Protein AF-0000000086685431 (afdb_homodimer)

InterPro domains:
  IPR006108 3-hydroxyacyl-CoA dehydrogenase, C-terminal [PF00725] (182-278)
  IPR006176 3-hydroxyacyl-CoA dehydrogenase, NAD binding [PF02737] (5-179)
  IPR008927 6-phosphogluconate dehydrogenase-like, C-terminal domain superfamily [SSF48179] (181-280)
  IPR013328 6-phosphogluconate dehydrogenase, domain 2 [G3DSA:1.10.1040.10] (182-283)
  IPR022694 3-hydroxyacyl-CoA dehydrogenase [PIRSF000105] (5-280)
  IPR036291 NAD(P)-binding domain superfamily [SSF51735] (5-181)

Foldseek 3Di:
DLAAEEEEDLDQASLLVLLLQQLLAHAYEYEDQDPVCQVVSVVSSVVVNCVLCVVVLGPVPDGGHHYHYYNDCLVCQRHQEYEYEHDQDLVVLLVNQLVSLVRYDLQRAYEYQHQFDWLQSSLVSHPRSLRYKYWHADPNNSRAQEIEIEQEPNHHPSNVVVVCVVSVSSNHDYDYFYTHTRTPCLLPLLLQLQVLQVCVVVVVDQNVVQFCCCCVVVNDPTGSPLVQLVVWLVVSQVSLVSCCVRVVDCSSHHDCLSVVQVVVVQTHVVQQGHSHGNPHPRD/DLAAEEEEDLDQASLLVLLLQQLLAHAYEYEAQDPVCQVVSVVSSVVVNCVLCVVVLGPVPGGGHHYHYYNDCLVCQRHQEYEYEHDQDLVVLLVNQLVSLVRYDLQRAYEYQHQFDWLQSSLVSHPNSLRYKYWHADPNNSRAQEIEIEQEPNHHPSNVVVVCVVSVSSNHDYDYFYTHTRTPCLVPLLLQLQVLQVCVVVVVDQNVVQFCCCCVVVNDPTGSPLVQLVVWLVVSQVSLVSCCVRVVDCSSNHDCLSVVQVVVVQTHVVQQGGSHGNPHPRD

Radius of gyration: 27.12 Å; Cα contacts (8 Å, |Δi|>4): 1251; chains: 2; bounding box: 59×80×61 Å

Nearest PDB structures (foldseek):
  4kug-assembly2_C  TM=9.255E-01  e=2.885E-29  Clostridium butyricum E4 str. BoNT E BL5262
  6acq-assembly1_F  TM=9.260E-01  e=1.125E-28  Clostridium acetobutylicum ATCC 824
  4pzc-assembly1_A  TM=8.907E-01  e=3.675E-28  Cupriavidus necator H16
  1m75-assembly1_B  TM=8.838E-01  e=5.900E-28  Homo sapiens
  1f17-assembly1_A  TM=9.325E-01  e=4.159E-27  Homo sapiens

Sequence (566 aa):
MNLGLAVLGGGTMGIGLAALATGSGLPVLLVETDDSRRDAAAAAVRAQVRTARMLGALPRDGTTGVLTVAADPAGVAAAAAVVESVTENPALKADLLATVSALVAPDTLITTNTSAIPVGELAAAVRQPAWLVGTHFMNPPYLIRGVEVVRGPDTGDAAMAAVVDLLAALGREPVVVGDGPGFVSNRILMRMINDAARLTEEGRATPEAVDAVFTGCLGHRMGPLATADLIGLDNVVDTLHVLLERTRDEAYRPCATLTGAVAAGRLGRKTGHGIHDYGGTTPMNLGLAVLGGGTMGIGLAALATGSGLPVLLVETDDSRRDAAAAAVRAQVRTARMLGALPRDGTTGVLTVAADPAGVAAAAAVVESVTENPALKADLLATVSALVAPDTLITTNTSAIPVGELAAAVRQPAWLVGTHFMNPPYLIRGVEVVRGPDTGDAAMAAVVDLLAALGREPVVVGDGPGFVSNRILMRMINDAARLTEEGRATPEAVDAVFTGCLGHRMGPLATADLIGLDNVVDTLHVLLERTRDEAYRPCATLTGAVAAGRLGRKTGHGIHDYGGTTP

Structure (mmCIF, N/CA/C/O backbone):
data_AF-0000000086685431-model_v1
#
loop_
_entity.id
_entity.type
_entity.pdbx_description
1 polymer '3-hydroxybutyryl-CoA dehydrogenase'
#
loop_
_atom_site.group_PDB
_atom_site.id
_atom_site.type_symbol
_atom_site.label_atom_id
_atom_site.label_alt_id
_atom_site.label_comp_id
_atom_site.label_asym_id
_atom_site.label_entity_id
_atom_site.label_seq_id
_atom_site.pdbx_PDB_ins_code
_atom_site.Cartn_x
_atom_site.Cartn_y
_atom_site.Cartn_z
_atom_site.occupancy
_atom_site.B_iso_or_equiv
_atom_site.auth_seq_id
_atom_site.auth_comp_id
_atom_site.auth_asym_id
_atom_site.auth_atom_id
_atom_site.pdbx_PDB_model_num
ATOM 1 N N . MET A 1 1 ? -12.094 39.5 3.795 1 34.56 1 MET A N 1
ATOM 2 C CA . MET A 1 1 ? -11.43 38.781 4.875 1 34.56 1 MET A CA 1
ATOM 3 C C . MET A 1 1 ? -9.914 38.875 4.758 1 34.56 1 MET A C 1
ATOM 5 O O . MET A 1 1 ? -9.328 38.375 3.793 1 34.56 1 MET A O 1
ATOM 9 N N . ASN A 1 2 ? -9.336 39.906 4.914 1 46.03 2 ASN A N 1
ATOM 10 C CA . ASN A 1 2 ? -7.973 40.406 4.777 1 46.03 2 ASN A CA 1
ATOM 11 C C . ASN A 1 2 ? -6.941 39.406 5.262 1 46.03 2 ASN A C 1
ATOM 13 O O . ASN A 1 2 ? -6.305 39.594 6.297 1 46.03 2 ASN A O 1
ATOM 17 N N . LEU A 1 3 ? -7.344 37.844 5.453 1 60.75 3 LEU A N 1
ATOM 18 C CA . LEU A 1 3 ? -7.102 36.656 6.266 1 60.75 3 LEU A CA 1
ATOM 19 C C . LEU A 1 3 ? -5.832 35.938 5.816 1 60.75 3 LEU A C 1
ATOM 21 O O . LEU A 1 3 ? -5.742 35.5 4.676 1 60.75 3 LEU A O 1
ATOM 25 N N . GLY A 1 4 ? -4.691 36.281 6.453 1 88.38 4 GLY A N 1
ATOM 26 C CA . GLY A 1 4 ? -3.373 35.719 6.168 1 88.38 4 GLY A CA 1
ATOM 27 C C . GLY A 1 4 ? -3.074 34.438 6.93 1 88.38 4 GLY A C 1
ATOM 28 O O . GLY A 1 4 ? -3.768 34.125 7.891 1 88.38 4 GLY A O 1
ATOM 29 N N . LEU A 1 5 ? -2.258 33.688 6.395 1 97.06 5 LEU A N 1
ATOM 30 C CA . LEU A 1 5 ? -1.784 32.438 7.008 1 97.06 5 LEU A CA 1
ATOM 31 C C . LEU A 1 5 ? -0.395 32.625 7.605 1 97.06 5 LEU A C 1
ATOM 33 O O . LEU A 1 5 ? 0.499 33.188 6.953 1 97.06 5 LEU A O 1
ATOM 37 N N . ALA A 1 6 ? -0.28 32.344 8.898 1 97.94 6 ALA A N 1
ATOM 38 C CA . ALA A 1 6 ? 1.05 32.281 9.5 1 97.94 6 ALA A CA 1
ATOM 39 C C . ALA A 1 6 ? 1.596 30.859 9.484 1 97.94 6 ALA A C 1
ATOM 41 O O . ALA A 1 6 ? 0.903 29.922 9.891 1 97.94 6 ALA A O 1
ATOM 42 N N . VAL A 1 7 ? 2.768 30.703 8.992 1 98.38 7 VAL A N 1
ATOM 43 C CA . VAL A 1 7 ? 3.467 29.422 8.992 1 98.38 7 VAL A CA 1
ATOM 44 C C . VAL A 1 7 ? 4.676 29.5 9.922 1 98.38 7 VAL A C 1
ATOM 46 O O . VAL A 1 7 ? 5.574 30.312 9.719 1 98.38 7 VAL A O 1
ATOM 49 N N . LEU A 1 8 ? 4.664 28.641 10.945 1 98 8 LEU A N 1
ATOM 50 C CA . LEU A 1 8 ? 5.762 28.625 11.906 1 98 8 LEU A CA 1
ATOM 51 C C . LEU A 1 8 ? 6.785 27.547 11.547 1 98 8 LEU A C 1
ATOM 53 O O . LEU A 1 8 ? 6.492 26.359 11.625 1 98 8 LEU A O 1
ATOM 57 N N . GLY A 1 9 ? 8.008 27.969 11.227 1 97 9 GLY A N 1
ATOM 58 C CA . GLY A 1 9 ? 9.062 27.062 10.789 1 97 9 GLY A CA 1
ATOM 59 C C . GLY A 1 9 ? 9.375 27.188 9.305 1 97 9 GLY A C 1
ATOM 60 O O . GLY A 1 9 ? 8.516 26.922 8.469 1 97 9 GLY A O 1
ATOM 61 N N . GLY A 1 10 ? 10.562 27.5 9.016 1 96.12 10 GLY A N 1
ATOM 62 C CA . GLY A 1 10 ? 10.984 27.672 7.637 1 96.12 10 GLY A CA 1
ATOM 63 C C . GLY A 1 10 ? 11.75 26.484 7.098 1 96.12 10 GLY A C 1
ATOM 64 O O . GLY A 1 10 ? 12.719 26.641 6.348 1 96.12 10 GLY A O 1
ATOM 65 N N . GLY A 1 11 ? 11.414 25.312 7.602 1 94.12 11 GLY A N 1
ATOM 66 C CA . GLY A 1 11 ? 11.977 24.094 7.047 1 94.12 11 GLY A CA 1
ATOM 67 C C . GLY A 1 11 ? 11.289 23.656 5.766 1 94.12 11 GLY A C 1
ATOM 68 O O . GLY A 1 11 ? 10.547 24.422 5.156 1 94.12 11 GLY A O 1
ATOM 69 N N . THR A 1 12 ? 11.531 22.422 5.352 1 93 12 THR A N 1
ATOM 70 C CA . THR A 1 12 ? 11.039 21.891 4.09 1 93 12 THR A CA 1
ATOM 71 C C . THR A 1 12 ? 9.516 22.016 4.004 1 93 12 THR A C 1
ATOM 73 O O . THR A 1 12 ? 8.992 22.562 3.035 1 93 12 THR A O 1
ATOM 76 N N . MET A 1 13 ? 8.773 21.578 4.992 1 96.19 13 MET A N 1
ATOM 77 C CA . MET A 1 13 ? 7.312 21.609 4.961 1 96.19 13 MET A CA 1
ATOM 78 C C . MET A 1 13 ? 6.812 23.047 5.078 1 96.19 13 MET A C 1
ATOM 80 O O . MET A 1 13 ? 5.863 23.438 4.395 1 96.19 13 MET A O 1
ATOM 84 N N . GLY A 1 14 ? 7.469 23.781 5.965 1 97.62 14 GLY A N 1
ATOM 85 C CA . GLY A 1 14 ? 7.07 25.172 6.113 1 97.62 14 GLY A CA 1
ATOM 86 C C . GLY A 1 14 ? 7.18 25.969 4.828 1 97.62 14 GLY A C 1
ATOM 87 O O . GLY A 1 14 ? 6.262 26.703 4.469 1 97.62 14 GLY A O 1
ATOM 88 N N . ILE A 1 15 ? 8.281 25.828 4.133 1 97.81 15 ILE A N 1
ATOM 89 C CA . ILE A 1 15 ? 8.508 26.5 2.857 1 97.81 15 ILE A CA 1
ATOM 90 C C . ILE A 1 15 ? 7.449 26.047 1.846 1 97.81 15 ILE A C 1
ATOM 92 O O . ILE A 1 15 ? 6.875 26.875 1.138 1 97.81 15 ILE A O 1
ATOM 96 N N . GLY A 1 16 ? 7.195 24.781 1.809 1 98 16 GLY A N 1
ATOM 97 C CA . GLY A 1 16 ? 6.18 24.25 0.905 1 98 16 GLY A CA 1
ATOM 98 C C . GLY A 1 16 ? 4.793 24.797 1.194 1 98 16 GLY A C 1
ATOM 99 O O . GLY A 1 16 ? 4.047 25.125 0.272 1 98 16 GLY A O 1
ATOM 100 N N . LEU A 1 17 ? 4.457 24.828 2.461 1 98.31 17 LEU A N 1
ATOM 101 C CA . LEU A 1 17 ? 3.152 25.328 2.877 1 98.31 17 LEU A CA 1
ATOM 102 C C . LEU A 1 17 ? 3.016 26.812 2.566 1 98.31 17 LEU A C 1
ATOM 104 O O . LEU A 1 17 ? 1.96 27.266 2.115 1 98.31 17 LEU A O 1
ATOM 108 N N . ALA A 1 18 ? 4.105 27.547 2.811 1 98.12 18 ALA A N 1
ATOM 109 C CA . ALA A 1 18 ? 4.117 28.969 2.469 1 98.12 18 ALA A CA 1
ATOM 110 C C . ALA A 1 18 ? 3.945 29.172 0.966 1 98.12 18 ALA A C 1
ATOM 112 O O . ALA A 1 18 ? 3.217 30.062 0.533 1 98.12 18 ALA A O 1
ATOM 113 N N . ALA A 1 19 ? 4.617 28.359 0.181 1 98.25 19 ALA A N 1
ATOM 114 C CA . ALA A 1 19 ? 4.5 28.438 -1.272 1 98.25 19 ALA A CA 1
ATOM 115 C C . ALA A 1 19 ? 3.072 28.156 -1.728 1 98.25 19 ALA A C 1
ATOM 117 O O . ALA A 1 19 ? 2.525 28.859 -2.568 1 98.25 19 ALA A O 1
ATOM 118 N N . LEU A 1 20 ? 2.484 27.125 -1.16 1 97.81 20 LEU A N 1
ATOM 119 C CA . LEU A 1 20 ? 1.105 26.766 -1.48 1 97.81 20 LEU A CA 1
ATOM 120 C C . LEU A 1 20 ? 0.165 27.938 -1.18 1 97.81 20 LEU A C 1
ATOM 122 O O . LEU A 1 20 ? -0.644 28.312 -2.027 1 97.81 20 LEU A O 1
ATOM 126 N N . ALA A 1 21 ? 0.308 28.531 -0.024 1 97.38 21 ALA A N 1
ATOM 127 C CA . ALA A 1 21 ? -0.599 29.594 0.419 1 97.38 21 ALA A CA 1
ATOM 128 C C . ALA A 1 21 ? -0.377 30.875 -0.375 1 97.38 21 ALA A C 1
ATOM 130 O O . ALA A 1 21 ? -1.331 31.484 -0.87 1 97.38 21 ALA A O 1
ATOM 131 N N . THR A 1 22 ? 0.907 31.266 -0.501 1 97.12 22 THR A N 1
ATOM 132 C CA . THR A 1 22 ? 1.214 32.469 -1.271 1 97.12 22 THR A CA 1
ATOM 133 C C . THR A 1 22 ? 0.761 32.312 -2.721 1 97.12 22 THR A C 1
ATOM 135 O O . THR A 1 22 ? 0.183 33.219 -3.299 1 97.12 22 THR A O 1
ATOM 138 N N . GLY A 1 23 ? 1.009 31.172 -3.242 1 96.69 23 GLY A N 1
ATOM 139 C CA . GLY A 1 23 ? 0.617 30.906 -4.617 1 96.69 23 GLY A CA 1
ATOM 140 C C . GLY A 1 23 ? -0.887 30.859 -4.812 1 96.69 23 GLY A C 1
ATOM 141 O O . GLY A 1 23 ? -1.374 30.969 -5.938 1 96.69 23 GLY A O 1
ATOM 142 N N . SER A 1 24 ? -1.577 30.656 -3.764 1 95.56 24 SER A N 1
ATOM 143 C CA . SER A 1 24 ? -3.035 30.641 -3.797 1 95.56 24 SER A CA 1
ATOM 144 C C . SER A 1 24 ? -3.605 32.031 -3.541 1 95.56 24 SER A C 1
ATOM 146 O O . SER A 1 24 ? -4.816 32.188 -3.365 1 95.56 24 SER A O 1
ATOM 148 N N . GLY A 1 25 ? -2.746 33 -3.377 1 95.12 25 GLY A N 1
ATOM 149 C CA . GLY A 1 25 ? -3.168 34.375 -3.285 1 95.12 25 GLY A CA 1
ATOM 150 C C . GLY A 1 25 ? -3.322 34.875 -1.856 1 95.12 25 GLY A C 1
ATOM 151 O O . GLY A 1 25 ? -3.762 36 -1.621 1 95.12 25 GLY A O 1
ATOM 152 N N . LEU A 1 26 ? -2.889 34.062 -0.913 1 95.19 26 LEU A N 1
ATOM 153 C CA . LEU A 1 26 ? -3.039 34.438 0.488 1 95.19 26 LEU A CA 1
ATOM 154 C C . LEU A 1 26 ? -1.798 35.156 0.989 1 95.19 26 LEU A C 1
ATOM 156 O O . LEU A 1 26 ? -0.673 34.812 0.646 1 95.19 26 LEU A O 1
ATOM 160 N N . PRO A 1 27 ? -1.974 36.25 1.796 1 96.19 27 PRO A N 1
ATOM 161 C CA . PRO A 1 27 ? -0.812 36.781 2.52 1 96.19 27 PRO A CA 1
ATOM 162 C C . PRO A 1 27 ? -0.254 35.781 3.535 1 96.19 27 PRO A C 1
ATOM 164 O O . PRO A 1 27 ? -1.02 35.062 4.207 1 96.19 27 PRO A O 1
ATOM 167 N N . VAL A 1 28 ? 1.067 35.688 3.586 1 97.62 28 VAL A N 1
ATOM 168 C CA . VAL A 1 28 ? 1.686 34.688 4.449 1 97.62 28 VAL A CA 1
ATOM 169 C C . VAL A 1 28 ? 2.76 35.344 5.312 1 97.62 28 VAL A C 1
ATOM 171 O O . VAL A 1 28 ? 3.568 36.125 4.82 1 97.62 28 VAL A O 1
ATOM 174 N N . LEU A 1 29 ? 2.67 35.094 6.574 1 97.19 29 LEU A N 1
ATOM 175 C CA . LEU A 1 29 ? 3.781 35.312 7.488 1 97.19 29 LEU A CA 1
ATOM 176 C C . LEU A 1 29 ? 4.551 34.031 7.762 1 97.19 29 LEU A C 1
ATOM 178 O O . LEU A 1 29 ? 4.016 33.094 8.367 1 97.19 29 LEU A O 1
ATOM 182 N N . LEU A 1 30 ? 5.777 33.938 7.273 1 97.88 30 LEU A N 1
ATOM 183 C CA . LEU A 1 30 ? 6.656 32.812 7.57 1 97.88 30 LEU A CA 1
ATOM 184 C C . LEU A 1 30 ? 7.625 33.156 8.695 1 97.88 30 LEU A C 1
ATOM 186 O O . LEU A 1 30 ? 8.383 34.125 8.586 1 97.88 30 LEU A O 1
ATOM 190 N N . VAL A 1 31 ? 7.578 32.375 9.758 1 97.19 31 VAL A N 1
ATOM 191 C CA . VAL A 1 31 ? 8.453 32.625 10.891 1 97.19 31 VAL A CA 1
ATOM 192 C C . VAL A 1 31 ? 9.648 31.688 10.852 1 97.19 31 VAL A C 1
ATOM 194 O O . VAL A 1 31 ? 9.484 30.469 10.906 1 97.19 31 VAL A O 1
ATOM 197 N N . GLU A 1 32 ? 10.805 32.188 10.719 1 96.56 32 GLU A N 1
ATOM 198 C CA . GLU A 1 32 ? 12.086 31.484 10.742 1 96.56 32 GLU A CA 1
ATOM 199 C C . GLU A 1 32 ? 13.078 32.156 11.672 1 96.56 32 GLU A C 1
ATOM 201 O O . GLU A 1 32 ? 13.547 33.281 11.383 1 96.56 32 GLU A O 1
ATOM 206 N N . THR A 1 33 ? 13.43 31.391 12.703 1 93.25 33 THR A N 1
ATOM 207 C CA . THR A 1 33 ? 14.18 32 13.789 1 93.25 33 THR A CA 1
ATOM 208 C C . THR A 1 33 ? 15.664 32.094 13.43 1 93.25 33 THR A C 1
ATOM 210 O O . THR A 1 33 ? 16.391 32.906 14.023 1 93.25 33 THR A O 1
ATOM 213 N N . ASP A 1 34 ? 16.094 31.266 12.516 1 94 34 ASP A N 1
ATOM 214 C CA . ASP A 1 34 ? 17.5 31.297 12.094 1 94 34 ASP A CA 1
ATOM 215 C C . ASP A 1 34 ? 17.734 32.406 11.07 1 94 34 ASP A C 1
ATOM 217 O O . ASP A 1 34 ? 17.312 32.281 9.922 1 94 34 ASP A O 1
ATOM 221 N N . ASP A 1 35 ? 18.484 33.312 11.453 1 91.44 35 ASP A N 1
ATOM 222 C CA . ASP A 1 35 ? 18.75 34.469 10.609 1 91.44 35 ASP A CA 1
ATOM 223 C C . ASP A 1 35 ? 19.438 34.031 9.305 1 91.44 35 ASP A C 1
ATOM 225 O O . ASP A 1 35 ? 19.141 34.594 8.242 1 91.44 35 ASP A O 1
ATOM 229 N N . SER A 1 36 ? 20.25 33.125 9.438 1 93 36 SER A N 1
ATOM 230 C CA . SER A 1 36 ? 21.031 32.688 8.289 1 93 36 SER A CA 1
ATOM 231 C C . SER A 1 36 ? 20.172 31.969 7.27 1 93 36 SER A C 1
ATOM 233 O O . SER A 1 36 ? 20.578 31.797 6.121 1 93 36 SER A O 1
ATOM 235 N N . ARG A 1 37 ? 18.906 31.656 7.625 1 93.88 37 ARG A N 1
ATOM 236 C CA . ARG A 1 37 ? 18.047 30.844 6.75 1 93.88 37 ARG A CA 1
ATOM 237 C C . ARG A 1 37 ? 16.891 31.656 6.211 1 93.88 37 ARG A C 1
ATOM 239 O O . ARG A 1 37 ? 16.203 31.234 5.281 1 93.88 37 ARG A O 1
ATOM 246 N N . ARG A 1 38 ? 16.641 32.812 6.754 1 94.25 38 ARG A N 1
ATOM 247 C CA . ARG A 1 38 ? 15.43 33.562 6.441 1 94.25 38 ARG A CA 1
ATOM 248 C C . ARG A 1 38 ? 15.406 34 4.973 1 94.25 38 ARG A C 1
ATOM 250 O O . ARG A 1 38 ? 14.398 33.812 4.289 1 94.25 38 ARG A O 1
ATOM 257 N N . ASP A 1 39 ? 16.562 34.531 4.516 1 94.38 39 ASP A N 1
ATOM 258 C CA . ASP A 1 39 ? 16.625 34.938 3.117 1 94.38 39 ASP A CA 1
ATOM 259 C C . ASP A 1 39 ? 16.469 33.75 2.186 1 94.38 39 ASP A C 1
ATOM 261 O O . ASP A 1 39 ? 15.766 33.812 1.178 1 94.38 39 ASP A O 1
ATOM 265 N N . ALA A 1 40 ? 17.109 32.75 2.596 1 96.19 40 ALA A N 1
ATOM 266 C CA . ALA A 1 40 ? 17.031 31.516 1.8 1 96.19 40 ALA A CA 1
ATOM 267 C C . ALA A 1 40 ? 15.625 30.953 1.795 1 96.19 40 ALA A C 1
ATOM 269 O O . ALA A 1 40 ? 15.164 30.422 0.783 1 96.19 40 ALA A O 1
ATOM 270 N N . ALA A 1 41 ? 14.961 31.078 2.895 1 97.12 41 ALA A N 1
ATOM 271 C CA . ALA A 1 41 ? 13.586 30.594 2.994 1 97.12 41 ALA A CA 1
ATOM 272 C C . ALA A 1 41 ? 12.656 31.359 2.066 1 97.12 41 ALA A C 1
ATOM 274 O O . ALA A 1 41 ? 11.844 30.781 1.355 1 97.12 41 ALA A O 1
ATOM 275 N N . ALA A 1 42 ? 12.828 32.656 2.027 1 97 42 ALA A N 1
ATOM 276 C CA . ALA A 1 42 ? 12.008 33.5 1.158 1 97 42 ALA A CA 1
ATOM 277 C C . ALA A 1 42 ? 12.227 33.156 -0.31 1 97 42 ALA A C 1
ATOM 279 O O . ALA A 1 42 ? 11.266 33.031 -1.071 1 97 42 ALA A O 1
ATOM 280 N N . ALA A 1 43 ? 13.461 32.969 -0.656 1 97.75 43 ALA A N 1
ATOM 281 C CA . ALA A 1 43 ? 13.805 32.625 -2.031 1 97.75 43 ALA A CA 1
ATOM 282 C C . ALA A 1 43 ? 13.25 31.25 -2.4 1 97.75 43 ALA A C 1
ATOM 284 O O . ALA A 1 43 ? 12.766 31.047 -3.518 1 97.75 43 ALA A O 1
ATOM 285 N N . ALA A 1 44 ? 13.344 30.391 -1.46 1 97.81 44 ALA A N 1
ATOM 286 C CA . ALA A 1 44 ? 12.859 29.031 -1.69 1 97.81 44 ALA A CA 1
ATOM 287 C C . ALA A 1 44 ? 11.344 29.016 -1.899 1 97.81 44 ALA A C 1
ATOM 289 O O . ALA A 1 44 ? 10.836 28.281 -2.748 1 97.81 44 ALA A O 1
ATOM 290 N N . VAL A 1 45 ? 10.633 29.844 -1.161 1 98.19 45 VAL A N 1
ATOM 291 C CA . VAL A 1 45 ? 9.188 29.938 -1.32 1 98.19 45 VAL A CA 1
ATOM 292 C C . VAL A 1 45 ? 8.852 30.438 -2.727 1 98.19 45 VAL A C 1
ATOM 294 O O . VAL A 1 45 ? 8.023 29.828 -3.42 1 98.19 45 VAL A O 1
ATOM 297 N N . ARG A 1 46 ? 9.562 31.438 -3.17 1 97.38 46 ARG A N 1
ATOM 298 C CA . ARG A 1 46 ? 9.312 32 -4.492 1 97.38 46 ARG A CA 1
ATOM 299 C C . ARG A 1 46 ? 9.617 30.984 -5.59 1 97.38 46 ARG A C 1
ATOM 301 O O . ARG A 1 46 ? 8.867 30.859 -6.559 1 97.38 46 ARG A O 1
ATOM 308 N N . ALA A 1 47 ? 10.672 30.312 -5.359 1 97.75 47 ALA A N 1
ATOM 309 C CA . ALA A 1 47 ? 11.062 29.297 -6.332 1 97.75 47 ALA A CA 1
ATOM 310 C C . ALA A 1 47 ? 10.016 28.188 -6.414 1 97.75 47 ALA A C 1
ATOM 312 O O . ALA A 1 47 ? 9.703 27.703 -7.504 1 97.75 47 ALA A O 1
ATOM 313 N N . GLN A 1 48 ? 9.469 27.812 -5.332 1 97.75 48 GLN A N 1
ATOM 314 C CA . GLN A 1 48 ? 8.477 26.734 -5.305 1 97.75 48 GLN A CA 1
ATOM 315 C C . GLN A 1 48 ? 7.156 27.203 -5.91 1 97.75 48 GLN A C 1
ATOM 317 O O . GLN A 1 48 ? 6.449 26.406 -6.543 1 97.75 48 GLN A O 1
ATOM 322 N N . VAL A 1 49 ? 6.82 28.453 -5.73 1 97.88 49 VAL A N 1
ATOM 323 C CA . VAL A 1 49 ? 5.629 29 -6.379 1 97.88 49 VAL A CA 1
ATOM 324 C C . VAL A 1 49 ? 5.773 28.891 -7.895 1 97.88 49 VAL A C 1
ATOM 326 O O . VAL A 1 49 ? 4.852 28.453 -8.586 1 97.88 49 VAL A O 1
ATOM 329 N N . ARG A 1 50 ? 6.957 29.25 -8.375 1 96.94 50 ARG A N 1
ATOM 330 C CA . ARG A 1 50 ? 7.223 29.188 -9.805 1 96.94 50 ARG A CA 1
ATOM 331 C C . ARG A 1 50 ? 7.129 27.75 -10.305 1 96.94 50 ARG A C 1
ATOM 333 O O . ARG A 1 50 ? 6.492 27.484 -11.328 1 96.94 50 ARG A O 1
ATOM 340 N N . THR A 1 51 ? 7.738 26.922 -9.578 1 96.81 51 THR A N 1
ATOM 341 C CA . THR A 1 51 ? 7.723 25.5 -9.938 1 96.81 51 THR A CA 1
ATOM 342 C C . THR A 1 51 ? 6.297 24.969 -9.953 1 96.81 51 THR A C 1
ATOM 344 O O . THR A 1 51 ? 5.902 24.266 -10.891 1 96.81 51 THR A O 1
ATOM 347 N N . ALA A 1 52 ? 5.539 25.281 -8.93 1 96.94 52 ALA A N 1
ATOM 348 C CA . ALA A 1 52 ? 4.156 24.844 -8.82 1 96.94 52 ALA A CA 1
ATOM 349 C C . ALA A 1 52 ? 3.328 25.312 -10.008 1 96.94 52 ALA A C 1
ATOM 351 O O . ALA A 1 52 ? 2.51 24.562 -10.539 1 96.94 52 ALA A O 1
ATOM 352 N N . ARG A 1 53 ? 3.545 26.484 -10.438 1 96.75 53 ARG A N 1
ATOM 353 C CA . ARG A 1 53 ? 2.82 27.031 -11.578 1 96.75 53 ARG A CA 1
ATOM 354 C C . ARG A 1 53 ? 3.242 26.344 -12.875 1 96.75 53 ARG A C 1
ATOM 356 O O . ARG A 1 53 ? 2.402 26.031 -13.719 1 96.75 53 ARG A O 1
ATOM 363 N N . MET A 1 54 ? 4.504 26.109 -13.031 1 95.81 54 MET A N 1
ATOM 364 C CA . MET A 1 54 ? 5.031 25.438 -14.211 1 95.81 54 MET A CA 1
ATOM 365 C C . MET A 1 54 ? 4.461 24.031 -14.344 1 95.81 54 MET A C 1
ATOM 367 O O . MET A 1 54 ? 4.188 23.562 -15.445 1 95.81 54 MET A O 1
ATOM 371 N N . LEU A 1 55 ? 4.211 23.438 -13.219 1 95.06 55 LEU A N 1
ATOM 372 C CA . LEU A 1 55 ? 3.727 22.062 -13.203 1 95.06 55 LEU A CA 1
ATOM 373 C C . LEU A 1 55 ? 2.205 22.016 -13.273 1 95.06 55 LEU A C 1
ATOM 375 O O . LEU A 1 55 ? 1.609 20.938 -13.312 1 95.06 55 LEU A O 1
ATOM 379 N N . GLY A 1 56 ? 1.556 23.156 -13.188 1 94.5 56 GLY A N 1
ATOM 380 C CA . GLY A 1 56 ? 0.105 23.234 -13.258 1 94.5 56 GLY A CA 1
ATOM 381 C C . GLY A 1 56 ? -0.572 22.938 -11.93 1 94.5 56 GLY A C 1
ATOM 382 O O . GLY A 1 56 ? -1.778 22.688 -11.891 1 94.5 56 GLY A O 1
ATOM 383 N N . ALA A 1 57 ? 0.235 22.938 -10.836 1 93.81 57 ALA A N 1
ATOM 384 C CA . ALA A 1 57 ? -0.298 22.703 -9.5 1 93.81 57 ALA A CA 1
ATOM 385 C C . ALA A 1 57 ? -0.978 23.953 -8.945 1 93.81 57 ALA A C 1
ATOM 387 O O . ALA A 1 57 ? -1.838 23.844 -8.062 1 93.81 57 ALA A O 1
ATOM 388 N N . LEU A 1 58 ? -0.531 25.125 -9.375 1 94.75 58 LEU A N 1
ATOM 389 C CA . LEU A 1 58 ? -1.137 26.422 -9.125 1 94.75 58 LEU A CA 1
ATOM 390 C C . LEU A 1 58 ? -1.438 27.141 -10.438 1 94.75 58 LEU A C 1
ATOM 392 O O . LEU A 1 58 ? -0.791 26.891 -11.453 1 94.75 58 LEU A O 1
ATOM 396 N N . PRO A 1 59 ? -2.391 27.953 -10.414 1 91.62 59 PRO A N 1
ATOM 397 C CA . PRO A 1 59 ? -2.695 28.672 -11.656 1 91.62 59 PRO A CA 1
ATOM 398 C C . PRO A 1 59 ? -1.529 29.531 -12.148 1 91.62 59 PRO A C 1
ATOM 400 O O . PRO A 1 59 ? -0.92 30.25 -11.359 1 91.62 59 PRO A O 1
ATOM 403 N N . ARG A 1 60 ? -1.162 29.422 -13.438 1 88.94 60 ARG A N 1
ATOM 404 C CA . ARG A 1 60 ? -0.031 30.109 -14.055 1 88.94 60 ARG A CA 1
ATOM 405 C C . ARG A 1 60 ? -0.141 31.625 -13.883 1 88.94 60 ARG A C 1
ATOM 407 O O . ARG A 1 60 ? 0.859 32.281 -13.633 1 88.94 60 ARG A O 1
ATOM 414 N N . ASP A 1 61 ? -1.394 32.125 -13.992 1 89.94 61 ASP A N 1
ATOM 415 C CA . ASP A 1 61 ? -1.614 33.562 -13.945 1 89.94 61 ASP A CA 1
ATOM 416 C C . ASP A 1 61 ? -2.326 33.969 -12.664 1 89.94 61 ASP A C 1
ATOM 418 O O . ASP A 1 61 ? -3.006 35 -12.617 1 89.94 61 ASP A O 1
ATOM 422 N N . GLY A 1 62 ? -2.166 33.156 -11.742 1 90.75 62 GLY A N 1
ATOM 423 C CA . GLY A 1 62 ? -2.838 33.469 -10.492 1 90.75 62 GLY A CA 1
ATOM 424 C C . GLY A 1 62 ? -2.156 34.562 -9.703 1 90.75 62 GLY A C 1
ATOM 425 O O . GLY A 1 62 ? -0.986 34.875 -9.938 1 90.75 62 GLY A O 1
ATOM 426 N N . THR A 1 63 ? -2.889 35.156 -8.789 1 92.38 63 THR A N 1
ATOM 427 C CA . THR A 1 63 ? -2.344 36.188 -7.898 1 92.38 63 THR A CA 1
ATOM 428 C C . THR A 1 63 ? -1.457 35.562 -6.828 1 92.38 63 THR A C 1
ATOM 430 O O . THR A 1 63 ? -1.76 34.469 -6.328 1 92.38 63 THR A O 1
ATOM 433 N N . THR A 1 64 ? -0.324 36.219 -6.586 1 95 64 THR A N 1
ATOM 434 C CA . THR A 1 64 ? 0.568 35.781 -5.516 1 95 64 THR A CA 1
ATOM 435 C C . THR A 1 64 ? 0.361 36.625 -4.262 1 95 64 THR A C 1
ATOM 437 O O . THR A 1 64 ? 0.39 37.875 -4.32 1 95 64 THR A O 1
ATOM 440 N N . GLY A 1 65 ? 0.099 35.969 -3.225 1 95.81 65 GLY A N 1
ATOM 441 C CA . GLY A 1 65 ? -0.007 36.656 -1.957 1 95.81 65 GLY A CA 1
ATOM 442 C C . GLY A 1 65 ? 1.312 37.25 -1.487 1 95.81 65 GLY A C 1
ATOM 443 O O . GLY A 1 65 ? 2.379 36.812 -1.916 1 95.81 65 GLY A O 1
ATOM 444 N N . VAL A 1 66 ? 1.248 38.188 -0.584 1 95.81 66 VAL A N 1
ATOM 445 C CA . VAL A 1 66 ? 2.443 38.844 -0.04 1 95.81 66 VAL A CA 1
ATOM 446 C C . VAL A 1 66 ? 3.104 37.906 0.978 1 95.81 66 VAL A C 1
ATOM 448 O O . VAL A 1 66 ? 2.441 37.406 1.888 1 95.81 66 VAL A O 1
ATOM 451 N N . LEU A 1 67 ? 4.395 37.688 0.764 1 97.06 67 LEU A N 1
ATOM 452 C CA . LEU A 1 67 ? 5.18 36.875 1.703 1 97.06 67 LEU A CA 1
ATOM 453 C C . LEU A 1 67 ? 6.004 37.781 2.619 1 97.06 67 LEU A C 1
ATOM 455 O O . LEU A 1 67 ? 6.785 38.594 2.145 1 97.06 67 LEU A O 1
ATOM 459 N N . THR A 1 68 ? 5.797 37.656 3.893 1 95.88 68 THR A N 1
ATOM 460 C CA . THR A 1 68 ? 6.629 38.312 4.91 1 95.88 68 THR A CA 1
ATOM 461 C C . THR A 1 68 ? 7.363 37.25 5.738 1 95.88 68 THR A C 1
ATOM 463 O O . THR A 1 68 ? 6.758 36.281 6.211 1 95.88 68 THR A O 1
ATOM 466 N N . VAL A 1 69 ? 8.664 37.375 5.844 1 96.75 69 VAL A N 1
ATOM 467 C CA . VAL A 1 69 ? 9.453 36.469 6.672 1 96.75 69 VAL A CA 1
ATOM 468 C C . VAL A 1 69 ? 9.914 37.188 7.934 1 96.75 69 VAL A C 1
ATOM 470 O O . VAL A 1 69 ? 10.445 38.312 7.863 1 96.75 69 VAL A O 1
ATOM 473 N N . ALA A 1 70 ? 9.641 36.594 9.07 1 95.75 70 ALA A N 1
ATOM 474 C CA . ALA A 1 70 ? 9.977 37.25 10.344 1 95.75 70 ALA A CA 1
ATOM 475 C C . ALA A 1 70 ? 10.812 36.312 11.219 1 95.75 70 ALA A C 1
ATOM 477 O O . ALA A 1 70 ? 10.836 35.094 11 1 95.75 70 ALA A O 1
ATOM 478 N N . ALA A 1 71 ? 11.469 36.844 12.258 1 95.06 71 ALA A N 1
ATOM 479 C CA . ALA A 1 71 ? 12.344 36.094 13.156 1 95.06 71 ALA A CA 1
ATOM 480 C C . ALA A 1 71 ? 11.57 35.562 14.367 1 95.06 71 ALA A C 1
ATOM 482 O O . ALA A 1 71 ? 12.039 34.656 15.062 1 95.06 71 ALA A O 1
ATOM 483 N N . ASP A 1 72 ? 10.484 36.188 14.609 1 92.81 72 ASP A N 1
ATOM 484 C CA . ASP A 1 72 ? 9.688 35.781 15.766 1 92.81 72 ASP A CA 1
ATOM 485 C C . ASP A 1 72 ? 8.203 35.812 15.438 1 92.81 72 ASP A C 1
ATOM 487 O O . ASP A 1 72 ? 7.793 36.312 14.398 1 92.81 72 ASP A O 1
ATOM 491 N N . PRO A 1 73 ? 7.34 35.188 16.297 1 93.25 73 PRO A N 1
ATOM 492 C CA . PRO A 1 73 ? 5.934 34.969 15.938 1 93.25 73 PRO A CA 1
ATOM 493 C C . PRO A 1 73 ? 5.035 36.125 16.359 1 93.25 73 PRO A C 1
ATOM 495 O O . PRO A 1 73 ? 3.811 36 16.375 1 93.25 73 PRO A O 1
ATOM 498 N N . ALA A 1 74 ? 5.492 37.281 16.609 1 90.81 74 ALA A N 1
ATOM 499 C CA . ALA A 1 74 ? 4.68 38.375 17.094 1 90.81 74 ALA A CA 1
ATOM 500 C C . ALA A 1 74 ? 3.604 38.75 16.078 1 90.81 74 ALA A C 1
ATOM 502 O O . ALA A 1 74 ? 2.477 39.094 16.453 1 90.81 74 ALA A O 1
ATOM 503 N N . GLY A 1 75 ? 3.93 38.656 14.836 1 90.75 75 GLY A N 1
ATOM 504 C CA . GLY A 1 75 ? 3.033 39.062 13.766 1 90.75 75 GLY A CA 1
ATOM 505 C C . GLY A 1 75 ? 1.874 38.094 13.562 1 90.75 75 GLY A C 1
ATOM 506 O O . GLY A 1 75 ? 0.953 38.375 12.797 1 90.75 75 GLY A O 1
ATOM 507 N N . VAL A 1 76 ? 1.825 36.969 14.344 1 94 76 VAL A N 1
ATOM 508 C CA . VAL A 1 76 ? 0.795 35.969 14.141 1 94 76 VAL A CA 1
ATOM 509 C C . VAL A 1 76 ? -0.555 36.5 14.617 1 94 76 VAL A C 1
ATOM 511 O O . VAL A 1 76 ? -1.603 35.938 14.266 1 94 76 VAL A O 1
ATOM 514 N N . ALA A 1 77 ? -0.585 37.5 15.391 1 91.69 77 ALA A N 1
ATOM 515 C CA . ALA A 1 77 ? -1.807 38.062 15.961 1 91.69 77 ALA A CA 1
ATOM 516 C C . ALA A 1 77 ? -2.754 38.531 14.867 1 91.69 77 ALA A C 1
ATOM 518 O O . ALA A 1 77 ? -3.971 38.562 15.062 1 91.69 77 ALA A O 1
ATOM 519 N N . ALA A 1 78 ? -2.238 38.812 13.719 1 88.62 78 ALA A N 1
ATOM 520 C CA . ALA A 1 78 ? -3.035 39.344 12.617 1 88.62 78 ALA A CA 1
ATOM 521 C C . ALA A 1 78 ? -3.496 38.219 11.68 1 88.62 78 ALA A C 1
ATOM 523 O O . ALA A 1 78 ? -4.297 38.469 10.773 1 88.62 78 ALA A O 1
ATOM 524 N N . ALA A 1 79 ? -3.039 37.031 11.891 1 92.12 79 ALA A N 1
ATOM 525 C CA . ALA A 1 79 ? -3.314 35.938 10.969 1 92.12 79 ALA A CA 1
ATOM 526 C C . ALA A 1 79 ? -4.699 35.344 11.219 1 92.12 79 ALA A C 1
ATOM 528 O O . ALA A 1 79 ? -5.168 35.312 12.359 1 92.12 79 ALA A O 1
ATOM 529 N N . ALA A 1 80 ? -5.285 34.906 10.156 1 92 80 ALA A N 1
ATOM 530 C CA . ALA A 1 80 ? -6.578 34.219 10.25 1 92 80 ALA A CA 1
ATOM 531 C C . ALA A 1 80 ? -6.406 32.781 10.695 1 92 80 ALA A C 1
ATOM 533 O O . ALA A 1 80 ? -7.316 32.188 11.289 1 92 80 ALA A O 1
ATOM 534 N N . ALA A 1 81 ? -5.316 32.25 10.414 1 97.25 81 ALA A N 1
ATOM 535 C CA . ALA A 1 81 ? -4.969 30.875 10.797 1 97.25 81 ALA A CA 1
ATOM 536 C C . ALA A 1 81 ? -3.459 30.719 10.953 1 97.25 81 ALA A C 1
ATOM 538 O O . ALA A 1 81 ? -2.688 31.5 10.391 1 97.25 81 ALA A O 1
ATOM 539 N N . VAL A 1 82 ? -3.104 29.719 11.758 1 98.06 82 VAL A N 1
ATOM 540 C CA . VAL A 1 82 ? -1.696 29.422 12.008 1 98.06 82 VAL A CA 1
ATOM 541 C C . VAL A 1 82 ? -1.42 27.953 11.719 1 98.06 82 VAL A C 1
ATOM 543 O O . VAL A 1 82 ? -2.209 27.078 12.086 1 98.06 82 VAL A O 1
ATOM 546 N N . VAL A 1 83 ? -0.301 27.703 11.008 1 98.44 83 VAL A N 1
ATOM 547 C CA . VAL A 1 83 ? 0.186 26.344 10.82 1 98.44 83 VAL A CA 1
ATOM 548 C C . VAL A 1 83 ? 1.557 26.188 11.477 1 98.44 83 VAL A C 1
ATOM 550 O O . VAL A 1 83 ? 2.518 26.844 11.086 1 98.44 83 VAL A O 1
ATOM 553 N N . GLU A 1 84 ? 1.615 25.406 12.492 1 98.62 84 GLU A N 1
ATOM 554 C CA . GLU A 1 84 ? 2.895 25.047 13.086 1 98.62 84 GLU A CA 1
ATOM 555 C C . GLU A 1 84 ? 3.562 23.922 12.305 1 98.62 84 GLU A C 1
ATOM 557 O O . GLU A 1 84 ? 2.955 22.859 12.078 1 98.62 84 GLU A O 1
ATOM 562 N N . SER A 1 85 ? 4.785 24.109 11.844 1 97.75 85 SER A N 1
ATOM 563 C CA . SER A 1 85 ? 5.48 23.141 11.008 1 97.75 85 SER A CA 1
ATOM 564 C C . SER A 1 85 ? 6.953 23.031 11.383 1 97.75 85 SER A C 1
ATOM 566 O O . SER A 1 85 ? 7.816 22.891 10.516 1 97.75 85 SER A O 1
ATOM 568 N N . VAL A 1 86 ? 7.297 23.172 12.688 1 96.06 86 VAL A N 1
ATOM 569 C CA . VAL A 1 86 ? 8.68 23 13.117 1 96.06 86 VAL A CA 1
ATOM 570 C C . VAL A 1 86 ? 9 21.5 13.227 1 96.06 86 VAL A C 1
ATOM 572 O O . VAL A 1 86 ? 8.172 20.656 12.898 1 96.06 86 VAL A O 1
ATOM 575 N N . THR A 1 87 ? 10.188 21.125 13.562 1 92.81 87 THR A N 1
ATOM 576 C CA . THR A 1 87 ? 10.664 19.75 13.625 1 92.81 87 THR A CA 1
ATOM 577 C C . THR A 1 87 ? 9.734 18.891 14.484 1 92.81 87 THR A C 1
ATOM 579 O O . THR A 1 87 ? 9.055 19.406 15.367 1 92.81 87 THR A O 1
ATOM 582 N N . GLU A 1 88 ? 9.727 17.594 14.219 1 94.12 88 GLU A N 1
ATOM 583 C CA . GLU A 1 88 ? 8.82 16.656 14.859 1 94.12 88 GLU A CA 1
ATOM 584 C C . GLU A 1 88 ? 9.289 16.312 16.281 1 94.12 88 GLU A C 1
ATOM 586 O O . GLU A 1 88 ? 9.617 15.164 16.562 1 94.12 88 GLU A O 1
ATOM 591 N N . ASN A 1 89 ? 9.367 17.266 17.078 1 94.06 89 ASN A N 1
ATOM 592 C CA . ASN A 1 89 ? 9.688 17.172 18.484 1 94.06 89 ASN A CA 1
ATOM 593 C C . ASN A 1 89 ? 8.539 17.688 19.359 1 94.06 89 ASN A C 1
ATOM 595 O O . ASN A 1 89 ? 8.211 18.875 19.328 1 94.06 89 ASN A O 1
ATOM 599 N N . PRO A 1 90 ? 7.977 16.797 20.172 1 95.5 90 PRO A N 1
ATOM 600 C CA . PRO A 1 90 ? 6.766 17.172 20.906 1 95.5 90 PRO A CA 1
ATOM 601 C C . PRO A 1 90 ? 6.969 18.375 21.812 1 95.5 90 PRO A C 1
ATOM 603 O O . PRO A 1 90 ? 6.098 19.25 21.891 1 95.5 90 PRO A O 1
ATOM 606 N N . ALA A 1 91 ? 8.109 18.438 22.484 1 96.62 91 ALA A N 1
ATOM 607 C CA . ALA A 1 91 ? 8.367 19.531 23.406 1 96.62 91 ALA A CA 1
ATOM 608 C C . ALA A 1 91 ? 8.492 20.859 22.656 1 96.62 91 ALA A C 1
ATOM 610 O O . ALA A 1 91 ? 7.926 21.875 23.094 1 96.62 91 ALA A O 1
ATOM 611 N N . LEU A 1 92 ? 9.203 20.844 21.578 1 96.31 92 LEU A N 1
ATOM 612 C CA . LEU A 1 92 ? 9.375 22.047 20.766 1 96.31 92 LEU A CA 1
ATOM 613 C C . LEU A 1 92 ? 8.039 22.516 20.203 1 96.31 92 LEU A C 1
ATOM 615 O O . LEU A 1 92 ? 7.727 23.703 20.234 1 96.31 92 LEU A O 1
ATOM 619 N N . LYS A 1 93 ? 7.238 21.641 19.734 1 97.69 93 LYS A N 1
ATOM 620 C CA . LYS A 1 93 ? 5.922 21.969 19.203 1 97.69 93 LYS A CA 1
ATOM 621 C C . LYS A 1 93 ? 5.008 22.531 20.281 1 97.69 93 LYS A C 1
ATOM 623 O O . LYS A 1 93 ? 4.352 23.562 20.062 1 97.69 93 LYS A O 1
ATOM 628 N N . ALA A 1 94 ? 5.059 21.891 21.391 1 98 94 ALA A N 1
ATOM 629 C CA . ALA A 1 94 ? 4.215 22.344 22.5 1 98 94 ALA A CA 1
ATOM 630 C C . ALA A 1 94 ? 4.582 23.766 22.922 1 98 94 ALA A C 1
ATOM 632 O O . ALA A 1 94 ? 3.703 24.609 23.141 1 98 94 ALA A O 1
ATOM 633 N N . ASP A 1 95 ? 5.855 23.969 23.047 1 97.62 95 ASP A N 1
ATOM 634 C CA . ASP A 1 95 ? 6.328 25.281 23.453 1 97.62 95 ASP A CA 1
ATOM 635 C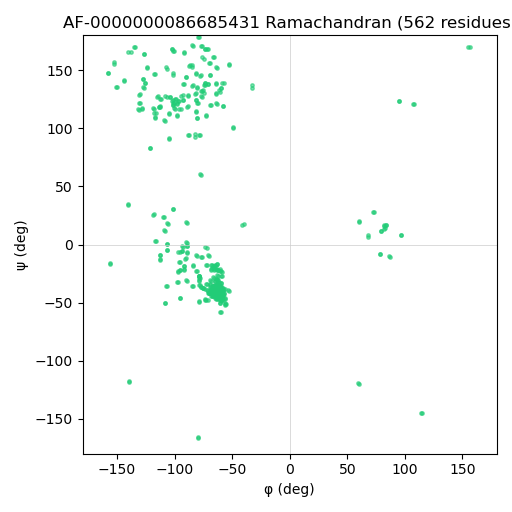 C . ASP A 1 95 ? 5.898 26.359 22.453 1 97.62 95 ASP A C 1
ATOM 637 O O . ASP A 1 95 ? 5.41 27.422 22.844 1 97.62 95 ASP A O 1
ATOM 641 N N . LEU A 1 96 ? 6.086 26.078 21.219 1 97.69 96 LEU A N 1
ATOM 642 C CA . LEU A 1 96 ? 5.738 27.031 20.172 1 97.69 96 LEU A CA 1
ATOM 643 C C . LEU A 1 96 ? 4.23 27.25 20.125 1 97.69 96 LEU A C 1
ATOM 645 O O . LEU A 1 96 ? 3.768 28.391 19.969 1 97.69 96 LEU A O 1
ATOM 649 N N . LEU A 1 97 ? 3.453 26.25 20.25 1 98.31 97 LEU A N 1
ATOM 650 C CA . LEU A 1 97 ? 1.996 26.328 20.219 1 98.31 97 LEU A CA 1
ATOM 651 C C . LEU A 1 97 ? 1.48 27.141 21.422 1 98.31 97 LEU A C 1
ATOM 653 O O . LEU A 1 97 ? 0.531 27.906 21.281 1 98.31 97 LEU A O 1
ATOM 657 N N . ALA A 1 98 ? 2.135 26.938 22.547 1 98.19 98 ALA A N 1
ATOM 658 C CA . ALA A 1 98 ? 1.782 27.734 23.719 1 98.19 98 ALA A CA 1
ATOM 659 C C . ALA A 1 98 ? 2.002 29.219 23.453 1 98.19 98 ALA A C 1
ATOM 661 O O . ALA A 1 98 ? 1.127 30.047 23.75 1 98.19 98 ALA A O 1
ATOM 662 N N . THR A 1 99 ? 3.125 29.5 22.906 1 97.44 99 THR A N 1
ATOM 663 C CA . THR A 1 99 ? 3.484 30.875 22.609 1 97.44 99 THR A CA 1
ATOM 664 C C . THR A 1 99 ? 2.48 31.5 21.641 1 97.44 99 THR A C 1
ATOM 666 O O . THR A 1 99 ? 1.952 32.594 21.891 1 97.44 99 THR A O 1
ATOM 669 N N . VAL A 1 100 ? 2.158 30.812 20.625 1 97.25 100 VAL A N 1
ATOM 670 C CA . VAL A 1 100 ? 1.308 31.328 19.562 1 97.25 100 VAL A CA 1
ATOM 671 C C . VAL A 1 100 ? -0.129 31.469 20.062 1 97.25 100 VAL A C 1
ATOM 673 O O . VAL A 1 100 ? -0.82 32.438 19.734 1 97.25 100 VAL A O 1
ATOM 676 N N . SER A 1 101 ? -0.581 30.5 20.844 1 97.5 101 SER A N 1
ATOM 677 C CA . SER A 1 101 ? -1.951 30.516 21.344 1 97.5 101 SER A CA 1
ATOM 678 C C . SER A 1 101 ? -2.186 31.703 22.266 1 97.5 101 SER A C 1
ATOM 680 O O . SER A 1 101 ? -3.318 32.156 22.422 1 97.5 101 SER A O 1
ATOM 682 N N . ALA A 1 102 ? -1.13 32.25 22.812 1 97 102 ALA A N 1
ATOM 683 C CA . ALA A 1 102 ? -1.228 33.406 23.703 1 97 102 ALA A CA 1
ATOM 684 C C . ALA A 1 102 ? -1.279 34.688 22.891 1 97 102 ALA A C 1
ATOM 686 O O . ALA A 1 102 ? -1.699 35.719 23.406 1 97 102 ALA A O 1
ATOM 687 N N . LEU A 1 103 ? -0.867 34.625 21.656 1 96.69 103 LEU A N 1
ATOM 688 C CA . LEU A 1 103 ? -0.725 35.844 20.859 1 96.69 103 LEU A CA 1
ATOM 689 C C . LEU A 1 103 ? -1.96 36.062 19.984 1 96.69 103 LEU A C 1
ATOM 691 O O . LEU A 1 103 ? -2.254 37.188 19.594 1 96.69 103 LEU A O 1
ATOM 695 N N . VAL A 1 104 ? -2.699 35.031 19.703 1 95.94 104 VAL A N 1
ATOM 696 C CA . VAL A 1 104 ? -3.781 35.125 18.719 1 95.94 104 VAL A CA 1
ATOM 697 C C . VAL A 1 104 ? -5.117 35.25 19.453 1 95.94 104 VAL A C 1
ATOM 699 O O . VAL A 1 104 ? -5.203 35.031 20.656 1 95.94 104 VAL A O 1
ATOM 702 N N . ALA A 1 105 ? -6.141 35.625 18.672 1 95.31 105 ALA A N 1
ATOM 703 C CA . ALA A 1 105 ? -7.5 35.656 19.219 1 95.31 105 ALA A CA 1
ATOM 704 C C . ALA A 1 105 ? -7.949 34.25 19.609 1 95.31 105 ALA A C 1
ATOM 706 O O . ALA A 1 105 ? -7.477 33.25 19.062 1 95.31 105 ALA A O 1
ATOM 707 N N . PRO A 1 106 ? -8.844 34.125 20.578 1 95.5 106 PRO A N 1
ATOM 708 C CA . PRO A 1 106 ? -9.258 32.812 21.109 1 95.5 106 PRO A CA 1
ATOM 709 C C . PRO A 1 106 ? -9.922 31.938 20.047 1 95.5 106 PRO A C 1
ATOM 711 O O . PRO A 1 106 ? -9.953 30.719 20.203 1 95.5 106 PRO A O 1
ATOM 714 N N . ASP A 1 107 ? -10.445 32.531 18.984 1 96 107 ASP A N 1
ATOM 715 C CA . ASP A 1 107 ? -11.148 31.766 17.969 1 96 107 ASP A CA 1
ATOM 716 C C . ASP A 1 107 ? -10.312 31.625 16.703 1 96 107 ASP A C 1
ATOM 718 O O . ASP A 1 107 ? -10.852 31.359 15.625 1 96 107 ASP A O 1
ATOM 722 N N . THR A 1 108 ? -8.984 31.875 16.844 1 96.69 108 THR A N 1
ATOM 723 C CA . THR A 1 108 ? -8.086 31.672 15.719 1 96.69 108 THR A CA 1
ATOM 724 C C . THR A 1 108 ? -7.801 30.188 15.5 1 96.69 108 THR A C 1
ATOM 726 O O . THR A 1 108 ? -7.527 29.469 16.453 1 96.69 108 THR A O 1
ATOM 729 N N . LEU A 1 109 ? -7.91 29.766 14.266 1 98.12 109 LEU A N 1
ATOM 730 C CA . LEU A 1 109 ? -7.562 28.391 13.922 1 98.12 109 LEU A CA 1
ATOM 731 C C . LEU A 1 109 ? -6.059 28.172 14.047 1 98.12 109 LEU A C 1
ATOM 733 O O . LEU A 1 109 ? -5.266 28.875 13.414 1 98.12 109 LEU A O 1
ATOM 737 N N . ILE A 1 110 ? -5.691 27.234 14.922 1 98.56 110 ILE A N 1
ATOM 738 C CA . ILE A 1 110 ? -4.309 26.781 15.016 1 98.56 110 ILE A CA 1
ATOM 739 C C . ILE A 1 110 ? -4.207 25.344 14.539 1 98.56 110 ILE A C 1
ATOM 741 O O . ILE A 1 110 ? -4.953 24.469 15 1 98.56 110 ILE A O 1
ATOM 745 N N . THR A 1 111 ? -3.326 25.109 13.562 1 98.69 111 THR A N 1
ATOM 746 C CA . THR A 1 111 ? -3.088 23.75 13.117 1 98.69 111 THR A CA 1
ATOM 747 C C . THR A 1 111 ? -1.64 23.344 13.375 1 98.69 111 THR A C 1
ATOM 749 O O . THR A 1 111 ? -0.751 24.188 13.445 1 98.69 111 THR A O 1
ATOM 752 N N . THR A 1 112 ? -1.432 22.125 13.656 1 98.81 112 THR A N 1
ATOM 753 C CA . THR A 1 112 ? -0.09 21.562 13.75 1 98.81 112 THR A CA 1
ATOM 754 C C . THR A 1 112 ? 0.148 20.547 12.641 1 98.81 112 THR A C 1
ATOM 756 O O . THR A 1 112 ? -0.605 19.578 12.508 1 98.81 112 THR A O 1
ATOM 759 N N . ASN A 1 113 ? 1.139 20.844 11.789 1 98.31 113 ASN A N 1
ATOM 760 C CA . ASN A 1 113 ? 1.588 19.875 10.797 1 98.31 113 ASN A CA 1
ATOM 761 C C . ASN A 1 113 ? 2.498 18.812 11.422 1 98.31 113 ASN A C 1
ATOM 763 O O . ASN A 1 113 ? 3.695 19.047 11.602 1 98.31 113 ASN A O 1
ATOM 767 N N . THR A 1 114 ? 1.919 17.75 11.789 1 97.25 114 THR A N 1
ATOM 768 C CA . THR A 1 114 ? 2.611 16.641 12.445 1 97.25 114 THR A CA 1
ATOM 769 C C . THR A 1 114 ? 2.338 15.328 11.727 1 97.25 114 THR A C 1
ATOM 771 O O . THR A 1 114 ? 1.226 15.094 11.25 1 97.25 114 THR A O 1
ATOM 774 N N . SER A 1 115 ? 3.393 14.516 11.672 1 96.12 115 SER A N 1
ATOM 775 C CA . SER A 1 115 ? 3.273 13.258 10.93 1 96.12 115 SER A CA 1
ATOM 776 C C . SER A 1 115 ? 2.916 12.102 11.852 1 96.12 115 SER A C 1
ATOM 778 O O . SER A 1 115 ? 2.5 11.039 11.391 1 96.12 115 SER A O 1
ATOM 780 N N . ALA A 1 116 ? 3.094 12.344 13.188 1 97 116 ALA A N 1
ATOM 781 C CA . ALA A 1 116 ? 2.893 11.141 13.992 1 97 116 ALA A CA 1
ATOM 782 C C . ALA A 1 116 ? 2.506 11.5 15.422 1 97 116 ALA A C 1
ATOM 784 O O . ALA A 1 116 ? 2.012 10.648 16.172 1 97 116 ALA A O 1
ATOM 785 N N . ILE A 1 117 ? 2.699 12.734 15.867 1 97.5 117 ILE A N 1
ATOM 786 C CA . ILE A 1 117 ? 2.422 13.141 17.234 1 97.5 117 ILE A CA 1
ATOM 787 C C . ILE A 1 117 ? 0.926 13.406 17.406 1 97.5 117 ILE A C 1
ATOM 789 O O . ILE A 1 117 ? 0.358 14.25 16.719 1 97.5 117 ILE A O 1
ATOM 793 N N . PRO A 1 118 ? 0.27 12.734 18.297 1 98.12 118 PRO A N 1
ATOM 794 C CA . PRO A 1 118 ? -1.165 12.945 18.5 1 98.12 118 PRO A CA 1
ATOM 795 C C . PRO A 1 118 ? -1.502 14.391 18.844 1 98.12 118 PRO A C 1
ATOM 797 O O . PRO A 1 118 ? -0.794 15.016 19.641 1 98.12 118 PRO A O 1
ATOM 800 N N . VAL A 1 119 ? -2.537 14.891 18.312 1 98.5 119 VAL A N 1
ATOM 801 C CA . VAL A 1 119 ? -2.996 16.25 18.531 1 98.5 119 VAL A CA 1
ATOM 802 C C . VAL A 1 119 ? -3.369 16.438 20 1 98.5 119 VAL A C 1
ATOM 804 O O . VAL A 1 119 ? -3.104 17.5 20.594 1 98.5 119 VAL A O 1
ATOM 807 N N . GLY A 1 120 ? -3.902 15.398 20.594 1 98.06 120 GLY A N 1
ATOM 808 C CA . GLY A 1 120 ? -4.289 15.445 22 1 98.06 120 GLY A CA 1
ATOM 809 C C . GLY A 1 120 ? -3.127 15.734 22.922 1 98.06 120 GLY A C 1
ATOM 810 O O . GLY A 1 120 ? -3.297 16.391 23.953 1 98.06 120 GLY A O 1
ATOM 811 N N . GLU A 1 121 ? -1.952 15.227 22.609 1 97.69 121 GLU A N 1
ATOM 812 C CA . GLU A 1 121 ? -0.755 15.453 23.406 1 97.69 121 GLU A CA 1
ATOM 813 C C . GLU A 1 121 ? -0.339 16.922 23.375 1 97.69 121 GLU A C 1
ATOM 815 O O . GLU A 1 121 ? 0.211 17.438 24.344 1 97.69 121 GLU A O 1
ATOM 820 N N . LEU A 1 122 ? -0.659 17.562 22.297 1 98.31 122 LEU A N 1
ATOM 821 C CA . LEU A 1 122 ? -0.25 18.953 22.094 1 98.31 122 LEU A CA 1
ATOM 822 C C . LEU A 1 122 ? -1.32 19.922 22.609 1 98.31 122 LEU A C 1
ATOM 824 O O . LEU A 1 122 ? -1.046 21.094 22.828 1 98.31 122 LEU A O 1
ATOM 828 N N . ALA A 1 123 ? -2.506 19.438 22.781 1 98.12 123 ALA A N 1
ATOM 829 C CA . ALA A 1 123 ? -3.662 20.25 23.141 1 98.12 123 ALA A CA 1
ATOM 830 C C . ALA A 1 123 ? -3.469 20.906 24.5 1 98.12 123 ALA A C 1
ATOM 832 O O . ALA A 1 123 ? -3.947 22.016 24.734 1 98.12 123 ALA A O 1
ATOM 833 N N . ALA A 1 124 ? -2.746 20.25 25.344 1 96.19 124 ALA A N 1
ATOM 834 C CA . ALA A 1 124 ? -2.547 20.734 26.703 1 96.19 124 ALA A CA 1
ATOM 835 C C . ALA A 1 124 ? -1.752 22.031 26.703 1 96.19 124 ALA A C 1
ATOM 837 O O . ALA A 1 124 ? -1.837 22.828 27.656 1 96.19 124 ALA A O 1
ATOM 838 N N . ALA A 1 125 ? -1.061 22.281 25.672 1 97.44 125 ALA A N 1
ATOM 839 C CA . ALA A 1 125 ? -0.165 23.438 25.625 1 97.44 125 ALA A CA 1
ATOM 840 C C . ALA A 1 125 ? -0.887 24.656 25.078 1 97.44 125 ALA A C 1
ATOM 842 O O . ALA A 1 125 ? -0.39 25.781 25.203 1 97.44 125 ALA A O 1
ATOM 843 N N . VAL A 1 126 ? -2.055 24.469 24.516 1 97.75 126 VAL A N 1
ATOM 844 C CA . VAL A 1 126 ? -2.732 25.562 23.812 1 97.75 126 VAL A CA 1
ATOM 845 C C . VAL A 1 126 ? -3.83 26.141 24.703 1 97.75 126 VAL A C 1
ATOM 847 O O . VAL A 1 126 ? -4.5 25.406 25.438 1 97.75 126 VAL A O 1
ATOM 850 N N . ARG A 1 127 ? -4.109 27.438 24.609 1 97.88 127 ARG A N 1
ATOM 851 C CA . ARG A 1 127 ? -5.078 28.141 25.453 1 97.88 127 ARG A CA 1
ATOM 852 C C . ARG A 1 127 ? -6.5 27.688 25.125 1 97.88 127 ARG A C 1
ATOM 854 O O . ARG A 1 127 ? -7.32 27.5 26.031 1 97.88 127 ARG A O 1
ATOM 861 N N . GLN A 1 128 ? -6.785 27.531 23.875 1 98.12 128 GLN A N 1
ATOM 862 C CA . GLN A 1 128 ? -8.094 27.094 23.422 1 98.12 128 GLN A CA 1
ATOM 863 C C . GLN A 1 128 ? -7.988 25.797 22.594 1 98.12 128 GLN A C 1
ATOM 865 O O . GLN A 1 128 ? -8.078 25.828 21.375 1 98.12 128 GLN A O 1
ATOM 870 N N . PRO A 1 129 ? -7.934 24.672 23.297 1 98.44 129 PRO A N 1
ATOM 871 C CA . PRO A 1 129 ? -7.734 23.391 22.594 1 98.44 129 PRO A CA 1
ATOM 872 C C . PRO A 1 129 ? -8.828 23.094 21.578 1 98.44 129 PRO A C 1
ATOM 874 O O . PRO A 1 129 ? -8.602 22.359 20.625 1 98.44 129 PRO A O 1
ATOM 877 N N . ALA A 1 130 ? -10.008 23.672 21.719 1 98.69 130 ALA A N 1
ATOM 878 C CA . ALA A 1 130 ? -11.117 23.453 20.781 1 98.69 130 ALA A CA 1
ATOM 879 C C . ALA A 1 130 ? -10.781 24 19.406 1 98.69 130 ALA A C 1
ATOM 881 O O . ALA A 1 130 ? -11.43 23.641 18.422 1 98.69 130 ALA A O 1
ATOM 882 N N . TRP A 1 131 ? -9.75 24.891 19.328 1 98.44 131 TRP A N 1
ATOM 883 C CA . TRP A 1 131 ? -9.391 25.516 18.047 1 98.44 131 TRP A CA 1
ATOM 884 C C . TRP A 1 131 ? -8.07 24.969 17.531 1 98.44 131 TRP A C 1
ATOM 886 O O . TRP A 1 131 ? -7.473 25.531 16.609 1 98.44 131 TRP A O 1
ATOM 896 N N . LEU A 1 132 ? -7.539 23.812 18.141 1 98.81 132 LEU A N 1
ATOM 897 C CA . LEU A 1 132 ? -6.363 23.109 17.656 1 98.81 132 LEU A CA 1
ATOM 898 C C . LEU A 1 132 ? -6.766 21.922 16.781 1 98.81 132 LEU A C 1
ATOM 900 O O . LEU A 1 132 ? -7.559 21.078 17.188 1 98.81 132 LEU A O 1
ATOM 904 N N . VAL A 1 133 ? -6.262 21.906 15.531 1 98.81 133 VAL A N 1
ATOM 905 C CA . VAL A 1 133 ? -6.516 20.828 14.586 1 98.81 133 VAL A CA 1
ATOM 906 C C . VAL A 1 133 ? -5.191 20.266 14.07 1 98.81 133 VAL A C 1
ATOM 908 O O . VAL A 1 133 ? -4.219 21 13.914 1 98.81 133 VAL A O 1
ATOM 911 N N . GLY A 1 134 ? -5.117 18.953 13.953 1 98.75 134 GLY A N 1
ATOM 912 C CA . GLY A 1 134 ? -3.988 18.391 13.234 1 98.75 134 GLY A CA 1
ATOM 913 C C . GLY A 1 134 ? -4.152 18.438 11.727 1 98.75 134 GLY A C 1
ATOM 914 O O . GLY A 1 134 ? -5.246 18.188 11.211 1 98.75 134 GLY A O 1
ATOM 915 N N . THR A 1 135 ? -3.146 18.828 11.031 1 98.69 135 THR A N 1
ATOM 916 C CA . THR A 1 135 ? -3.068 18.719 9.578 1 98.69 135 THR A CA 1
ATOM 917 C C . THR A 1 135 ? -1.771 18.031 9.156 1 98.69 135 THR A C 1
ATOM 919 O O . THR A 1 135 ? -0.68 18.516 9.461 1 98.69 135 THR A O 1
ATOM 922 N N . HIS A 1 136 ? -1.871 16.938 8.555 1 98.44 136 HIS A N 1
ATOM 923 C CA . HIS A 1 136 ? -0.727 16.203 8.023 1 98.44 136 HIS A CA 1
ATOM 924 C C . HIS A 1 136 ? -0.654 16.344 6.504 1 98.44 136 HIS A C 1
ATOM 926 O O . HIS A 1 136 ? -1.236 15.523 5.781 1 98.44 136 HIS A O 1
ATOM 932 N N . PHE A 1 137 ? 0.097 17.359 6.055 1 98.12 137 PHE A N 1
ATOM 933 C CA . PHE A 1 137 ? 0.33 17.578 4.633 1 98.12 137 PHE A CA 1
ATOM 934 C C . PHE A 1 137 ? 1.378 16.609 4.102 1 98.12 137 PHE A C 1
ATOM 936 O O . PHE A 1 137 ? 2.314 16.25 4.816 1 98.12 137 PHE A O 1
ATOM 943 N N . MET A 1 138 ? 1.169 16.219 2.877 1 96.38 138 MET A N 1
ATOM 944 C CA . MET A 1 138 ? 2.178 15.414 2.197 1 96.38 138 MET A CA 1
ATOM 945 C C . MET A 1 138 ? 3.18 16.297 1.464 1 96.38 138 MET A C 1
ATOM 947 O O . MET A 1 138 ? 2.82 17.359 0.956 1 96.38 138 MET A O 1
ATOM 951 N N . ASN A 1 139 ? 4.383 15.961 1.412 1 94 139 ASN A N 1
ATOM 952 C CA . ASN A 1 139 ? 5.441 16.688 0.73 1 94 139 ASN A CA 1
ATOM 953 C C . ASN A 1 139 ? 5.574 16.266 -0.728 1 94 139 ASN A C 1
ATOM 955 O O . ASN A 1 139 ? 5.723 15.078 -1.018 1 94 139 ASN A O 1
ATOM 959 N N . PRO A 1 140 ? 5.547 17.156 -1.504 1 94.5 140 PRO A N 1
ATOM 960 C CA . PRO A 1 140 ? 5.387 18.609 -1.351 1 94.5 140 PRO A CA 1
ATOM 961 C C . PRO A 1 140 ? 3.924 19.047 -1.287 1 94.5 140 PRO A C 1
ATOM 963 O O . PRO A 1 140 ? 3.117 18.625 -2.121 1 94.5 140 PRO A O 1
ATOM 966 N N . PRO A 1 141 ? 3.641 19.906 -0.417 1 96.56 141 PRO A N 1
ATOM 967 C CA . PRO A 1 141 ? 2.23 20.219 -0.183 1 96.56 141 PRO A CA 1
ATOM 968 C C . PRO A 1 141 ? 1.582 20.938 -1.365 1 96.56 141 PRO A C 1
ATOM 970 O O . PRO A 1 141 ? 0.356 20.922 -1.507 1 96.56 141 PRO A O 1
ATOM 973 N N . TYR A 1 142 ? 2.389 21.594 -2.262 1 93.69 142 TYR A N 1
ATOM 974 C CA . TYR A 1 142 ? 1.797 22.312 -3.391 1 93.69 142 TYR A CA 1
ATOM 975 C C . TYR A 1 142 ? 1.457 21.344 -4.523 1 93.69 142 TYR A C 1
ATOM 977 O O . TYR A 1 142 ? 0.73 21.703 -5.453 1 93.69 142 TYR A O 1
ATOM 985 N N . LEU A 1 143 ? 1.903 20.062 -4.422 1 93.5 143 LEU A N 1
ATOM 986 C CA . LEU A 1 143 ? 1.648 19.094 -5.48 1 93.5 143 LEU A CA 1
ATOM 987 C C . LEU A 1 143 ? 0.602 18.078 -5.043 1 93.5 143 LEU A C 1
ATOM 989 O O . LEU A 1 143 ? -0.157 17.562 -5.871 1 93.5 143 LEU A O 1
ATOM 993 N N . ILE A 1 144 ? 0.586 17.703 -3.811 1 95.56 144 ILE A N 1
ATOM 994 C CA . ILE A 1 144 ? -0.303 16.656 -3.312 1 95.56 144 ILE A CA 1
ATOM 995 C C . ILE A 1 144 ? -1.589 17.281 -2.779 1 95.56 144 ILE A C 1
ATOM 997 O O . ILE A 1 144 ? -1.547 18.125 -1.886 1 95.56 144 ILE A O 1
ATOM 1001 N N . ARG A 1 145 ? -2.684 16.922 -3.213 1 96.19 145 ARG A N 1
ATOM 1002 C CA . ARG A 1 145 ? -3.949 17.578 -2.922 1 96.19 145 ARG A CA 1
ATOM 1003 C C . ARG A 1 145 ? -4.535 17.094 -1.603 1 96.19 145 ARG A C 1
ATOM 1005 O O . ARG A 1 145 ? -5.211 17.844 -0.897 1 96.19 145 ARG A O 1
ATOM 1012 N N . GLY A 1 146 ? -4.348 15.82 -1.32 1 97.88 146 GLY A N 1
ATOM 1013 C CA . GLY A 1 146 ? -4.91 15.258 -0.105 1 97.88 146 GLY A CA 1
ATOM 1014 C C . GLY A 1 146 ? -4.215 15.734 1.154 1 97.88 146 GLY A C 1
ATOM 1015 O O . GLY A 1 146 ? -2.988 15.875 1.178 1 97.88 146 GLY A O 1
ATOM 1016 N N . VAL A 1 147 ? -4.992 16.031 2.156 1 98.69 147 VAL A N 1
ATOM 1017 C CA . VAL A 1 147 ? -4.477 16.391 3.475 1 98.69 147 VAL A CA 1
ATOM 1018 C C . VAL A 1 147 ? -5.195 15.578 4.547 1 98.69 147 VAL A C 1
ATOM 1020 O O . VAL A 1 147 ? -6.426 15.531 4.586 1 98.69 147 VAL A O 1
ATOM 1023 N N . GLU A 1 148 ? -4.461 14.859 5.293 1 98.56 148 GLU A N 1
ATOM 1024 C CA . GLU A 1 148 ? -5.016 14.172 6.453 1 98.56 148 GLU A CA 1
ATOM 1025 C C . GLU A 1 148 ? -5.328 15.148 7.582 1 98.56 148 GLU A C 1
ATOM 1027 O O . GLU A 1 148 ? -4.422 15.781 8.133 1 98.56 148 GLU A O 1
ATOM 1032 N N . VAL A 1 149 ? -6.602 15.375 7.883 1 98.81 149 VAL A N 1
ATOM 1033 C CA . VAL A 1 149 ? -7.055 16.312 8.906 1 98.81 149 VAL A CA 1
ATOM 1034 C C . VAL A 1 149 ? -7.434 15.547 10.172 1 98.81 149 VAL A C 1
ATOM 1036 O O . VAL A 1 149 ? -8.344 14.719 10.156 1 98.81 149 VAL A O 1
ATOM 1039 N N . VAL A 1 150 ? -6.766 15.844 11.273 1 98.75 150 VAL A N 1
ATOM 1040 C CA . VAL A 1 150 ? -6.879 15.055 12.5 1 98.75 150 VAL A CA 1
ATOM 1041 C C . VAL A 1 150 ? -7.723 15.812 13.516 1 98.75 150 VAL A C 1
ATOM 1043 O O . VAL A 1 150 ? -7.332 16.875 13.992 1 98.75 150 VAL A O 1
ATOM 1046 N N . ARG A 1 151 ? -8.828 15.297 13.797 1 98.5 151 ARG A N 1
ATOM 1047 C CA . ARG A 1 151 ? -9.656 15.836 14.875 1 98.5 151 ARG A CA 1
ATOM 1048 C C . ARG A 1 151 ? -9.18 15.336 16.234 1 98.5 151 ARG A C 1
ATOM 1050 O O . ARG A 1 151 ? -9.297 14.156 16.547 1 98.5 151 ARG A O 1
ATOM 1057 N N . GLY A 1 152 ? -8.594 16.234 17 1 98 152 GLY A N 1
ATOM 1058 C CA . GLY A 1 152 ? -8.203 15.867 18.359 1 98 152 GLY A CA 1
ATOM 1059 C C . GLY A 1 152 ? -9.391 15.703 19.281 1 98 152 GLY A C 1
ATOM 1060 O O . GLY A 1 152 ? -10.523 16.031 18.922 1 98 152 GLY A O 1
ATOM 1061 N N . PRO A 1 153 ? -9.125 15.148 20.438 1 97.62 153 PRO A N 1
ATOM 1062 C CA . PRO A 1 153 ? -10.211 14.898 21.391 1 97.62 153 PRO A CA 1
ATOM 1063 C C . PRO A 1 153 ? -10.938 16.188 21.797 1 97.62 153 PRO A C 1
ATOM 1065 O O . PRO A 1 153 ? -12.125 16.141 22.109 1 97.62 153 PRO A O 1
ATOM 1068 N N . ASP A 1 154 ? -10.266 17.359 21.75 1 98.19 154 ASP A N 1
ATOM 1069 C CA . ASP A 1 154 ? -10.836 18.609 22.203 1 98.19 154 ASP A CA 1
ATOM 1070 C C . ASP A 1 154 ? -11.211 19.516 21.031 1 98.19 154 ASP A C 1
ATOM 1072 O O . ASP A 1 154 ? -11.766 20.594 21.234 1 98.19 154 ASP A O 1
ATOM 1076 N N . THR A 1 155 ? -10.891 19.094 19.828 1 98.69 155 THR A N 1
ATOM 1077 C CA . THR A 1 155 ? -11.148 19.922 18.656 1 98.69 155 THR A CA 1
ATOM 1078 C C . THR A 1 155 ? -12.641 20.141 18.469 1 98.69 155 THR A C 1
ATOM 1080 O O . THR A 1 155 ? -13.422 19.188 18.469 1 98.69 155 THR A O 1
ATOM 1083 N N . GLY A 1 156 ? -13.008 21.359 18.297 1 98.62 156 GLY A N 1
ATOM 1084 C CA . GLY A 1 156 ? -14.414 21.703 18.172 1 98.62 156 GLY A CA 1
ATOM 1085 C C . GLY A 1 156 ? -14.883 21.719 16.719 1 98.62 156 GLY A C 1
ATOM 1086 O O . GLY A 1 156 ? -14.07 21.734 15.797 1 98.62 156 GLY A O 1
ATOM 1087 N N . ASP A 1 157 ? -16.203 21.734 16.547 1 98.62 157 ASP A N 1
ATOM 1088 C CA . ASP A 1 157 ? -16.812 21.734 15.219 1 98.62 157 ASP A CA 1
ATOM 1089 C C . ASP A 1 157 ? -16.453 23 14.438 1 98.62 157 ASP A C 1
ATOM 1091 O O . ASP A 1 157 ? -16.25 22.953 13.227 1 98.62 157 ASP A O 1
ATOM 1095 N N . ALA A 1 158 ? -16.328 24.062 15.133 1 98.56 158 ALA A N 1
ATOM 1096 C CA . ALA A 1 158 ? -16.016 25.312 14.477 1 98.56 158 ALA A CA 1
ATOM 1097 C C . ALA A 1 158 ? -14.609 25.281 13.875 1 98.56 158 ALA A C 1
ATOM 1099 O O . ALA A 1 158 ? -14.391 25.75 12.758 1 98.56 158 ALA A O 1
ATOM 1100 N N . ALA A 1 159 ? -13.703 24.734 14.633 1 98.56 159 ALA A N 1
ATOM 1101 C CA . ALA A 1 159 ? -12.328 24.609 14.141 1 98.56 159 ALA A CA 1
ATOM 1102 C C . ALA A 1 159 ? -12.273 23.672 12.93 1 98.56 159 ALA A C 1
ATOM 1104 O O . ALA A 1 159 ? -11.57 23.953 11.961 1 98.56 159 ALA A O 1
ATOM 1105 N N . MET A 1 160 ? -13.039 22.609 12.992 1 98.69 160 MET A N 1
ATOM 1106 C CA . MET A 1 160 ? -13.086 21.672 11.883 1 98.69 160 MET A CA 1
ATOM 1107 C C . MET A 1 160 ? -13.641 22.328 10.625 1 98.69 160 MET A C 1
ATOM 1109 O O . MET A 1 160 ? -13.109 22.141 9.531 1 98.69 160 MET A O 1
ATOM 1113 N N . ALA A 1 161 ? -14.68 23.094 10.773 1 98.5 161 ALA A N 1
ATOM 1114 C CA . ALA A 1 161 ? -15.242 23.828 9.641 1 98.5 161 ALA A CA 1
ATOM 1115 C C . ALA A 1 161 ? -14.227 24.828 9.07 1 98.5 161 ALA A C 1
ATOM 1117 O O . ALA A 1 161 ? -14.07 24.922 7.855 1 98.5 161 ALA A O 1
ATOM 1118 N N . ALA A 1 162 ? -13.555 25.5 9.961 1 98 162 ALA A N 1
ATOM 1119 C CA . ALA A 1 162 ? -12.586 26.516 9.562 1 98 162 ALA A CA 1
ATOM 1120 C C . ALA A 1 162 ? -11.43 25.891 8.773 1 98 162 ALA A C 1
ATOM 1122 O O . ALA A 1 162 ? -10.969 26.453 7.781 1 98 162 ALA A O 1
ATOM 1123 N N . VAL A 1 163 ? -10.945 24.734 9.258 1 98.44 163 VAL A N 1
ATOM 1124 C CA . VAL A 1 163 ? -9.812 24.109 8.578 1 98.44 163 VAL A CA 1
ATOM 1125 C C . VAL A 1 163 ? -10.25 23.594 7.215 1 98.44 163 VAL A C 1
ATOM 1127 O O . VAL A 1 163 ? -9.484 23.641 6.246 1 98.44 163 VAL A O 1
ATOM 1130 N N . VAL A 1 164 ? -11.406 23.078 7.105 1 97.94 164 VAL A N 1
ATOM 1131 C CA . VAL A 1 164 ? -11.93 22.609 5.824 1 97.94 164 VAL A CA 1
ATOM 1132 C C . VAL A 1 164 ? -12.031 23.797 4.855 1 97.94 164 VAL A C 1
ATOM 1134 O O . VAL A 1 164 ? -11.648 23.672 3.688 1 97.94 164 VAL A O 1
ATOM 1137 N N . ASP A 1 165 ? -12.523 24.938 5.34 1 97.38 165 ASP A N 1
ATOM 1138 C CA . ASP A 1 165 ? -12.609 26.141 4.531 1 97.38 165 ASP A CA 1
ATOM 1139 C C . ASP A 1 165 ? -11.219 26.594 4.082 1 97.38 165 ASP A C 1
ATOM 1141 O O . ASP A 1 165 ? -11.031 26.984 2.924 1 97.38 165 ASP A O 1
ATOM 1145 N N . LEU A 1 166 ? -10.297 26.578 4.988 1 97.06 166 LEU A N 1
ATOM 1146 C CA . LEU A 1 166 ? -8.922 26.969 4.672 1 97.06 166 LEU A CA 1
ATOM 1147 C C . LEU A 1 166 ? -8.344 26.078 3.584 1 97.06 166 LEU A C 1
ATOM 1149 O O . LEU A 1 166 ? -7.762 26.562 2.613 1 97.06 166 LEU A O 1
ATOM 1153 N N . LEU A 1 167 ? -8.516 24.797 3.748 1 97.94 167 LEU A N 1
ATOM 1154 C CA . LEU A 1 167 ? -7.965 23.844 2.791 1 97.94 167 LEU A CA 1
ATOM 1155 C C . LEU A 1 167 ? -8.641 23.984 1.431 1 97.94 167 LEU A C 1
ATOM 1157 O O . LEU A 1 167 ? -7.992 23.828 0.393 1 97.94 167 LEU A O 1
ATOM 1161 N N . ALA A 1 168 ? -9.938 24.281 1.453 1 96.94 168 ALA A N 1
ATOM 1162 C CA . ALA A 1 168 ? -10.641 24.562 0.2 1 96.94 168 ALA A CA 1
ATOM 1163 C C . ALA A 1 168 ? -10.039 25.766 -0.512 1 96.94 168 ALA A C 1
ATOM 1165 O O . ALA A 1 168 ? -9.828 25.734 -1.727 1 96.94 168 ALA A O 1
ATOM 1166 N N . ALA A 1 169 ? -9.727 26.797 0.216 1 94.44 169 ALA A N 1
ATOM 1167 C CA . ALA A 1 169 ? -9.125 28 -0.34 1 94.44 169 ALA A CA 1
ATOM 1168 C C . ALA A 1 169 ? -7.75 27.703 -0.933 1 94.44 169 ALA A C 1
ATOM 1170 O O . ALA A 1 169 ? -7.305 28.375 -1.859 1 94.44 169 ALA A O 1
ATOM 1171 N N . LEU A 1 170 ? -7.125 26.672 -0.41 1 95.94 170 LEU A N 1
ATOM 1172 C CA . LEU A 1 170 ? -5.797 26.281 -0.875 1 95.94 170 LEU A CA 1
ATOM 1173 C C . LEU A 1 170 ? -5.895 25.234 -1.978 1 95.94 170 LEU A C 1
ATOM 1175 O O . LEU A 1 170 ? -4.871 24.734 -2.459 1 95.94 170 LEU A O 1
ATOM 1179 N N . GLY A 1 171 ? -7.086 24.828 -2.303 1 95.88 171 GLY A N 1
ATOM 1180 C CA . GLY A 1 171 ? -7.277 23.797 -3.312 1 95.88 171 GLY A CA 1
ATOM 1181 C C . GLY A 1 171 ? -6.887 22.422 -2.834 1 95.88 171 GLY A C 1
ATOM 1182 O O . GLY A 1 171 ? -6.391 21.594 -3.615 1 95.88 171 GLY A O 1
ATOM 1183 N N . ARG A 1 172 ? -6.988 22.188 -1.55 1 97.44 172 ARG A N 1
ATOM 1184 C CA . ARG A 1 172 ? -6.641 20.906 -0.95 1 97.44 172 ARG A CA 1
ATOM 1185 C C . ARG A 1 172 ? -7.891 20.141 -0.521 1 97.44 172 ARG A C 1
ATOM 1187 O O . ARG A 1 172 ? -8.945 20.75 -0.309 1 97.44 172 ARG A O 1
ATOM 1194 N N . GLU A 1 173 ? -7.816 18.891 -0.495 1 98.19 173 GLU A N 1
ATOM 1195 C CA . GLU A 1 173 ? -8.922 17.984 -0.18 1 98.19 173 GLU A CA 1
ATOM 1196 C C . GLU A 1 173 ? -8.719 17.328 1.178 1 98.19 173 GLU A C 1
ATOM 1198 O O . GLU A 1 173 ? -7.879 16.422 1.317 1 98.19 173 GLU A O 1
ATOM 1203 N N . PRO A 1 174 ? -9.5 17.766 2.148 1 98.5 174 PRO A N 1
ATOM 1204 C CA . PRO A 1 174 ? -9.336 17.188 3.488 1 98.5 174 PRO A CA 1
ATOM 1205 C C . PRO A 1 174 ? -9.891 15.773 3.604 1 98.5 174 PRO A C 1
ATOM 1207 O O . PRO A 1 174 ? -10.922 15.461 3.006 1 98.5 174 PRO A O 1
ATOM 1210 N N . VAL A 1 175 ? -9.219 14.914 4.262 1 98.5 175 VAL A N 1
ATOM 1211 C CA . VAL A 1 175 ? -9.711 13.625 4.746 1 98.5 175 VAL A CA 1
ATOM 1212 C C . VAL A 1 175 ? -9.672 13.602 6.273 1 98.5 175 VAL A C 1
ATOM 1214 O O . VAL A 1 175 ? -8.594 13.508 6.867 1 98.5 175 VAL A O 1
ATOM 1217 N N . VAL A 1 176 ? -10.781 13.633 6.879 1 98.44 176 VAL A N 1
ATOM 1218 C CA . VAL A 1 176 ? -10.859 13.758 8.328 1 98.44 176 VAL A CA 1
ATOM 1219 C C . VAL A 1 176 ? -10.656 12.391 8.984 1 98.44 176 VAL A C 1
ATOM 1221 O O . VAL A 1 176 ? -11.289 11.414 8.586 1 98.44 176 VAL A O 1
ATOM 1224 N N . VAL A 1 177 ? -9.812 12.289 9.922 1 98.38 177 VAL A N 1
ATOM 1225 C CA . VAL A 1 177 ? -9.547 11.062 10.664 1 98.38 177 VAL A CA 1
ATOM 1226 C C . VAL A 1 177 ? -9.469 11.367 12.156 1 98.38 177 VAL A C 1
ATOM 1228 O O . VAL A 1 177 ? -9.445 12.539 12.555 1 98.38 177 VAL A O 1
ATOM 1231 N N . GLY A 1 178 ? -9.438 10.375 12.969 1 97.69 178 GLY A N 1
ATOM 1232 C CA . GLY A 1 178 ? -9.281 10.531 14.406 1 97.69 178 GLY A CA 1
ATOM 1233 C C . GLY A 1 178 ? -7.836 10.672 14.844 1 97.69 178 GLY A C 1
ATOM 1234 O O . GLY A 1 178 ? -6.918 10.414 14.062 1 97.69 178 GLY A O 1
ATOM 1235 N N . ASP A 1 179 ? -7.715 10.992 16.078 1 97.88 179 ASP A N 1
ATOM 1236 C CA . ASP A 1 179 ? -6.391 11.234 16.641 1 97.88 179 ASP A CA 1
ATOM 1237 C C . ASP A 1 179 ? -5.73 9.93 17.078 1 97.88 179 ASP A C 1
ATOM 1239 O O . ASP A 1 179 ? -6.414 8.938 17.328 1 97.88 179 ASP A O 1
ATOM 1243 N N . GLY A 1 180 ? -4.398 9.945 17.094 1 96.81 180 GLY A N 1
ATOM 1244 C CA . GLY A 1 180 ? -3.535 8.844 17.516 1 96.81 180 GLY A CA 1
ATOM 1245 C C . GLY A 1 180 ? -2.156 8.898 16.891 1 96.81 180 GLY A C 1
ATOM 1246 O O . GLY A 1 180 ? -1.933 9.648 15.938 1 96.81 180 GLY A O 1
ATOM 1247 N N . PRO A 1 181 ? -1.289 8.047 17.406 1 97.12 181 PRO A N 1
ATOM 1248 C CA . PRO A 1 181 ? 0.057 8.055 16.828 1 97.12 181 PRO A CA 1
ATOM 1249 C C . PRO A 1 181 ? 0.073 7.637 15.367 1 97.12 181 PRO A C 1
ATOM 1251 O O . PRO A 1 181 ? -0.424 6.559 15.023 1 97.12 181 PRO A O 1
ATOM 1254 N N . GLY A 1 182 ? 0.542 8.484 14.594 1 97.62 182 GLY A N 1
ATOM 1255 C CA . GLY A 1 182 ? 0.667 8.18 13.18 1 97.62 182 GLY A CA 1
ATOM 1256 C C . GLY A 1 182 ? -0.645 8.289 12.422 1 97.62 182 GLY A C 1
ATOM 1257 O O . GLY A 1 182 ? -0.694 8.055 11.219 1 97.62 182 GLY A O 1
ATOM 1258 N N . PHE A 1 183 ? -1.773 8.484 13.156 1 98.19 183 PHE A N 1
ATOM 1259 C CA . PHE A 1 183 ? -3.092 8.711 12.57 1 98.19 183 PHE A CA 1
ATOM 1260 C C . PHE A 1 183 ? -3.504 7.523 11.703 1 98.19 183 PHE A C 1
ATOM 1262 O O . PHE A 1 183 ? -3.627 6.402 12.195 1 98.19 183 PHE A O 1
ATOM 1269 N N . VAL A 1 184 ? -3.746 7.77 10.398 1 98.31 184 VAL A N 1
ATOM 1270 C CA . VAL A 1 184 ? -4.086 6.652 9.523 1 98.31 184 VAL A CA 1
ATOM 1271 C C . VAL A 1 184 ? -2.92 6.359 8.578 1 98.31 184 VAL A C 1
ATOM 1273 O O . VAL A 1 184 ? -2.422 5.23 8.531 1 98.31 184 VAL A O 1
ATOM 1276 N N . SER A 1 185 ? -2.385 7.355 7.883 1 97.88 185 SER A N 1
ATOM 1277 C CA . SER A 1 185 ? -1.376 7.188 6.84 1 97.88 185 SER A CA 1
ATOM 1278 C C . SER A 1 185 ? -0.115 6.531 7.395 1 97.88 185 SER A C 1
ATOM 1280 O O . SER A 1 185 ? 0.196 5.387 7.051 1 97.88 185 SER A O 1
ATOM 1282 N N . ASN A 1 186 ? 0.496 7.172 8.406 1 98.06 186 ASN A N 1
ATOM 1283 C CA . ASN A 1 186 ? 1.786 6.68 8.883 1 98.06 186 ASN A CA 1
ATOM 1284 C C . ASN A 1 186 ? 1.625 5.469 9.789 1 98.06 186 ASN A C 1
ATOM 1286 O O . ASN A 1 186 ? 2.525 4.629 9.883 1 98.06 186 ASN A O 1
ATOM 1290 N N . ARG A 1 187 ? 0.469 5.387 10.438 1 97.69 187 ARG A N 1
ATOM 1291 C CA . ARG A 1 187 ? 0.195 4.203 11.25 1 97.69 187 ARG A CA 1
ATOM 1292 C C . ARG A 1 187 ? 0.254 2.936 10.406 1 97.69 187 ARG A C 1
ATOM 1294 O O . ARG A 1 187 ? 0.75 1.902 10.867 1 97.69 187 ARG A O 1
ATOM 1301 N N . ILE A 1 188 ? -0.207 2.979 9.188 1 97.94 188 ILE A N 1
ATOM 1302 C CA . ILE A 1 188 ? -0.285 1.812 8.32 1 97.94 188 ILE A CA 1
ATOM 1303 C C . ILE A 1 188 ? 0.956 1.748 7.43 1 97.94 188 ILE A C 1
ATOM 1305 O O . ILE A 1 188 ? 1.614 0.708 7.344 1 97.94 188 ILE A O 1
ATOM 1309 N N . LEU A 1 189 ? 1.351 2.836 6.828 1 98.12 189 LEU A N 1
ATOM 1310 C CA . LEU A 1 189 ? 2.396 2.877 5.809 1 98.12 189 LEU A CA 1
ATOM 1311 C C . LEU A 1 189 ? 3.752 2.523 6.41 1 98.12 189 LEU A C 1
ATOM 1313 O O . LEU A 1 189 ? 4.539 1.798 5.797 1 98.12 189 LEU A O 1
ATOM 1317 N N . MET A 1 190 ? 4.043 3.045 7.586 1 98.44 190 MET A N 1
ATOM 1318 C CA . MET A 1 190 ? 5.363 2.824 8.172 1 98.44 190 MET A CA 1
ATOM 1319 C C . MET A 1 190 ? 5.586 1.345 8.469 1 98.44 190 MET A C 1
ATOM 1321 O O . MET A 1 190 ? 6.684 0.824 8.266 1 98.44 190 MET A O 1
ATOM 1325 N N . ARG A 1 191 ? 4.574 0.744 8.953 1 97.31 191 ARG A N 1
ATOM 1326 C CA . ARG A 1 191 ? 4.688 -0.688 9.211 1 97.31 191 ARG A CA 1
ATOM 1327 C C . ARG A 1 191 ? 4.883 -1.465 7.914 1 97.31 191 ARG A C 1
ATOM 1329 O O . ARG A 1 191 ? 5.699 -2.385 7.852 1 97.31 191 ARG A O 1
ATOM 1336 N N . MET A 1 192 ? 4.145 -1.14 6.891 1 98 192 MET A N 1
ATOM 1337 C CA . MET A 1 192 ? 4.285 -1.791 5.59 1 98 192 MET A CA 1
ATOM 1338 C C . MET A 1 192 ? 5.719 -1.683 5.078 1 98 192 MET A C 1
ATOM 1340 O O . MET A 1 192 ? 6.301 -2.676 4.641 1 98 192 MET A O 1
ATOM 1344 N N . ILE A 1 193 ? 6.277 -0.478 5.172 1 98.56 193 ILE A N 1
ATOM 1345 C CA . ILE A 1 193 ? 7.641 -0.224 4.727 1 98.56 193 ILE A CA 1
ATOM 1346 C C . ILE A 1 193 ? 8.617 -1.062 5.551 1 98.56 193 ILE A C 1
ATOM 1348 O O . ILE A 1 193 ? 9.516 -1.698 5 1 98.56 193 ILE A O 1
ATOM 1352 N N . ASN A 1 194 ? 8.406 -1.055 6.844 1 98.62 194 ASN A N 1
ATOM 1353 C CA . ASN A 1 194 ? 9.266 -1.82 7.742 1 98.62 194 ASN A CA 1
ATOM 1354 C C . ASN A 1 194 ? 9.219 -3.312 7.422 1 98.62 194 ASN A C 1
ATOM 1356 O O . ASN A 1 194 ? 10.266 -3.971 7.371 1 98.62 194 ASN A O 1
ATOM 1360 N N . ASP A 1 195 ? 8.031 -3.83 7.176 1 97.38 195 ASP A N 1
ATOM 1361 C CA . ASP A 1 195 ? 7.852 -5.234 6.816 1 97.38 195 ASP A CA 1
ATOM 1362 C C . ASP A 1 195 ? 8.555 -5.559 5.5 1 97.38 195 ASP A C 1
ATOM 1364 O O . ASP A 1 195 ? 9.211 -6.594 5.383 1 97.38 195 ASP A O 1
ATOM 1368 N N . ALA A 1 196 ? 8.406 -4.699 4.535 1 98.44 196 ALA A N 1
ATOM 1369 C CA . ALA A 1 196 ? 9.055 -4.891 3.238 1 98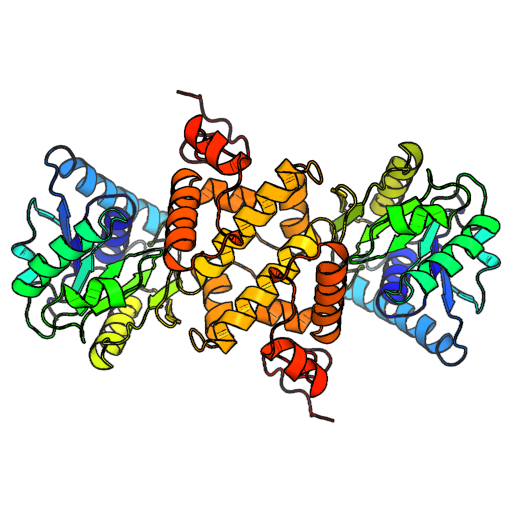.44 196 ALA A CA 1
ATOM 1370 C C . ALA A 1 196 ? 10.57 -4.945 3.389 1 98.44 196 ALA A C 1
ATOM 1372 O O . ALA A 1 196 ? 11.227 -5.82 2.812 1 98.44 196 ALA A O 1
ATOM 1373 N N . ALA A 1 197 ? 11.102 -4.02 4.18 1 98.44 197 ALA A N 1
ATOM 1374 C CA . ALA A 1 197 ? 12.539 -3.984 4.406 1 98.44 197 ALA A CA 1
ATOM 1375 C C . ALA A 1 197 ? 13.016 -5.242 5.129 1 98.44 197 ALA A C 1
ATOM 1377 O O . ALA A 1 197 ? 14.07 -5.785 4.812 1 98.44 197 ALA A O 1
ATOM 1378 N N . ARG A 1 198 ? 12.234 -5.707 6.062 1 96.56 198 ARG A N 1
ATOM 1379 C CA . ARG A 1 198 ? 12.578 -6.914 6.809 1 96.56 198 ARG A CA 1
ATOM 1380 C C . ARG A 1 198 ? 12.656 -8.125 5.887 1 96.56 198 ARG A C 1
ATOM 1382 O O . ARG A 1 198 ? 13.508 -8.992 6.07 1 96.56 198 ARG A O 1
ATOM 1389 N N . LEU A 1 199 ? 11.75 -8.172 4.969 1 96.44 199 LEU A N 1
ATOM 1390 C CA . LEU A 1 199 ? 11.742 -9.289 4.031 1 96.44 199 LEU A CA 1
ATOM 1391 C C . LEU A 1 199 ? 13.039 -9.352 3.242 1 96.44 199 LEU A C 1
ATOM 1393 O O . LEU A 1 199 ? 13.555 -10.438 2.961 1 96.44 199 LEU A O 1
ATOM 1397 N N . THR A 1 200 ? 13.539 -8.18 2.893 1 97.06 200 THR A N 1
ATOM 1398 C CA . THR A 1 200 ? 14.82 -8.133 2.186 1 97.06 200 THR A CA 1
ATOM 1399 C C . THR A 1 200 ? 15.961 -8.57 3.1 1 97.06 200 THR A C 1
ATOM 1401 O O . THR A 1 200 ? 16.891 -9.242 2.656 1 97.06 200 THR A O 1
ATOM 1404 N N . GLU A 1 201 ? 15.875 -8.164 4.324 1 94.88 201 GLU A N 1
ATOM 1405 C CA . GLU A 1 201 ? 16.875 -8.547 5.312 1 94.88 201 GLU A CA 1
ATOM 1406 C C . GLU A 1 201 ? 16.938 -10.062 5.477 1 94.88 201 GLU A C 1
ATOM 1408 O O . GLU A 1 201 ? 18.016 -10.625 5.68 1 94.88 201 GLU A O 1
ATOM 1413 N N . GLU A 1 202 ? 15.805 -10.695 5.332 1 92.31 202 GLU A N 1
ATOM 1414 C CA . GLU A 1 202 ? 15.703 -12.148 5.477 1 92.31 202 GLU A CA 1
ATOM 1415 C C . GLU A 1 202 ? 16.234 -12.867 4.238 1 92.31 202 GLU A C 1
ATOM 1417 O O . GLU A 1 202 ? 16.375 -14.086 4.238 1 92.31 202 GLU A O 1
ATOM 1422 N N . GLY A 1 203 ? 16.484 -12.117 3.176 1 93.5 203 GLY A N 1
ATOM 1423 C CA . GLY A 1 203 ? 17 -12.703 1.948 1 93.5 203 GLY A CA 1
ATOM 1424 C C . GLY A 1 203 ? 15.906 -13.32 1.086 1 93.5 203 GLY A C 1
ATOM 1425 O O . GLY A 1 203 ? 16.203 -14.094 0.173 1 93.5 203 GLY A O 1
ATOM 1426 N N . ARG A 1 204 ? 14.68 -12.984 1.337 1 94.06 204 ARG A N 1
ATOM 1427 C CA . ARG A 1 204 ? 13.547 -13.57 0.624 1 94.06 204 ARG A CA 1
ATOM 1428 C C . ARG A 1 204 ? 13.383 -12.938 -0.752 1 94.06 204 ARG A C 1
ATOM 1430 O O . ARG A 1 204 ? 12.898 -13.578 -1.685 1 94.06 204 ARG A O 1
ATOM 1437 N N . ALA A 1 205 ? 13.742 -11.734 -0.834 1 97.75 205 ALA A N 1
ATOM 1438 C CA . ALA A 1 205 ? 13.625 -10.977 -2.076 1 97.75 205 ALA A CA 1
ATOM 1439 C C . ALA A 1 205 ? 14.586 -9.789 -2.088 1 97.75 205 ALA A C 1
ATOM 1441 O O . ALA A 1 205 ? 14.945 -9.266 -1.031 1 97.75 205 ALA A O 1
ATOM 1442 N N . THR A 1 206 ? 15.062 -9.438 -3.238 1 97.94 206 THR A N 1
ATOM 1443 C CA . THR A 1 206 ? 15.805 -8.188 -3.367 1 97.94 206 THR A CA 1
ATOM 1444 C C . THR A 1 206 ? 14.867 -6.992 -3.225 1 97.94 206 THR A C 1
ATOM 1446 O O . THR A 1 206 ? 13.648 -7.121 -3.408 1 97.94 206 THR A O 1
ATOM 1449 N N . PRO A 1 207 ? 15.438 -5.832 -2.826 1 98.19 207 PRO A N 1
ATOM 1450 C CA . PRO A 1 207 ? 14.586 -4.641 -2.771 1 98.19 207 PRO A CA 1
ATOM 1451 C C . PRO A 1 207 ? 13.844 -4.387 -4.082 1 98.19 207 PRO A C 1
ATOM 1453 O O . PRO A 1 207 ? 12.664 -4.027 -4.07 1 98.19 207 PRO A O 1
ATOM 1456 N N . GLU A 1 208 ? 14.523 -4.602 -5.219 1 98.25 208 GLU A N 1
ATOM 1457 C CA . GLU A 1 208 ? 13.914 -4.406 -6.531 1 98.25 208 GLU A CA 1
ATOM 1458 C C . GLU A 1 208 ? 12.75 -5.363 -6.75 1 98.25 208 GLU A C 1
ATOM 1460 O O . GLU A 1 208 ? 11.711 -4.973 -7.293 1 98.25 208 GLU A O 1
ATOM 1465 N N . ALA A 1 209 ? 12.883 -6.586 -6.301 1 98.5 209 ALA A N 1
ATOM 1466 C CA . ALA A 1 209 ? 11.828 -7.582 -6.465 1 98.5 209 ALA A CA 1
ATOM 1467 C C . ALA A 1 209 ? 10.609 -7.25 -5.605 1 98.5 209 ALA A C 1
ATOM 1469 O O . ALA A 1 209 ? 9.469 -7.391 -6.051 1 98.5 209 ALA A O 1
ATOM 1470 N N . VAL A 1 210 ? 10.883 -6.801 -4.355 1 98.62 210 VAL A N 1
ATOM 1471 C CA . VAL A 1 210 ? 9.789 -6.398 -3.477 1 98.62 210 VAL A CA 1
ATOM 1472 C C . VAL A 1 210 ? 8.953 -5.316 -4.16 1 98.62 210 VAL A C 1
ATOM 1474 O O . VAL A 1 210 ? 7.73 -5.441 -4.27 1 98.62 210 VAL A O 1
ATOM 1477 N N . ASP A 1 211 ? 9.602 -4.301 -4.625 1 98.62 211 ASP A N 1
ATOM 1478 C CA . ASP A 1 211 ? 8.891 -3.184 -5.242 1 98.62 211 ASP A CA 1
ATOM 1479 C C . ASP A 1 211 ? 8.211 -3.617 -6.539 1 98.62 211 ASP A C 1
ATOM 1481 O O . ASP A 1 211 ? 7.102 -3.17 -6.848 1 98.62 211 ASP A O 1
ATOM 1485 N N . ALA A 1 212 ? 8.844 -4.52 -7.289 1 98.38 212 ALA A N 1
ATOM 1486 C CA . ALA A 1 212 ? 8.273 -5.008 -8.547 1 98.38 212 ALA A CA 1
ATOM 1487 C C . ALA A 1 212 ? 7 -5.805 -8.289 1 98.38 212 ALA A C 1
ATOM 1489 O O . ALA A 1 212 ? 6.062 -5.762 -9.094 1 98.38 212 ALA A O 1
ATOM 1490 N N . VAL A 1 213 ? 6.93 -6.562 -7.242 1 98.25 213 VAL A N 1
ATOM 1491 C CA . VAL A 1 213 ? 5.727 -7.305 -6.887 1 98.25 213 VAL A CA 1
ATOM 1492 C C . VAL A 1 213 ? 4.566 -6.336 -6.664 1 98.25 213 VAL A C 1
ATOM 1494 O O . VAL A 1 213 ? 3.469 -6.539 -7.184 1 98.25 213 VAL A O 1
ATOM 1497 N N . PHE A 1 214 ? 4.797 -5.234 -5.996 1 97.88 214 PHE A N 1
ATOM 1498 C CA . PHE A 1 214 ? 3.727 -4.301 -5.66 1 97.88 214 PHE A CA 1
ATOM 1499 C C . PHE A 1 214 ? 3.303 -3.5 -6.883 1 97.88 214 PHE A C 1
ATOM 1501 O O . PHE A 1 214 ? 2.117 -3.209 -7.059 1 97.88 214 PHE A O 1
ATOM 1508 N N . THR A 1 215 ? 4.258 -3.143 -7.723 1 96.88 215 THR A N 1
ATOM 1509 C CA . THR A 1 215 ? 3.893 -2.389 -8.914 1 96.88 215 THR A CA 1
ATOM 1510 C C . THR A 1 215 ? 3.324 -3.316 -9.984 1 96.88 215 THR A C 1
ATOM 1512 O O . THR A 1 215 ? 2.205 -3.111 -10.461 1 96.88 215 THR A O 1
ATOM 1515 N N . GLY A 1 216 ? 4 -4.434 -10.305 1 95.38 216 GLY A N 1
ATOM 1516 C CA . GLY A 1 216 ? 3.654 -5.301 -11.422 1 95.38 216 GLY A CA 1
ATOM 1517 C C . GLY A 1 216 ? 2.482 -6.215 -11.125 1 95.38 216 GLY A C 1
ATOM 1518 O O . GLY A 1 216 ? 1.684 -6.52 -12.016 1 95.38 216 GLY A O 1
ATOM 1519 N N . CYS A 1 217 ? 2.35 -6.688 -9.875 1 94.88 217 CYS A N 1
ATOM 1520 C CA . CYS A 1 217 ? 1.312 -7.648 -9.523 1 94.88 217 CYS A CA 1
ATOM 1521 C C . CYS A 1 217 ? 0.101 -6.953 -8.914 1 94.88 217 CYS A C 1
ATOM 1523 O O . CYS A 1 217 ? -1.04 -7.32 -9.195 1 94.88 217 CYS A O 1
ATOM 1525 N N . LEU A 1 218 ? 0.393 -5.844 -8.195 1 93.25 218 LEU A N 1
ATOM 1526 C CA . LEU A 1 218 ? -0.695 -5.262 -7.418 1 93.25 218 LEU A CA 1
ATOM 1527 C C . LEU A 1 218 ? -1.088 -3.896 -7.969 1 93.25 218 LEU A C 1
ATOM 1529 O O . LEU A 1 218 ? -2.062 -3.295 -7.512 1 93.25 218 LEU A O 1
ATOM 1533 N N . GLY A 1 219 ? -0.313 -3.365 -8.898 1 92.56 219 GLY A N 1
ATOM 1534 C CA . GLY A 1 219 ? -0.706 -2.176 -9.633 1 92.56 219 GLY A CA 1
ATOM 1535 C C . GLY A 1 219 ? -0.391 -0.887 -8.898 1 92.56 219 GLY A C 1
ATOM 1536 O O . GLY A 1 219 ? -0.948 0.167 -9.211 1 92.56 219 GLY A O 1
ATOM 1537 N N . HIS A 1 220 ? 0.482 -0.939 -7.887 1 93.88 220 HIS A N 1
ATOM 1538 C CA . HIS A 1 220 ? 0.897 0.282 -7.203 1 93.88 220 HIS A CA 1
ATOM 1539 C C . HIS A 1 220 ? 1.763 1.151 -8.109 1 93.88 220 HIS A C 1
ATOM 1541 O O . HIS A 1 220 ? 2.51 0.634 -8.945 1 93.88 220 HIS A O 1
ATOM 1547 N N . ARG A 1 221 ? 1.638 2.416 -7.961 1 92.81 221 ARG A N 1
ATOM 1548 C CA . ARG A 1 221 ? 2.459 3.334 -8.742 1 92.81 221 ARG A CA 1
ATOM 1549 C C . ARG A 1 221 ? 3.93 3.213 -8.359 1 92.81 221 ARG A C 1
ATOM 1551 O O . ARG A 1 221 ? 4.809 3.338 -9.219 1 92.81 221 ARG A O 1
ATOM 1558 N N . MET A 1 222 ? 4.164 2.965 -7.094 1 95.56 222 MET A N 1
ATOM 1559 C CA . MET A 1 222 ? 5.504 2.832 -6.531 1 95.56 222 MET A CA 1
ATOM 1560 C C . MET A 1 222 ? 5.535 1.767 -5.441 1 95.56 222 MET A C 1
ATOM 1562 O O . MET A 1 222 ? 4.574 1.625 -4.68 1 95.56 222 MET A O 1
ATOM 1566 N N . GLY A 1 223 ? 6.59 0.99 -5.375 1 97.38 223 GLY A N 1
ATOM 1567 C CA . GLY A 1 223 ? 6.727 -0.01 -4.328 1 97.38 223 GLY A CA 1
ATOM 1568 C C . GLY A 1 223 ? 7.039 0.587 -2.969 1 97.38 223 GLY A C 1
ATOM 1569 O O . GLY A 1 223 ? 7.395 1.764 -2.869 1 97.38 223 GLY A O 1
ATOM 1570 N N . PRO A 1 224 ? 6.949 -0.179 -1.932 1 98.25 224 PRO A N 1
ATOM 1571 C CA . PRO A 1 224 ? 7.125 0.329 -0.57 1 98.25 224 PRO A CA 1
ATOM 1572 C C . PRO A 1 224 ? 8.539 0.838 -0.312 1 98.25 224 PRO A C 1
ATOM 1574 O O . PRO A 1 224 ? 8.727 1.832 0.396 1 98.25 224 PRO A O 1
ATOM 1577 N N . LEU A 1 225 ? 9.562 0.173 -0.845 1 98.69 225 LEU A N 1
ATOM 1578 C CA . LEU A 1 225 ? 10.938 0.559 -0.541 1 98.69 225 LEU A CA 1
ATOM 1579 C C . LEU A 1 225 ? 11.344 1.798 -1.331 1 98.69 225 LEU A C 1
ATOM 1581 O O . LEU A 1 225 ? 12.07 2.652 -0.824 1 98.69 225 LEU A O 1
ATOM 1585 N N . ALA A 1 226 ? 10.883 1.887 -2.543 1 98.19 226 ALA A N 1
ATOM 1586 C CA . ALA A 1 226 ? 11.062 3.123 -3.299 1 98.19 226 ALA A CA 1
ATOM 1587 C C . ALA A 1 226 ? 10.336 4.285 -2.631 1 98.19 226 ALA A C 1
ATOM 1589 O O . ALA A 1 226 ? 10.828 5.414 -2.629 1 98.19 226 ALA A O 1
ATOM 1590 N N . THR A 1 227 ? 9.164 4.039 -2.084 1 97.44 227 THR A N 1
ATOM 1591 C CA . THR A 1 227 ? 8.414 5.047 -1.339 1 97.44 227 THR A CA 1
ATOM 1592 C C . THR A 1 227 ? 9.211 5.52 -0.123 1 97.44 227 THR A C 1
ATOM 1594 O O . THR A 1 227 ? 9.273 6.719 0.154 1 97.44 227 THR A O 1
ATOM 1597 N N . ALA A 1 228 ? 9.812 4.566 0.545 1 98.44 228 ALA A N 1
ATOM 1598 C CA . ALA A 1 228 ? 10.641 4.906 1.697 1 98.44 228 ALA A CA 1
ATOM 1599 C C . ALA A 1 228 ? 11.773 5.848 1.299 1 98.44 228 ALA A C 1
ATOM 1601 O O . ALA A 1 228 ? 12.031 6.84 1.983 1 98.44 228 ALA A O 1
ATOM 1602 N N . ASP A 1 229 ? 12.414 5.527 0.198 1 98 229 ASP A N 1
ATOM 1603 C CA . ASP A 1 229 ? 13.508 6.352 -0.307 1 98 229 ASP A CA 1
ATOM 1604 C C . ASP A 1 229 ? 13.008 7.746 -0.69 1 98 229 ASP A C 1
ATOM 1606 O O . ASP A 1 229 ? 13.742 8.727 -0.552 1 98 229 ASP A O 1
ATOM 1610 N N . LEU A 1 230 ? 11.812 7.844 -1.181 1 95.62 230 LEU A N 1
ATOM 1611 C CA . LEU A 1 230 ? 11.219 9.125 -1.542 1 95.62 230 LEU A CA 1
ATOM 1612 C C . LEU A 1 230 ? 10.938 9.961 -0.299 1 95.62 230 LEU A C 1
ATOM 1614 O O . LEU A 1 230 ? 11.203 11.164 -0.283 1 95.62 230 LEU A O 1
ATOM 1618 N N . ILE A 1 231 ? 10.391 9.344 0.724 1 95.56 231 ILE A N 1
ATOM 1619 C CA . ILE A 1 231 ? 10.078 10.008 1.981 1 95.56 231 ILE A CA 1
ATOM 1620 C C . ILE A 1 231 ? 11.359 10.469 2.66 1 95.56 231 ILE A C 1
ATOM 1622 O O . ILE A 1 231 ? 11.414 11.562 3.238 1 95.56 231 ILE A O 1
ATOM 1626 N N . GLY A 1 232 ? 12.445 9.758 2.482 1 96.62 232 GLY A N 1
ATOM 1627 C CA . GLY A 1 232 ? 13.664 9.891 3.258 1 96.62 232 GLY A CA 1
ATOM 1628 C C . GLY A 1 232 ? 13.75 8.906 4.414 1 96.62 232 GLY A C 1
ATOM 1629 O O . GLY A 1 232 ? 12.883 8.906 5.297 1 96.62 232 GLY A O 1
ATOM 1630 N N . LEU A 1 233 ? 14.797 8.117 4.441 1 98.5 233 LEU A N 1
ATOM 1631 C CA . LEU A 1 233 ? 14.891 7.004 5.379 1 98.5 233 LEU A CA 1
ATOM 1632 C C . LEU A 1 233 ? 15.055 7.512 6.809 1 98.5 233 LEU A C 1
ATOM 1634 O O . LEU A 1 233 ? 14.617 6.855 7.758 1 98.5 233 LEU A O 1
ATOM 1638 N N . ASP A 1 234 ? 15.695 8.672 6.992 1 97.12 234 ASP A N 1
ATOM 1639 C CA . ASP A 1 234 ? 15.766 9.273 8.32 1 97.12 234 ASP A CA 1
ATOM 1640 C C . ASP A 1 234 ? 14.375 9.586 8.859 1 97.12 234 ASP A C 1
ATOM 1642 O O . ASP A 1 234 ? 14.07 9.297 10.016 1 97.12 234 ASP A O 1
ATOM 1646 N N . ASN A 1 235 ? 13.484 10.141 8.047 1 95.69 235 ASN A N 1
ATOM 1647 C CA . ASN A 1 235 ? 12.102 10.422 8.438 1 95.69 235 ASN A CA 1
ATOM 1648 C C . ASN A 1 235 ? 11.336 9.141 8.742 1 95.69 235 ASN A C 1
ATOM 1650 O O . ASN A 1 235 ? 10.555 9.094 9.695 1 95.69 235 ASN A O 1
ATOM 1654 N N . VAL A 1 236 ? 11.547 8.086 7.895 1 98.25 236 VAL A N 1
ATOM 1655 C CA . VAL A 1 236 ? 10.883 6.801 8.094 1 98.25 236 VAL A CA 1
ATOM 1656 C C . VAL A 1 236 ? 11.273 6.219 9.445 1 98.25 236 VAL A C 1
ATOM 1658 O O . VAL A 1 236 ? 10.406 5.875 10.258 1 98.25 236 VAL A O 1
ATOM 1661 N N . VAL A 1 237 ? 12.578 6.18 9.711 1 98.44 237 VAL A N 1
ATOM 1662 C CA . VAL A 1 237 ? 13.086 5.594 10.945 1 98.44 237 VAL A CA 1
ATOM 1663 C C . VAL A 1 237 ? 12.594 6.406 12.141 1 98.44 237 VAL A C 1
ATOM 1665 O O . VAL A 1 237 ? 12.164 5.84 13.148 1 98.44 237 VAL A O 1
ATOM 1668 N N . ASP A 1 238 ? 12.617 7.742 12.023 1 96.62 238 ASP A N 1
ATOM 1669 C CA . ASP A 1 238 ? 12.133 8.602 13.094 1 96.62 238 ASP A CA 1
ATOM 1670 C C . ASP A 1 238 ? 10.664 8.328 13.398 1 96.62 238 ASP A C 1
ATOM 1672 O O . ASP A 1 238 ? 10.273 8.219 14.562 1 96.62 238 ASP A O 1
ATOM 1676 N N . THR A 1 239 ? 9.867 8.273 12.367 1 97.56 239 THR A N 1
ATOM 1677 C CA . THR A 1 239 ? 8.438 8.031 12.547 1 97.56 239 THR A CA 1
ATOM 1678 C C . THR A 1 239 ? 8.203 6.664 13.18 1 97.56 239 THR A C 1
ATOM 1680 O O . THR A 1 239 ? 7.344 6.52 14.055 1 97.56 239 THR A O 1
ATOM 1683 N N . LEU A 1 240 ? 8.93 5.625 12.742 1 98.38 240 LEU A N 1
ATOM 1684 C CA . LEU A 1 240 ? 8.836 4.297 13.336 1 98.38 240 LEU A CA 1
ATOM 1685 C C . LEU A 1 240 ? 9.141 4.344 14.828 1 98.38 240 LEU A C 1
ATOM 1687 O O . LEU A 1 240 ? 8.461 3.695 15.625 1 98.38 240 LEU A O 1
ATOM 1691 N N . HIS A 1 241 ? 10.148 5.105 15.211 1 97.5 241 HIS A N 1
ATOM 1692 C CA . HIS A 1 241 ? 10.484 5.246 16.625 1 97.5 241 HIS A CA 1
ATOM 1693 C C . HIS A 1 2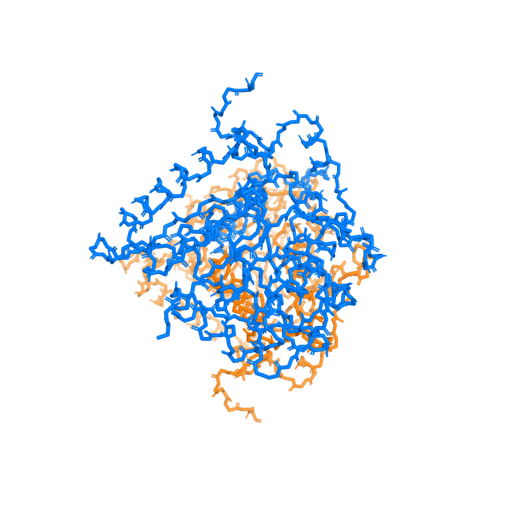41 ? 9.336 5.891 17.406 1 97.5 241 HIS A C 1
ATOM 1695 O O . HIS A 1 241 ? 9.016 5.461 18.516 1 97.5 241 HIS A O 1
ATOM 1701 N N . VAL A 1 242 ? 8.742 6.934 16.844 1 96.31 242 VAL A N 1
ATOM 1702 C CA . VAL A 1 242 ? 7.609 7.59 17.484 1 96.31 242 VAL A CA 1
ATOM 1703 C C . VAL A 1 242 ? 6.477 6.586 17.672 1 96.31 242 VAL A C 1
ATOM 1705 O O . VAL A 1 242 ? 5.891 6.504 18.75 1 96.31 242 VAL A O 1
ATOM 1708 N N . LEU A 1 243 ? 6.191 5.816 16.656 1 97.62 243 LEU A N 1
ATOM 1709 C CA . LEU A 1 243 ? 5.121 4.828 16.703 1 97.62 243 LEU A CA 1
ATOM 1710 C C . LEU A 1 243 ? 5.438 3.742 17.734 1 97.62 243 LEU A C 1
ATOM 1712 O O . LEU A 1 243 ? 4.574 3.355 18.516 1 97.62 243 LEU A O 1
ATOM 1716 N N . LEU A 1 244 ? 6.695 3.27 17.719 1 97.75 244 LEU A N 1
ATOM 1717 C CA . LEU A 1 244 ? 7.121 2.262 18.688 1 97.75 244 LEU A CA 1
ATOM 1718 C C . LEU A 1 244 ? 6.934 2.764 20.125 1 97.75 244 LEU A C 1
ATOM 1720 O O . LEU A 1 244 ? 6.359 2.064 20.953 1 97.75 244 LEU A O 1
ATOM 1724 N N . GLU A 1 245 ? 7.34 3.936 20.344 1 96.81 245 GLU A N 1
ATOM 1725 C CA . GLU A 1 245 ? 7.277 4.527 21.672 1 96.81 245 GLU A CA 1
ATOM 1726 C C . GLU A 1 245 ? 5.836 4.688 22.141 1 96.81 245 GLU A C 1
ATOM 1728 O O . GLU A 1 245 ? 5.512 4.383 23.281 1 96.81 245 GLU A O 1
ATOM 1733 N N . ARG A 1 246 ? 4.938 5.086 21.281 1 96.5 246 ARG A N 1
ATOM 1734 C CA . ARG A 1 246 ? 3.59 5.48 21.688 1 96.5 246 ARG A CA 1
ATOM 1735 C C . ARG A 1 246 ? 2.643 4.285 21.672 1 96.5 246 ARG A C 1
ATOM 1737 O O . ARG A 1 246 ? 1.671 4.242 22.422 1 96.5 246 ARG A O 1
ATOM 1744 N N . THR A 1 247 ? 2.885 3.352 20.797 1 95.38 247 THR A N 1
ATOM 1745 C CA . THR A 1 247 ? 1.988 2.205 20.703 1 95.38 247 THR A CA 1
ATOM 1746 C C . THR A 1 247 ? 2.523 1.034 21.531 1 95.38 247 THR A C 1
ATOM 1748 O O . THR A 1 247 ? 1.783 0.1 21.844 1 95.38 247 THR A O 1
ATOM 1751 N N . ARG A 1 248 ? 3.844 1.036 21.797 1 95.75 248 ARG A N 1
ATOM 1752 C CA . ARG A 1 248 ? 4.559 -0.054 22.453 1 95.75 248 ARG A CA 1
ATOM 1753 C C . ARG A 1 248 ? 4.441 -1.346 21.656 1 95.75 248 ARG A C 1
ATOM 1755 O O . ARG A 1 248 ? 4.535 -2.441 22.203 1 95.75 248 ARG A O 1
ATOM 1762 N N . ASP A 1 249 ? 4.121 -1.239 20.406 1 94.44 249 ASP A N 1
ATOM 1763 C CA . ASP A 1 249 ? 4.047 -2.373 19.484 1 94.44 249 ASP A CA 1
ATOM 1764 C C . ASP A 1 249 ? 5.395 -2.633 18.828 1 94.44 249 ASP A C 1
ATOM 1766 O O . ASP A 1 249 ? 5.859 -1.829 18.016 1 94.44 249 ASP A O 1
ATOM 1770 N N . GLU A 1 250 ? 5.973 -3.77 19.016 1 94.69 250 GLU A N 1
ATOM 1771 C CA . GLU A 1 250 ? 7.312 -4.121 18.562 1 94.69 250 GLU A CA 1
ATOM 1772 C C . GLU A 1 250 ? 7.359 -4.219 17.031 1 94.69 250 GLU A C 1
ATOM 1774 O O . GLU A 1 250 ? 8.438 -4.18 16.438 1 94.69 250 GLU A O 1
ATOM 1779 N N . ALA A 1 251 ? 6.238 -4.336 16.438 1 92.06 251 ALA A N 1
ATOM 1780 C CA . ALA A 1 251 ? 6.188 -4.418 14.977 1 92.06 251 ALA A CA 1
ATOM 1781 C C . ALA A 1 251 ? 6.715 -3.139 14.328 1 92.06 251 ALA A C 1
ATOM 1783 O O . ALA A 1 251 ? 7.102 -3.139 13.156 1 92.06 251 ALA A O 1
ATOM 1784 N N . TYR A 1 252 ? 6.812 -2.006 15.102 1 97.25 252 TYR A N 1
ATOM 1785 C CA . TYR A 1 252 ? 7.281 -0.728 14.578 1 97.25 252 TYR A CA 1
ATOM 1786 C C . TYR A 1 252 ? 8.781 -0.56 14.812 1 97.25 252 TYR A C 1
ATOM 1788 O O . TYR A 1 252 ? 9.375 0.433 14.383 1 97.25 252 TYR A O 1
ATOM 1796 N N . ARG A 1 253 ? 9.383 -1.492 15.523 1 97.81 253 ARG A N 1
ATOM 1797 C CA . ARG A 1 253 ? 10.828 -1.374 15.68 1 97.81 253 ARG A CA 1
ATOM 1798 C C . ARG A 1 253 ? 11.531 -1.358 14.328 1 97.81 253 ARG A C 1
ATOM 1800 O O . ARG A 1 253 ? 11.414 -2.307 13.555 1 97.81 253 ARG A O 1
ATOM 1807 N N . PRO A 1 254 ? 12.219 -0.298 14.031 1 98.31 254 PRO A N 1
ATOM 1808 C CA . PRO A 1 254 ? 12.867 -0.242 12.719 1 98.31 254 PRO A CA 1
ATOM 1809 C C . PRO A 1 254 ? 13.867 -1.379 12.5 1 98.31 254 PRO A C 1
ATOM 1811 O O . PRO A 1 254 ? 14.617 -1.721 13.414 1 98.31 254 PRO A O 1
ATOM 1814 N N . CYS A 1 255 ? 13.852 -1.997 11.398 1 97.44 255 CYS A N 1
ATOM 1815 C CA . CYS A 1 255 ? 14.75 -3.113 11.117 1 97.44 255 CYS A CA 1
ATOM 1816 C C . CYS A 1 255 ? 16.156 -2.615 10.789 1 97.44 255 CYS A C 1
ATOM 1818 O O . CYS A 1 255 ? 16.359 -1.414 10.609 1 97.44 255 CYS A O 1
ATOM 1820 N N . ALA A 1 256 ? 17.094 -3.469 10.695 1 97.19 256 ALA A N 1
ATOM 1821 C CA . ALA A 1 256 ? 18.5 -3.137 10.562 1 97.19 256 ALA A CA 1
ATOM 1822 C C . ALA A 1 256 ? 18.797 -2.521 9.195 1 97.19 256 ALA A C 1
ATOM 1824 O O . ALA A 1 256 ? 19.641 -1.64 9.07 1 97.19 256 ALA A O 1
ATOM 1825 N N . THR A 1 257 ? 18.094 -2.979 8.211 1 97.12 257 THR A N 1
ATOM 1826 C CA . THR A 1 257 ? 18.266 -2.441 6.867 1 97.12 257 THR A CA 1
ATOM 1827 C C . THR A 1 257 ? 18 -0.938 6.848 1 97.12 257 THR A C 1
ATOM 1829 O O . THR A 1 257 ? 18.797 -0.173 6.281 1 97.12 257 THR A O 1
ATOM 1832 N N . LEU A 1 258 ? 16.969 -0.487 7.508 1 98.44 258 LEU A N 1
ATOM 1833 C CA . LEU A 1 258 ? 16.609 0.925 7.543 1 98.44 258 LEU A CA 1
ATOM 1834 C C . LEU A 1 258 ? 17.562 1.716 8.422 1 98.44 258 LEU A C 1
ATOM 1836 O O . LEU A 1 258 ? 18.094 2.752 8.008 1 98.44 258 LEU A O 1
ATOM 1840 N N . THR A 1 259 ? 17.844 1.209 9.633 1 98.44 259 THR A N 1
ATOM 1841 C CA . THR A 1 259 ? 18.703 1.93 10.562 1 98.44 259 THR A CA 1
ATOM 1842 C C . THR A 1 259 ? 20.141 1.982 10.047 1 98.44 259 THR A C 1
ATOM 1844 O O . THR A 1 259 ? 20.828 2.982 10.227 1 98.44 259 THR A O 1
ATOM 1847 N N . GLY A 1 260 ? 20.578 0.887 9.422 1 98 260 GLY A N 1
ATOM 1848 C CA . GLY A 1 260 ? 21.906 0.864 8.828 1 98 260 GLY A CA 1
ATOM 1849 C C . GLY A 1 260 ? 22.078 1.882 7.723 1 98 260 GLY A C 1
ATOM 1850 O O . GLY A 1 260 ? 23.109 2.555 7.648 1 98 260 GLY A O 1
ATOM 1851 N N . ALA A 1 261 ? 21.078 1.975 6.863 1 98 261 ALA A N 1
ATOM 1852 C CA . ALA A 1 261 ? 21.141 2.955 5.781 1 98 261 ALA A CA 1
ATOM 1853 C C . ALA A 1 261 ? 21.234 4.375 6.332 1 98 261 ALA A C 1
ATOM 1855 O O . ALA A 1 261 ? 22.047 5.172 5.863 1 98 261 ALA A O 1
ATOM 1856 N N . VAL A 1 262 ? 20.453 4.703 7.363 1 98.38 262 VAL A N 1
ATOM 1857 C CA . VAL A 1 262 ? 20.453 6.031 7.969 1 98.38 262 VAL A CA 1
ATOM 1858 C C . VAL A 1 262 ? 21.812 6.32 8.586 1 98.38 262 VAL A C 1
ATOM 1860 O O . VAL A 1 262 ? 22.375 7.406 8.398 1 98.38 262 VAL A O 1
ATOM 1863 N N . ALA A 1 263 ? 22.391 5.352 9.242 1 98.12 263 ALA A N 1
ATOM 1864 C CA . ALA A 1 263 ? 23.688 5.504 9.875 1 98.12 263 ALA A CA 1
ATOM 1865 C C . ALA A 1 263 ? 24.781 5.77 8.844 1 98.12 263 ALA A C 1
ATOM 1867 O O . ALA A 1 263 ? 25.734 6.496 9.109 1 98.12 263 ALA A O 1
ATOM 1868 N N . ALA A 1 264 ? 24.578 5.242 7.66 1 97.62 264 ALA A N 1
ATOM 1869 C CA . ALA A 1 264 ? 25.562 5.359 6.586 1 97.62 264 ALA A CA 1
ATOM 1870 C C . ALA A 1 264 ? 25.328 6.621 5.762 1 97.62 264 ALA A C 1
ATOM 1872 O O . ALA A 1 264 ? 26.047 6.879 4.789 1 97.62 264 ALA A O 1
ATOM 1873 N N . GLY A 1 265 ? 24.328 7.348 6.105 1 97.31 265 GLY A N 1
ATOM 1874 C CA . GLY A 1 265 ? 24.031 8.57 5.383 1 97.31 265 GLY A CA 1
ATOM 1875 C C . GLY A 1 265 ? 23.312 8.328 4.066 1 97.31 265 GLY A C 1
ATOM 1876 O O . GLY A 1 265 ? 23.281 9.203 3.203 1 97.31 265 GLY A O 1
ATOM 1877 N N . ARG A 1 266 ? 22.828 7.133 3.824 1 97.62 266 ARG A N 1
ATOM 1878 C CA . ARG A 1 266 ? 22.016 6.789 2.668 1 97.62 266 ARG A CA 1
ATOM 1879 C C . ARG A 1 266 ? 20.531 7.023 2.955 1 97.62 266 ARG A C 1
ATOM 1881 O O . ARG A 1 266 ? 19.828 6.121 3.412 1 97.62 266 ARG A O 1
ATOM 1888 N N . LEU A 1 267 ? 20.062 8.164 2.602 1 97.75 267 LEU A N 1
ATOM 1889 C CA . LEU A 1 267 ? 18.766 8.594 3.096 1 97.75 267 LEU A CA 1
ATOM 1890 C C . LEU A 1 267 ? 17.719 8.516 1.995 1 97.75 267 LEU A C 1
ATOM 1892 O O . LEU A 1 267 ? 16.547 8.852 2.219 1 97.75 267 LEU A O 1
ATOM 1896 N N . GLY A 1 268 ? 18.078 8.078 0.797 1 97.62 268 GLY A N 1
ATOM 1897 C CA . GLY A 1 268 ? 17.141 7.938 -0.305 1 97.62 268 GLY A CA 1
ATOM 1898 C C . GLY A 1 268 ? 17.438 8.875 -1.459 1 97.62 268 GLY A C 1
ATOM 1899 O O . GLY A 1 268 ? 18.609 9.148 -1.769 1 97.62 268 GLY A O 1
ATOM 1900 N N . ARG A 1 269 ? 16.5 9.359 -2.113 1 95.62 269 ARG A N 1
ATOM 1901 C CA . ARG A 1 269 ? 16.641 10.195 -3.305 1 95.62 269 ARG A CA 1
ATOM 1902 C C . ARG A 1 269 ? 17.375 11.484 -2.986 1 95.62 269 ARG A C 1
ATOM 1904 O O . ARG A 1 269 ? 18.219 11.938 -3.771 1 95.62 269 ARG A O 1
ATOM 1911 N N . LYS A 1 270 ? 17.109 12.07 -1.772 1 92.56 270 LYS A N 1
ATOM 1912 C CA . LYS A 1 270 ? 17.656 13.375 -1.42 1 92.56 270 LYS A CA 1
ATOM 1913 C C . LYS A 1 270 ? 19.172 13.312 -1.281 1 92.56 270 LYS A C 1
ATOM 1915 O O . LYS A 1 270 ? 19.859 14.336 -1.369 1 92.56 270 LYS A O 1
ATOM 1920 N N . THR A 1 271 ? 19.719 12.07 -1.107 1 96.19 271 THR A N 1
ATOM 1921 C CA . THR A 1 271 ? 21.172 11.922 -0.996 1 96.19 271 THR A CA 1
ATOM 1922 C C . THR A 1 271 ? 21.719 11.078 -2.146 1 96.19 271 THR A C 1
ATOM 1924 O O . THR A 1 271 ? 22.891 10.695 -2.139 1 96.19 271 THR A O 1
ATOM 1927 N N . GLY A 1 272 ? 20.828 10.703 -3.027 1 96.31 272 GLY A N 1
ATOM 1928 C CA . GLY A 1 272 ? 21.234 9.961 -4.211 1 96.31 272 GLY A CA 1
ATOM 1929 C C . GLY A 1 272 ? 21.312 8.469 -3.982 1 96.31 272 GLY A C 1
ATOM 1930 O O . GLY A 1 272 ? 21.531 7.699 -4.922 1 96.31 272 GLY A O 1
ATOM 1931 N N . HIS A 1 273 ? 21.203 8.102 -2.674 1 96.44 273 HIS A N 1
ATOM 1932 C CA . HIS A 1 273 ? 21.266 6.68 -2.348 1 96.44 273 HIS A CA 1
ATOM 1933 C C . HIS A 1 273 ? 20.453 6.375 -1.092 1 96.44 273 HIS A C 1
ATOM 1935 O O . HIS A 1 273 ? 20.516 7.113 -0.106 1 96.44 273 HIS A O 1
ATOM 1941 N N . GLY A 1 274 ? 19.688 5.348 -1.103 1 97.62 274 GLY A N 1
ATOM 1942 C CA . GLY A 1 274 ? 18.984 4.754 0.03 1 97.62 274 GLY A CA 1
ATOM 1943 C C . GLY A 1 274 ? 19 3.238 0.011 1 97.62 274 GLY A C 1
ATOM 1944 O O . GLY A 1 274 ? 20.062 2.621 -0.033 1 97.62 274 GLY A O 1
ATOM 1945 N N . ILE A 1 275 ? 17.781 2.705 -0.069 1 97.94 275 ILE A N 1
ATOM 1946 C CA . ILE A 1 275 ? 17.688 1.271 -0.32 1 97.94 275 ILE A CA 1
ATOM 1947 C C . ILE A 1 275 ? 18.047 0.979 -1.776 1 97.94 275 ILE A C 1
ATOM 1949 O O . ILE A 1 275 ? 18.703 -0.017 -2.074 1 97.94 275 ILE A O 1
ATOM 1953 N N . HIS A 1 276 ? 17.594 1.903 -2.615 1 97.69 276 HIS A N 1
ATOM 1954 C CA . HIS A 1 276 ? 17.953 1.872 -4.027 1 97.69 276 HIS A CA 1
ATOM 1955 C C . HIS A 1 276 ? 19.031 2.9 -4.344 1 97.69 276 HIS A C 1
ATOM 1957 O O . HIS A 1 276 ? 19.375 3.734 -3.5 1 97.69 276 HIS A O 1
ATOM 1963 N N . ASP A 1 277 ? 19.594 2.773 -5.551 1 96.44 277 ASP A N 1
ATOM 1964 C CA . ASP A 1 277 ? 20.625 3.705 -6.027 1 96.44 277 ASP A CA 1
ATOM 1965 C C . ASP A 1 277 ? 20.031 4.684 -7.047 1 96.44 277 ASP A C 1
ATOM 1967 O O . ASP A 1 277 ? 19.469 4.266 -8.062 1 96.44 277 ASP A O 1
ATOM 1971 N N . TYR A 1 278 ? 20.188 5.988 -6.871 1 94.19 278 TYR A N 1
ATOM 1972 C CA . TYR A 1 278 ? 19.625 7.02 -7.73 1 94.19 278 TYR A CA 1
ATOM 1973 C C . TYR A 1 278 ? 20.719 7.859 -8.375 1 94.19 278 TYR A C 1
ATOM 1975 O O . TYR A 1 278 ? 20.438 8.922 -8.938 1 94.19 278 TYR A O 1
ATOM 1983 N N . GLY A 1 279 ? 21.938 7.305 -8.531 1 85.38 279 GLY A N 1
ATOM 1984 C CA . GLY A 1 279 ? 23.062 7.949 -9.203 1 85.38 279 GLY A CA 1
ATOM 1985 C C . GLY A 1 279 ? 23.609 9.148 -8.445 1 85.38 279 GLY A C 1
ATOM 1986 O O . GLY A 1 279 ? 24.312 9.977 -9.016 1 85.38 279 GLY A O 1
ATOM 1987 N N . GLY A 1 280 ? 23.281 9.555 -7.223 1 59.66 280 GLY A N 1
ATOM 1988 C CA . GLY A 1 280 ? 23.859 10.719 -6.574 1 59.66 280 GLY A CA 1
ATOM 1989 C C . GLY A 1 280 ? 25.281 10.492 -6.082 1 59.66 280 GLY A C 1
ATOM 1990 O O . GLY A 1 280 ? 25.719 9.352 -5.938 1 59.66 280 GLY A O 1
ATOM 1991 N N . THR A 1 281 ? 26.375 11.438 -6.379 1 47 281 THR A N 1
ATOM 1992 C CA . THR A 1 281 ? 27.719 11.477 -5.812 1 47 281 THR A CA 1
ATOM 1993 C C . THR A 1 281 ? 27.656 11.398 -4.289 1 47 281 THR A C 1
ATOM 1995 O O . THR A 1 281 ? 26.922 12.141 -3.65 1 47 281 THR A O 1
ATOM 1998 N N . THR A 1 282 ? 27.922 10.156 -3.74 1 41.09 282 THR A N 1
ATOM 1999 C CA . THR A 1 282 ? 28.203 10.273 -2.312 1 41.09 282 THR A CA 1
ATOM 2000 C C . THR A 1 282 ? 28.891 11.602 -2.002 1 41.09 282 THR A C 1
ATOM 2002 O O . THR A 1 282 ? 29.875 11.961 -2.643 1 41.09 282 THR A O 1
ATOM 2005 N N . PRO A 1 283 ? 28.422 12.258 -0.941 1 32.12 283 PRO A N 1
ATOM 2006 C CA . PRO A 1 283 ? 29.406 13.305 -0.664 1 32.12 283 PRO A CA 1
ATOM 2007 C C . PRO A 1 283 ? 30.797 12.75 -0.422 1 32.12 283 PRO A C 1
ATOM 2009 O O . PRO A 1 283 ? 30.953 11.625 0.064 1 32.12 283 PRO A O 1
ATOM 2012 N N . MET B 1 1 ? 7.578 -27.328 -30.812 1 34.56 1 MET B N 1
ATOM 2013 C CA . MET B 1 1 ? 7.355 -27.797 -29.453 1 34.56 1 MET B CA 1
ATOM 2014 C C . MET B 1 1 ? 5.863 -27.969 -29.172 1 34.56 1 MET B C 1
ATOM 2016 O O . MET B 1 1 ? 5.109 -27 -29.188 1 34.56 1 MET B O 1
ATOM 2020 N N . ASN B 1 2 ? 5.223 -28.812 -29.672 1 46.09 2 ASN B N 1
ATOM 2021 C CA . ASN B 1 2 ? 3.82 -29.203 -29.75 1 46.09 2 ASN B CA 1
ATOM 2022 C C . ASN B 1 2 ? 3.127 -29.062 -28.391 1 46.09 2 ASN B C 1
ATOM 2024 O O . ASN B 1 2 ? 2.777 -30.062 -27.766 1 46.09 2 ASN B O 1
ATOM 2028 N N . LEU B 1 3 ? 3.799 -28.172 -27.234 1 60.53 3 LEU B N 1
ATOM 2029 C CA . LEU B 1 3 ? 3.975 -28.062 -25.797 1 60.53 3 LEU B CA 1
ATOM 2030 C C . LEU B 1 3 ? 2.76 -27.406 -25.156 1 60.53 3 LEU B C 1
ATOM 2032 O O . LEU B 1 3 ? 2.441 -26.25 -25.438 1 60.53 3 LEU B O 1
ATOM 2036 N N . GLY B 1 4 ? 1.824 -28.219 -24.672 1 88.31 4 GLY B N 1
ATOM 2037 C CA . GLY B 1 4 ? 0.573 -27.828 -24.047 1 88.31 4 GLY B CA 1
ATOM 2038 C C . GLY B 1 4 ? 0.699 -27.594 -22.547 1 88.31 4 GLY B C 1
ATOM 2039 O O . GLY B 1 4 ? 1.689 -28 -21.938 1 88.31 4 GLY B O 1
ATOM 2040 N N . LEU B 1 5 ? -0.122 -26.812 -22.047 1 97 5 LEU B N 1
ATOM 2041 C CA . LEU B 1 5 ? -0.208 -26.531 -20.625 1 97 5 LEU B CA 1
ATOM 2042 C C . LEU B 1 5 ? -1.365 -27.297 -19.984 1 97 5 LEU B C 1
ATOM 2044 O O . LEU B 1 5 ? -2.482 -27.281 -20.516 1 97 5 LEU B O 1
ATOM 2048 N N . ALA B 1 6 ? -1.042 -28.062 -18.969 1 97.94 6 ALA B N 1
ATOM 2049 C CA . ALA B 1 6 ? -2.107 -28.672 -18.156 1 97.94 6 ALA B CA 1
ATOM 2050 C C . ALA B 1 6 ? -2.426 -27.797 -16.938 1 97.94 6 ALA B C 1
ATOM 2052 O O . ALA B 1 6 ? -1.521 -27.375 -16.219 1 97.94 6 ALA B O 1
ATOM 2053 N N . VAL B 1 7 ? -3.66 -27.5 -16.766 1 98.38 7 VAL B N 1
ATOM 2054 C CA . VAL B 1 7 ? -4.141 -26.75 -15.609 1 98.38 7 VAL B CA 1
ATOM 2055 C C . VAL B 1 7 ? -5.012 -27.656 -14.734 1 98.38 7 VAL B C 1
ATOM 2057 O O . VAL B 1 7 ? -6.035 -28.172 -15.195 1 98.38 7 VAL B O 1
ATOM 2060 N N . LEU B 1 8 ? -4.562 -27.859 -13.492 1 98 8 LEU B N 1
ATOM 2061 C CA . LEU B 1 8 ? -5.305 -28.703 -12.57 1 98 8 LEU B CA 1
ATOM 2062 C C . LEU B 1 8 ? -6.23 -27.875 -11.688 1 98 8 LEU B C 1
ATOM 2064 O O . LEU B 1 8 ? -5.766 -27.094 -10.852 1 98 8 LEU B O 1
ATOM 2068 N N . GLY B 1 9 ? -7.547 -28.094 -11.82 1 96.88 9 GLY B N 1
ATOM 2069 C CA . GLY B 1 9 ? -8.547 -27.328 -11.094 1 96.88 9 GLY B CA 1
ATOM 2070 C C . GLY B 1 9 ? -9.305 -26.344 -11.977 1 96.88 9 GLY B C 1
ATOM 2071 O O . GLY B 1 9 ? -8.711 -25.438 -12.547 1 96.88 9 GLY B O 1
ATOM 2072 N N . GLY B 1 10 ? -10.555 -26.5 -12.031 1 96.06 10 GLY B N 1
ATOM 2073 C CA . GLY B 1 10 ? -11.398 -25.656 -12.859 1 96.06 10 GLY B CA 1
ATOM 2074 C C . GLY B 1 10 ? -12.117 -24.578 -12.062 1 96.06 10 GLY B C 1
ATOM 2075 O O . GLY B 1 10 ? -13.273 -24.266 -12.344 1 96.06 10 GLY B O 1
ATOM 2076 N N . GLY B 1 11 ? -11.484 -24.141 -10.992 1 94.06 11 GLY B N 1
ATOM 2077 C CA . GLY B 1 11 ? -12.008 -23.016 -10.25 1 94.06 11 GLY B CA 1
ATOM 2078 C C . GLY B 1 11 ? -11.688 -21.672 -10.898 1 94.06 11 GLY B C 1
ATOM 2079 O O . GLY B 1 11 ? -11.281 -21.625 -12.062 1 94.06 11 GLY B O 1
ATOM 2080 N N . THR B 1 12 ? -11.875 -20.594 -10.164 1 92.88 12 THR B N 1
ATOM 2081 C CA . THR B 1 12 ? -11.711 -19.234 -10.672 1 92.88 12 THR B CA 1
ATOM 2082 C C . THR B 1 12 ? -10.328 -19.047 -11.281 1 92.88 12 THR B C 1
ATOM 2084 O O . THR B 1 12 ? -10.195 -18.625 -12.43 1 92.88 12 THR B O 1
ATOM 2087 N N . MET B 1 13 ? -9.258 -19.391 -10.578 1 96.12 13 MET B N 1
ATOM 2088 C CA . MET B 1 13 ? -7.902 -19.188 -11.07 1 96.12 13 MET B CA 1
ATOM 2089 C C . MET B 1 13 ? -7.594 -20.141 -12.219 1 96.12 13 MET B C 1
ATOM 2091 O O . MET B 1 13 ? -6.957 -19.766 -13.203 1 96.12 13 MET B O 1
ATOM 2095 N N . GLY B 1 14 ? -8.039 -21.375 -12.039 1 97.62 14 GLY B N 1
ATOM 2096 C CA . GLY B 1 14 ? -7.812 -22.344 -13.102 1 97.62 14 GLY B CA 1
ATOM 2097 C C . GLY B 1 14 ? -8.422 -21.922 -14.422 1 97.62 14 GLY B C 1
ATOM 2098 O O . GLY B 1 14 ? -7.766 -22.016 -15.469 1 97.62 14 GLY B O 1
ATOM 2099 N N . ILE B 1 15 ? -9.648 -21.469 -14.398 1 97.75 15 ILE B N 1
ATOM 2100 C CA . ILE B 1 15 ? -10.336 -20.984 -15.594 1 97.75 15 ILE B CA 1
ATOM 2101 C C . ILE B 1 15 ? -9.586 -19.797 -16.188 1 97.75 15 ILE B C 1
ATOM 2103 O O . ILE B 1 15 ? -9.375 -19.734 -17.406 1 97.75 15 ILE B O 1
ATOM 2107 N N . GLY B 1 16 ? -9.18 -18.906 -15.352 1 97.94 16 GLY B N 1
ATOM 2108 C CA . GLY B 1 16 ? -8.422 -17.75 -15.812 1 97.94 16 GLY B CA 1
ATOM 2109 C C . GLY B 1 16 ? -7.102 -18.125 -16.453 1 97.94 16 GLY B C 1
ATOM 2110 O O . GLY B 1 16 ? -6.723 -17.547 -17.484 1 97.94 16 GLY B O 1
ATOM 2111 N N . LEU B 1 17 ? -6.414 -19.047 -15.828 1 98.31 17 LEU B N 1
ATOM 2112 C CA . LEU B 1 17 ? -5.125 -19.5 -16.344 1 98.31 17 LEU B CA 1
ATOM 2113 C C . LEU B 1 17 ? -5.297 -20.234 -17.672 1 98.31 17 LEU B C 1
ATOM 2115 O O . LEU B 1 17 ? -4.504 -20.047 -18.594 1 98.31 17 LEU B O 1
ATOM 2119 N N . ALA B 1 18 ? -6.344 -21.031 -17.734 1 98.06 18 ALA B N 1
ATOM 2120 C CA . ALA B 1 18 ? -6.656 -21.719 -18.984 1 98.06 18 ALA B CA 1
ATOM 2121 C C . ALA B 1 18 ? -6.98 -20.719 -20.094 1 98.06 18 ALA B C 1
ATOM 2123 O O . ALA B 1 18 ? -6.547 -20.875 -21.234 1 98.06 18 ALA B O 1
ATOM 2124 N N . ALA B 1 19 ? -7.738 -19.688 -19.75 1 98.19 19 ALA B N 1
ATOM 2125 C CA . ALA B 1 19 ? -8.078 -18.656 -20.719 1 98.19 19 ALA B CA 1
ATOM 2126 C C . ALA B 1 19 ? -6.832 -17.922 -21.203 1 98.19 19 ALA B C 1
ATOM 2128 O O . ALA B 1 19 ? -6.668 -17.703 -22.406 1 98.19 19 ALA B O 1
ATOM 2129 N N . LEU B 1 20 ? -5.969 -17.594 -20.281 1 97.81 20 LEU B N 1
ATOM 2130 C CA . LEU B 1 20 ? -4.719 -16.922 -20.625 1 97.81 20 LEU B CA 1
ATOM 2131 C C . LEU B 1 20 ? -3.902 -17.781 -21.594 1 97.81 20 LEU B C 1
ATOM 2133 O O . LEU B 1 20 ? -3.453 -17.297 -22.641 1 97.81 20 LEU B O 1
ATOM 2137 N N . ALA B 1 21 ? -3.773 -19.047 -21.312 1 97.38 21 ALA B N 1
ATOM 2138 C CA . ALA B 1 21 ? -2.932 -19.938 -22.094 1 97.38 21 ALA B CA 1
ATOM 2139 C C . ALA B 1 21 ? -3.561 -20.234 -23.453 1 97.38 21 ALA B C 1
ATOM 2141 O O . ALA B 1 21 ? -2.895 -20.125 -24.484 1 97.38 21 ALA B O 1
ATOM 2142 N N . THR B 1 22 ? -4.855 -20.578 -23.438 1 97.12 22 THR B N 1
ATOM 2143 C CA . THR B 1 22 ? -5.543 -20.828 -24.688 1 97.12 22 THR B CA 1
ATOM 2144 C C . THR B 1 22 ? -5.535 -19.594 -25.578 1 97.12 22 THR B C 1
ATOM 2146 O O . THR B 1 22 ? -5.293 -19.688 -26.781 1 97.12 22 THR B O 1
ATOM 2149 N N . GLY B 1 23 ? -5.77 -18.5 -24.984 1 96.62 23 GLY B N 1
ATOM 2150 C CA . GLY B 1 23 ? -5.777 -17.234 -25.719 1 96.62 23 GLY B CA 1
ATOM 2151 C C . GLY B 1 23 ? -4.414 -16.859 -26.266 1 96.62 23 GLY B C 1
ATOM 2152 O O . GLY B 1 23 ? -4.316 -16.031 -27.156 1 96.62 23 GLY B O 1
ATOM 2153 N N . SER B 1 24 ? -3.422 -17.391 -25.688 1 95.5 24 SER B N 1
ATOM 2154 C CA . SER B 1 24 ? -2.057 -17.156 -26.141 1 95.5 24 SER B CA 1
ATOM 2155 C C . SER B 1 24 ? -1.638 -18.172 -27.188 1 95.5 24 SER B C 1
ATOM 2157 O O . SER B 1 24 ? -0.468 -18.234 -27.578 1 95.5 24 SER B O 1
ATOM 2159 N N . GLY B 1 25 ? -2.529 -19.047 -27.531 1 95.06 25 GLY B N 1
ATOM 2160 C CA . GLY B 1 25 ? -2.299 -19.969 -28.641 1 95.06 25 GLY B CA 1
ATOM 2161 C C . GLY B 1 25 ? -1.79 -21.328 -28.188 1 95.06 25 GLY B C 1
ATOM 2162 O O . GLY B 1 25 ? -1.47 -22.172 -29.016 1 95.06 25 GLY B O 1
ATOM 2163 N N . LEU B 1 26 ? -1.795 -21.547 -26.906 1 95.12 26 LEU B N 1
ATOM 2164 C CA . LEU B 1 26 ? -1.28 -22.812 -26.391 1 95.12 26 LEU B CA 1
ATOM 2165 C C . LEU B 1 26 ? -2.398 -23.844 -26.25 1 95.12 26 LEU B C 1
ATOM 2167 O O . LEU B 1 26 ? -3.51 -23.516 -25.844 1 95.12 26 LEU B O 1
ATOM 2171 N N . PRO B 1 27 ? -2.143 -25.125 -26.625 1 96.12 27 PRO B N 1
ATOM 2172 C CA . PRO B 1 27 ? -3.092 -26.156 -26.234 1 96.12 27 PRO B CA 1
ATOM 2173 C C . PRO B 1 27 ? -3.172 -26.344 -24.719 1 96.12 27 PRO B C 1
ATOM 2175 O O . PRO B 1 27 ? -2.15 -26.266 -24.031 1 96.12 27 PRO B O 1
ATOM 2178 N N . VAL B 1 28 ? -4.383 -26.516 -24.219 1 97.62 28 VAL B N 1
ATOM 2179 C CA . VAL B 1 28 ? -4.566 -26.578 -22.766 1 97.62 28 VAL B CA 1
ATOM 2180 C C . VAL B 1 28 ? -5.406 -27.797 -22.406 1 97.62 28 VAL B C 1
ATOM 2182 O O . VAL B 1 28 ? -6.43 -28.062 -23.047 1 97.62 28 VAL B O 1
ATOM 2185 N N . LEU B 1 29 ? -4.902 -28.562 -21.5 1 97.12 29 LEU B N 1
ATOM 2186 C CA . LEU B 1 29 ? -5.707 -29.547 -20.797 1 97.12 29 LEU B CA 1
ATOM 2187 C C . LEU B 1 29 ? -6.172 -29.016 -19.438 1 97.12 29 LEU B C 1
ATOM 2189 O O . LEU B 1 29 ? -5.355 -28.781 -18.547 1 97.12 29 LEU B O 1
ATOM 2193 N N . LEU B 1 30 ? -7.465 -28.766 -19.281 1 97.81 30 LEU B N 1
ATOM 2194 C CA . LEU B 1 30 ? -8.047 -28.375 -18.016 1 97.81 30 LEU B CA 1
ATOM 2195 C C . LEU B 1 30 ? -8.664 -29.578 -17.297 1 97.81 30 LEU B C 1
ATOM 2197 O O . LEU B 1 30 ? -9.547 -30.25 -17.859 1 97.81 30 LEU B O 1
ATOM 2201 N N . VAL B 1 31 ? -8.188 -29.844 -16.109 1 97.12 31 VAL B N 1
ATOM 2202 C CA . VAL B 1 31 ? -8.703 -30.984 -15.352 1 97.12 31 VAL B CA 1
ATOM 2203 C C . VAL B 1 31 ? -9.711 -30.5 -14.312 1 97.12 31 VAL B C 1
ATOM 2205 O O . VAL B 1 31 ? -9.367 -29.719 -13.414 1 97.12 31 VAL B O 1
ATOM 2208 N N . GLU B 1 32 ? -10.914 -30.891 -14.398 1 96.5 32 GLU B N 1
ATOM 2209 C CA . GLU B 1 32 ? -12.016 -30.625 -13.477 1 96.5 32 GLU B CA 1
ATOM 2210 C C . GLU B 1 32 ? -12.766 -31.906 -13.133 1 96.5 32 GLU B C 1
ATOM 2212 O O . GLU B 1 32 ? -13.453 -32.469 -13.977 1 96.5 32 GLU B O 1
ATOM 2217 N N . THR B 1 33 ? -12.672 -32.188 -11.82 1 93.19 33 THR B N 1
ATOM 2218 C CA . THR B 1 33 ? -13.141 -33.5 -11.398 1 93.19 33 THR B CA 1
ATOM 2219 C C . THR B 1 33 ? -14.656 -33.531 -11.242 1 93.19 33 THR B C 1
ATOM 2221 O O . THR B 1 33 ? -15.281 -34.594 -11.25 1 93.19 33 THR B O 1
ATOM 2224 N N . ASP B 1 34 ? -15.234 -32.344 -11.031 1 93.81 34 ASP B N 1
ATOM 2225 C CA . ASP B 1 34 ? -16.688 -32.25 -10.883 1 93.81 34 ASP B CA 1
ATOM 2226 C C . ASP B 1 34 ? -17.375 -32.25 -12.242 1 93.81 34 ASP B C 1
ATOM 2228 O O . ASP B 1 34 ? -17.312 -31.266 -12.977 1 93.81 34 ASP B O 1
ATOM 2232 N N . ASP B 1 35 ? -18.078 -33.25 -12.469 1 91.19 35 ASP B N 1
ATOM 2233 C CA . ASP B 1 35 ? -18.766 -33.406 -13.758 1 91.19 35 ASP B CA 1
ATOM 2234 C C . ASP B 1 35 ? -19.734 -32.281 -14.016 1 91.19 35 ASP B C 1
ATOM 2236 O 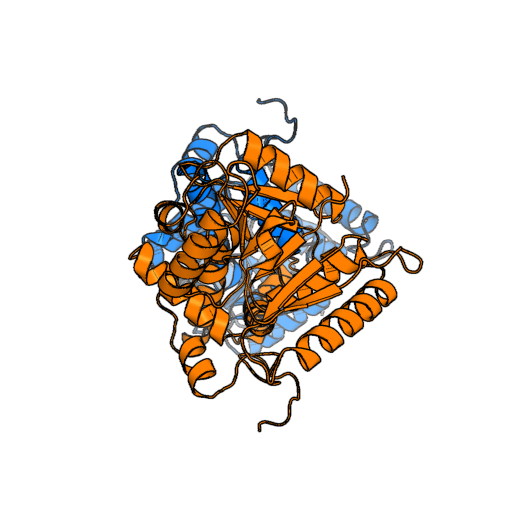O . ASP B 1 35 ? -19.859 -31.812 -15.148 1 91.19 35 ASP B O 1
ATOM 2240 N N . SER B 1 36 ? -20.344 -31.875 -13.023 1 92.75 36 SER B N 1
ATOM 2241 C CA . SER B 1 36 ? -21.375 -30.859 -13.156 1 92.75 36 SER B CA 1
ATOM 2242 C C . SER B 1 36 ? -20.766 -29.5 -13.484 1 92.75 36 SER B C 1
ATOM 2244 O O . SER B 1 36 ? -21.469 -28.594 -13.93 1 92.75 36 SER B O 1
ATOM 2246 N N . ARG B 1 37 ? -19.391 -29.375 -13.414 1 93.62 37 ARG B N 1
ATOM 2247 C CA . ARG B 1 37 ? -18.75 -28.078 -13.594 1 93.62 37 ARG B CA 1
ATOM 2248 C C . ARG B 1 37 ? -17.922 -28.047 -14.875 1 93.62 37 ARG B C 1
ATOM 2250 O O . ARG B 1 37 ? -17.5 -26.984 -15.328 1 93.62 37 ARG B O 1
ATOM 2257 N N . ARG B 1 38 ? -17.688 -29.188 -15.492 1 94.06 38 ARG B N 1
ATOM 2258 C CA . ARG B 1 38 ? -16.75 -29.281 -16.609 1 94.06 38 ARG B CA 1
ATOM 2259 C C . ARG B 1 38 ? -17.234 -28.469 -17.797 1 94.06 38 ARG B C 1
ATOM 2261 O O . ARG B 1 38 ? -16.469 -27.688 -18.375 1 94.06 38 ARG B O 1
ATOM 2268 N N . ASP B 1 39 ? -18.531 -28.641 -18.125 1 94.25 39 ASP B N 1
ATOM 2269 C CA . ASP B 1 39 ? -19.062 -27.875 -19.25 1 94.25 39 ASP B CA 1
ATOM 2270 C C . ASP B 1 39 ? -19.047 -26.375 -18.953 1 94.25 39 ASP B C 1
ATOM 2272 O O . ASP B 1 39 ? -18.688 -25.578 -19.828 1 94.25 39 ASP B O 1
ATOM 2276 N N . ALA B 1 40 ? -19.391 -26.125 -17.781 1 96.06 40 ALA B N 1
ATOM 2277 C CA . ALA B 1 40 ? -19.391 -24.719 -17.375 1 96.06 40 ALA B CA 1
ATOM 2278 C C . ALA B 1 40 ? -17.984 -24.141 -17.391 1 96.06 40 ALA B C 1
ATOM 2280 O O . ALA B 1 40 ? -17.781 -22.969 -17.734 1 96.06 40 ALA B O 1
ATOM 2281 N N . ALA B 1 41 ? -17.031 -24.938 -17.016 1 97.06 41 ALA B N 1
ATOM 2282 C CA . ALA B 1 41 ? -15.648 -24.5 -17.016 1 97.06 41 ALA B CA 1
ATOM 2283 C C . ALA B 1 41 ? -15.164 -24.188 -18.422 1 97.06 41 ALA B C 1
ATOM 2285 O O . ALA B 1 41 ? -14.531 -23.156 -18.656 1 97.06 41 ALA B O 1
ATOM 2286 N N . ALA B 1 42 ? -15.508 -25.047 -19.359 1 96.94 42 ALA B N 1
ATOM 2287 C CA . ALA B 1 42 ? -15.125 -24.828 -20.75 1 96.94 42 ALA B CA 1
ATOM 2288 C C . ALA B 1 42 ? -15.719 -23.547 -21.297 1 96.94 42 ALA B C 1
ATOM 2290 O O . ALA B 1 42 ? -15.023 -22.766 -21.953 1 96.94 42 ALA B O 1
ATOM 2291 N N . ALA B 1 43 ? -16.969 -23.344 -21.016 1 97.75 43 ALA B N 1
ATOM 2292 C CA . ALA B 1 43 ? -17.656 -22.141 -21.469 1 97.75 43 ALA B CA 1
ATOM 2293 C C . ALA B 1 43 ? -17.062 -20.891 -20.844 1 97.75 43 ALA B C 1
ATOM 2295 O O . ALA B 1 43 ? -16.906 -19.875 -21.516 1 97.75 43 ALA B O 1
ATOM 2296 N N . ALA B 1 44 ? -16.75 -21.031 -19.609 1 97.75 44 ALA B N 1
ATOM 2297 C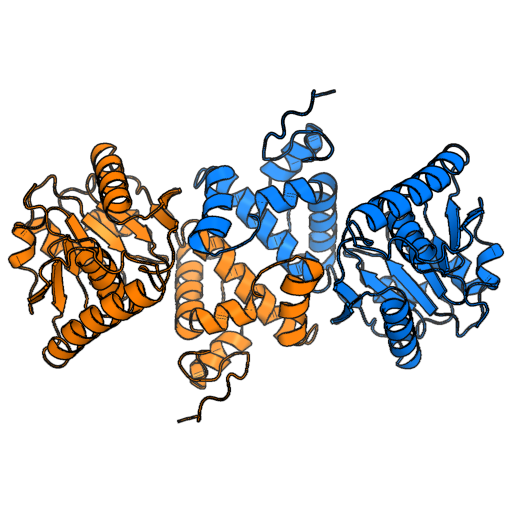 CA . ALA B 1 44 ? -16.172 -19.906 -18.891 1 97.75 44 ALA B CA 1
ATOM 2298 C C . ALA B 1 44 ? -14.805 -19.531 -19.453 1 97.75 44 ALA B C 1
ATOM 2300 O O . ALA B 1 44 ? -14.477 -18.344 -19.578 1 97.75 44 ALA B O 1
ATOM 2301 N N . VAL B 1 45 ? -14.016 -20.516 -19.844 1 98.12 45 VAL B N 1
ATOM 2302 C CA . VAL B 1 45 ? -12.719 -20.266 -20.438 1 98.12 45 VAL B CA 1
ATOM 2303 C C . VAL B 1 45 ? -12.898 -19.484 -21.75 1 98.12 45 VAL B C 1
ATOM 2305 O O . VAL B 1 45 ? -12.242 -18.469 -21.969 1 98.12 45 VAL B O 1
ATOM 2308 N N . ARG B 1 46 ? -13.836 -19.922 -22.547 1 97.31 46 ARG B N 1
ATOM 2309 C CA . ARG B 1 46 ? -14.086 -19.281 -23.844 1 97.31 46 ARG B CA 1
ATOM 2310 C C . ARG B 1 46 ? -14.562 -17.844 -23.641 1 97.31 46 ARG B C 1
ATOM 2312 O O . ARG B 1 46 ? -14.125 -16.938 -24.359 1 97.31 46 ARG B O 1
ATOM 2319 N N . ALA B 1 47 ? -15.391 -17.719 -22.688 1 97.69 47 ALA B N 1
ATOM 2320 C CA . ALA B 1 47 ? -15.906 -16.391 -22.391 1 97.69 47 ALA B CA 1
ATOM 2321 C C . ALA B 1 47 ? -14.797 -15.453 -21.938 1 97.69 47 ALA B C 1
ATOM 2323 O O . ALA B 1 47 ? -14.758 -14.289 -22.328 1 97.69 47 ALA B O 1
ATOM 2324 N N . GLN B 1 48 ? -13.891 -15.938 -21.172 1 97.69 48 GLN B N 1
ATOM 2325 C CA . GLN B 1 48 ? -12.805 -15.117 -20.672 1 97.69 48 GLN B CA 1
ATOM 2326 C C . GLN B 1 48 ? -11.805 -14.781 -21.781 1 97.69 48 GLN B C 1
ATOM 2328 O O . GLN B 1 48 ? -11.219 -13.695 -21.781 1 97.69 48 GLN B O 1
ATOM 2333 N N . VAL B 1 49 ? -11.609 -15.695 -22.703 1 97.88 49 VAL B N 1
ATOM 2334 C CA . VAL B 1 49 ? -10.758 -15.398 -23.844 1 97.88 49 VAL B CA 1
ATOM 2335 C C . VAL B 1 49 ? -11.344 -14.227 -24.641 1 97.88 49 VAL B C 1
ATOM 2337 O O . VAL B 1 49 ? -10.625 -13.297 -25 1 97.88 49 VAL B O 1
ATOM 2340 N N . ARG B 1 50 ? -12.656 -14.273 -24.828 1 96.94 50 ARG B N 1
ATOM 2341 C CA . ARG B 1 50 ? -13.336 -13.203 -25.562 1 96.94 50 ARG B CA 1
ATOM 2342 C C . ARG B 1 50 ? -13.195 -11.875 -24.828 1 96.94 50 ARG B C 1
ATOM 2344 O O . ARG B 1 50 ? -12.875 -10.852 -25.438 1 96.94 50 ARG B O 1
ATOM 2351 N N . THR B 1 51 ? -13.438 -11.969 -23.594 1 96.81 51 THR B N 1
ATOM 2352 C CA . THR B 1 51 ? -13.336 -10.766 -22.766 1 96.81 51 THR B CA 1
ATOM 2353 C C . THR B 1 51 ? -11.914 -10.203 -22.812 1 96.81 51 THR B C 1
ATOM 2355 O O . THR B 1 51 ? -11.734 -8.992 -22.969 1 96.81 51 THR B O 1
ATOM 2358 N N . ALA B 1 52 ? -10.938 -11.062 -22.656 1 96.88 52 ALA B N 1
ATOM 2359 C CA . ALA B 1 52 ? -9.531 -10.648 -22.672 1 96.88 52 ALA B CA 1
ATOM 2360 C C . ALA B 1 52 ? -9.18 -9.961 -23.984 1 96.88 52 ALA B C 1
ATOM 2362 O O . ALA B 1 52 ? -8.469 -8.953 -24 1 96.88 52 ALA B O 1
ATOM 2363 N N . ARG B 1 53 ? -9.68 -10.445 -25.047 1 96.81 53 ARG B N 1
ATOM 2364 C CA . ARG B 1 53 ? -9.422 -9.852 -26.344 1 96.81 53 ARG B CA 1
ATOM 2365 C C . ARG B 1 53 ? -10.125 -8.508 -26.484 1 96.81 53 ARG B C 1
ATOM 2367 O O . ARG B 1 53 ? -9.547 -7.555 -27.016 1 96.81 53 ARG B O 1
ATOM 2374 N N . MET B 1 54 ? -11.32 -8.414 -26.031 1 95.81 54 MET B N 1
ATOM 2375 C CA . MET B 1 54 ? -12.086 -7.172 -26.078 1 95.81 54 MET B CA 1
ATOM 2376 C C . MET B 1 54 ? -11.391 -6.074 -25.281 1 95.81 54 MET B C 1
ATOM 2378 O O . MET B 1 54 ? -11.406 -4.906 -25.672 1 95.81 54 MET B O 1
ATOM 2382 N N . LEU B 1 55 ? -10.727 -6.473 -24.234 1 95.06 55 LEU B N 1
ATOM 2383 C CA . LEU B 1 55 ? -10.078 -5.516 -23.359 1 95.06 55 LEU B CA 1
ATOM 2384 C C . LEU B 1 55 ? -8.656 -5.219 -23.828 1 95.06 55 LEU B C 1
ATOM 2386 O O . LEU B 1 55 ? -7.957 -4.402 -23.219 1 95.06 55 LEU B O 1
ATOM 2390 N N . GLY B 1 56 ? -8.18 -5.934 -24.828 1 94.44 56 GLY B N 1
ATOM 2391 C CA . GLY B 1 56 ? -6.848 -5.719 -25.359 1 94.44 56 GLY B CA 1
ATOM 2392 C C . GLY B 1 56 ? -5.766 -6.414 -24.547 1 94.44 56 GLY B C 1
ATOM 2393 O O . GLY B 1 56 ? -4.582 -6.105 -24.688 1 94.44 56 GLY B O 1
ATOM 2394 N N . ALA B 1 57 ? -6.203 -7.344 -23.656 1 93.75 57 ALA B N 1
ATOM 2395 C CA . ALA B 1 57 ? -5.258 -8.102 -22.828 1 93.75 57 ALA B CA 1
ATOM 2396 C C . ALA B 1 57 ? -4.621 -9.234 -23.641 1 93.75 57 ALA B C 1
ATOM 2398 O O . ALA B 1 57 ? -3.531 -9.703 -23.297 1 93.75 57 ALA B O 1
ATOM 2399 N N . LEU B 1 58 ? -5.336 -9.75 -24.625 1 94.69 58 LEU B N 1
ATOM 2400 C CA . LEU B 1 58 ? -4.867 -10.703 -25.625 1 94.69 58 LEU B CA 1
ATOM 2401 C C . LEU B 1 58 ? -5.09 -10.156 -27.031 1 94.69 58 LEU B C 1
ATOM 2403 O O . LEU B 1 58 ? -5.977 -9.328 -27.25 1 94.69 58 LEU B O 1
ATOM 2407 N N . PRO B 1 59 ? -4.309 -10.578 -27.922 1 91.56 59 PRO B N 1
ATOM 2408 C CA . PRO B 1 59 ? -4.508 -10.078 -29.297 1 91.56 59 PRO B CA 1
ATOM 2409 C C . PRO B 1 59 ? -5.875 -10.453 -29.859 1 91.56 59 PRO B C 1
ATOM 2411 O O . PRO B 1 59 ? -6.309 -11.602 -29.734 1 91.56 59 PRO B O 1
ATOM 2414 N N . ARG B 1 60 ? -6.582 -9.492 -30.453 1 88.81 60 ARG B N 1
ATOM 2415 C CA . ARG B 1 60 ? -7.93 -9.648 -30.984 1 88.81 60 ARG B CA 1
ATOM 2416 C C . ARG B 1 60 ? -7.977 -10.75 -32.031 1 88.81 60 ARG B C 1
ATOM 2418 O O . ARG B 1 60 ? -8.938 -11.523 -32.094 1 88.81 60 ARG B O 1
ATOM 2425 N N . ASP B 1 61 ? -6.906 -10.805 -32.844 1 90 61 ASP B N 1
ATOM 2426 C CA . ASP B 1 61 ? -6.879 -11.75 -33.938 1 90 61 ASP B CA 1
ATOM 2427 C C . ASP B 1 61 ? -5.875 -12.875 -33.688 1 90 61 ASP B C 1
ATOM 2429 O O . ASP B 1 61 ? -5.363 -13.484 -34.625 1 90 61 ASP B O 1
ATOM 2433 N N . GLY B 1 62 ? -5.633 -13.055 -32.5 1 90.75 62 GLY B N 1
ATOM 2434 C CA . GLY B 1 62 ? -4.66 -14.086 -32.156 1 90.75 62 GLY B CA 1
ATOM 2435 C C . GLY B 1 62 ? -5.215 -15.492 -32.312 1 90.75 62 GLY B C 1
ATOM 2436 O O . GLY B 1 62 ? -6.434 -15.688 -32.312 1 90.75 62 GLY B O 1
ATOM 2437 N N . THR B 1 63 ? -4.332 -16.453 -32.438 1 92.38 63 THR B N 1
ATOM 2438 C CA . THR B 1 63 ? -4.715 -17.859 -32.5 1 92.38 63 THR B CA 1
ATOM 2439 C C . THR B 1 63 ? -5.137 -18.359 -31.109 1 92.38 63 THR B C 1
ATOM 2441 O O . THR B 1 63 ? -4.547 -17.984 -30.094 1 92.38 63 THR B O 1
ATOM 2444 N N . THR B 1 64 ? -6.234 -19.141 -31.125 1 95 64 THR B N 1
ATOM 2445 C CA . THR B 1 64 ? -6.691 -19.766 -29.891 1 95 64 THR B CA 1
ATOM 2446 C C . THR B 1 64 ? -6.234 -21.219 -29.828 1 95 64 THR B C 1
ATOM 2448 O O . THR B 1 64 ? -6.457 -21.984 -30.766 1 95 64 THR B O 1
ATOM 2451 N N . GLY B 1 65 ? -5.574 -21.516 -28.781 1 95.75 65 GLY B N 1
ATOM 2452 C CA . GLY B 1 65 ? -5.188 -22.891 -28.578 1 95.75 65 GLY B CA 1
ATOM 2453 C C . GLY B 1 65 ? -6.371 -23.812 -28.344 1 95.75 65 GLY B C 1
ATOM 2454 O O . GLY B 1 65 ? -7.449 -23.359 -27.953 1 95.75 65 GLY B O 1
ATOM 2455 N N . VAL B 1 66 ? -6.172 -25.094 -28.531 1 95.81 66 VAL B N 1
ATOM 2456 C CA . VAL B 1 66 ? -7.223 -26.094 -28.312 1 95.81 66 VAL B CA 1
ATOM 2457 C C . VAL B 1 66 ? -7.406 -26.328 -26.812 1 95.81 66 VAL B C 1
ATOM 2459 O O . VAL B 1 66 ? -6.438 -26.594 -26.094 1 95.81 66 VAL B O 1
ATOM 2462 N N . LEU B 1 67 ? -8.656 -26.203 -26.375 1 97.06 67 LEU B N 1
ATOM 2463 C CA . LEU B 1 67 ? -8.992 -26.5 -24.984 1 97.06 67 LEU B CA 1
ATOM 2464 C C . LEU B 1 67 ? -9.617 -27.875 -24.859 1 97.06 67 LEU B C 1
ATOM 2466 O O . LEU B 1 67 ? -10.609 -28.188 -25.531 1 97.06 67 LEU B O 1
ATOM 2470 N N . THR B 1 68 ? -9.023 -28.719 -24.078 1 95.81 68 THR B N 1
ATOM 2471 C CA . THR B 1 68 ? -9.586 -30 -23.688 1 95.81 68 THR B CA 1
ATOM 2472 C C . THR B 1 68 ? -9.883 -30.031 -22.188 1 95.81 68 THR B C 1
ATOM 2474 O O . THR B 1 68 ? -9.039 -29.656 -21.375 1 95.81 68 THR B O 1
ATOM 2477 N N . VAL B 1 69 ? -11.102 -30.391 -21.828 1 96.75 69 VAL B N 1
ATOM 2478 C CA . VAL B 1 69 ? -11.461 -30.516 -20.422 1 96.75 69 VAL B CA 1
ATOM 2479 C C . VAL B 1 69 ? -11.617 -32 -20.062 1 96.75 69 VAL B C 1
ATOM 2481 O O . VAL B 1 69 ? -12.297 -32.75 -20.766 1 96.75 69 VAL B O 1
ATOM 2484 N N . ALA B 1 70 ? -10.938 -32.406 -19.031 1 95.69 70 ALA B N 1
ATOM 2485 C CA . ALA B 1 70 ? -10.953 -33.812 -18.641 1 95.69 70 ALA B CA 1
ATOM 2486 C C . ALA B 1 70 ? -11.344 -33.969 -17.172 1 95.69 70 ALA B C 1
ATOM 2488 O O . ALA B 1 70 ? -11.258 -33 -16.391 1 95.69 70 ALA B O 1
ATOM 2489 N N . ALA B 1 71 ? -11.727 -35.188 -16.734 1 94.88 71 ALA B N 1
ATOM 2490 C CA . ALA B 1 71 ? -12.172 -35.469 -15.375 1 94.88 71 ALA B CA 1
ATOM 2491 C C . ALA B 1 71 ? -11.008 -35.906 -14.5 1 94.88 71 ALA B C 1
ATOM 2493 O O . ALA B 1 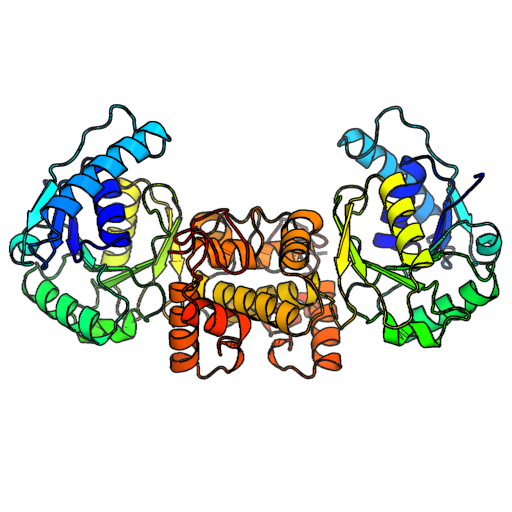71 ? -11.109 -35.906 -13.273 1 94.88 71 ALA B O 1
ATOM 2494 N N . ASP B 1 72 ? -9.992 -36.375 -15.141 1 92.69 72 ASP B N 1
ATOM 2495 C CA . ASP B 1 72 ? -8.836 -36.844 -14.391 1 92.69 72 ASP B CA 1
ATOM 2496 C C . ASP B 1 72 ? -7.535 -36.406 -15.047 1 92.69 72 ASP B C 1
ATOM 2498 O O . ASP B 1 72 ? -7.539 -35.906 -16.172 1 92.69 72 ASP B O 1
ATOM 2502 N N . PRO B 1 73 ? -6.383 -36.5 -14.344 1 93 73 PRO B N 1
ATOM 2503 C CA . PRO B 1 73 ? -5.137 -35.906 -14.82 1 93 73 PRO B CA 1
ATOM 2504 C C . PRO B 1 73 ? -4.324 -36.844 -15.703 1 93 73 PRO B C 1
ATOM 2506 O O . PRO B 1 73 ? -3.148 -36.594 -15.969 1 93 73 PRO B O 1
ATOM 2509 N N . ALA B 1 74 ? -4.828 -37.844 -16.25 1 90.69 74 ALA B N 1
ATOM 2510 C CA . ALA B 1 74 ? -4.07 -38.812 -17.031 1 90.69 74 ALA B CA 1
ATOM 2511 C C . ALA B 1 74 ? -3.422 -38.156 -18.25 1 90.69 74 ALA B C 1
ATOM 2513 O O . ALA B 1 74 ? -2.291 -38.469 -18.609 1 90.69 74 ALA B O 1
ATOM 2514 N N . GLY B 1 75 ? -4.098 -37.219 -18.812 1 90.62 75 GLY B N 1
ATOM 2515 C CA . GLY B 1 75 ? -3.637 -36.531 -20.031 1 90.62 75 GLY B CA 1
ATOM 2516 C C . GLY B 1 75 ? -2.471 -35.594 -19.781 1 90.62 75 GLY B C 1
ATOM 2517 O O . GLY B 1 75 ? -1.873 -35.094 -20.734 1 90.62 75 GLY B O 1
ATOM 2518 N N . VAL B 1 76 ? -2.033 -35.438 -18.516 1 93.88 76 VAL B N 1
ATOM 2519 C CA . VAL B 1 76 ? -0.982 -34.469 -18.188 1 93.88 76 VAL B CA 1
ATOM 2520 C C . VAL B 1 76 ? 0.36 -35 -18.703 1 93.88 76 VAL B C 1
ATOM 2522 O O . VAL B 1 76 ? 1.319 -34.219 -18.828 1 93.88 76 VAL B O 1
ATOM 2525 N N . ALA B 1 77 ? 0.486 -36.219 -18.984 1 91.56 77 ALA B N 1
ATOM 2526 C CA . ALA B 1 77 ? 1.731 -36.844 -19.422 1 91.56 77 ALA B CA 1
ATOM 2527 C C . ALA B 1 77 ? 2.225 -36.219 -20.719 1 91.56 77 ALA B C 1
ATOM 2529 O O . ALA B 1 77 ? 3.426 -36.188 -21 1 91.56 77 ALA B O 1
ATOM 2530 N N . ALA B 1 78 ? 1.352 -35.594 -21.453 1 88.44 78 ALA B N 1
ATOM 2531 C CA . ALA B 1 78 ? 1.69 -35.031 -22.75 1 88.44 78 ALA B CA 1
ATOM 2532 C C . ALA B 1 78 ? 1.998 -33.531 -22.625 1 88.44 78 ALA B C 1
ATOM 2534 O O . ALA B 1 78 ? 2.436 -32.906 -23.594 1 88.44 78 ALA B O 1
ATOM 2535 N N . ALA B 1 79 ? 1.799 -32.969 -21.484 1 92.06 79 ALA B N 1
ATOM 2536 C CA . ALA B 1 79 ? 1.934 -31.531 -21.312 1 92.06 79 ALA B CA 1
ATOM 2537 C C . ALA B 1 79 ? 3.396 -31.141 -21.141 1 92.06 79 ALA B C 1
ATOM 2539 O O . ALA B 1 79 ? 4.191 -31.891 -20.578 1 92.06 79 ALA B O 1
ATOM 2540 N N . ALA B 1 80 ? 3.699 -29.969 -21.625 1 91.94 80 ALA B N 1
ATOM 2541 C CA . ALA B 1 80 ? 5.039 -29.406 -21.453 1 91.94 80 ALA B CA 1
ATOM 2542 C C . ALA B 1 80 ? 5.223 -28.812 -20.062 1 91.94 80 ALA B C 1
ATOM 2544 O O . ALA B 1 80 ? 6.344 -28.734 -19.562 1 91.94 80 ALA B O 1
ATOM 2545 N N . ALA B 1 81 ? 4.176 -28.406 -19.5 1 97.19 81 ALA B N 1
ATOM 2546 C CA . ALA B 1 81 ? 4.156 -27.859 -18.156 1 97.19 81 ALA B CA 1
ATOM 2547 C C . ALA B 1 81 ? 2.803 -28.078 -17.484 1 97.19 81 ALA B C 1
ATOM 2549 O O . ALA B 1 81 ? 1.796 -28.281 -18.172 1 97.19 81 ALA B O 1
ATOM 2550 N N . VAL B 1 82 ? 2.848 -28.062 -16.172 1 98 82 VAL B N 1
ATOM 2551 C CA . VAL B 1 82 ? 1.64 -28.266 -15.375 1 98 82 VAL B CA 1
ATOM 2552 C C . VAL B 1 82 ? 1.498 -27.109 -14.375 1 98 82 VAL B C 1
ATOM 2554 O O . VAL B 1 82 ? 2.477 -26.703 -13.742 1 98 82 VAL B O 1
ATOM 2557 N N . VAL B 1 83 ? 0.26 -26.594 -14.266 1 98.44 83 VAL B N 1
ATOM 2558 C CA . VAL B 1 83 ? -0.063 -25.625 -13.219 1 98.44 83 VAL B CA 1
ATOM 2559 C C . VAL B 1 83 ? -1.134 -26.203 -12.297 1 98.44 83 VAL B C 1
ATOM 2561 O O . VAL B 1 83 ? -2.252 -26.484 -12.734 1 98.44 83 VAL B O 1
ATOM 2564 N N . GLU B 1 84 ? -0.773 -26.453 -11.102 1 98.62 84 GLU B N 1
ATOM 2565 C CA . GLU B 1 84 ? -1.745 -26.844 -10.078 1 98.62 84 GLU B CA 1
ATOM 2566 C C . GLU B 1 84 ? -2.455 -25.609 -9.508 1 98.62 84 GLU B C 1
ATOM 2568 O O . GLU B 1 84 ? -1.806 -24.672 -9.047 1 98.62 84 GLU B O 1
ATOM 2573 N N . SER B 1 85 ? -3.773 -25.578 -9.555 1 97.75 85 SER B N 1
ATOM 2574 C CA . SER B 1 85 ? -4.543 -24.406 -9.133 1 97.75 85 SER B CA 1
ATOM 2575 C C . SER B 1 85 ? -5.801 -24.828 -8.375 1 97.75 85 SER B C 1
ATOM 2577 O O . SER B 1 85 ? -6.859 -24.219 -8.539 1 97.75 85 SER B O 1
ATOM 2579 N N . VAL B 1 86 ? -5.754 -25.938 -7.605 1 96.12 86 VAL B N 1
ATOM 2580 C CA . VAL B 1 86 ? -6.906 -26.328 -6.801 1 96.12 86 VAL B CA 1
ATOM 2581 C C . VAL B 1 86 ? -6.969 -25.484 -5.531 1 96.12 86 VAL B C 1
ATOM 2583 O O . VAL B 1 86 ? -6.168 -24.562 -5.352 1 96.12 86 VAL B O 1
ATOM 2586 N N . THR B 1 87 ? -7.934 -25.656 -4.691 1 92.62 87 THR B N 1
ATOM 2587 C CA . THR B 1 87 ? -8.172 -24.859 -3.494 1 92.62 87 THR B CA 1
ATOM 2588 C C . THR B 1 87 ? -6.922 -24.797 -2.623 1 92.62 87 THR B C 1
ATOM 2590 O O . THR B 1 87 ? -6.074 -25.703 -2.684 1 92.62 87 THR B O 1
ATOM 2593 N N . GLU B 1 88 ? -6.809 -23.766 -1.83 1 94.12 88 GLU B N 1
ATOM 2594 C CA . GLU B 1 88 ? -5.629 -23.484 -1.014 1 94.12 88 GLU B CA 1
ATOM 2595 C C . GLU B 1 88 ? -5.594 -24.375 0.223 1 94.12 88 GLU B C 1
ATOM 2597 O O . GLU B 1 88 ? -5.66 -23.891 1.353 1 94.12 88 GLU B O 1
ATOM 2602 N N . ASN B 1 89 ? -5.555 -25.594 0.027 1 94 89 ASN B N 1
ATOM 2603 C CA . ASN B 1 89 ? -5.418 -26.641 1.034 1 94 89 ASN B CA 1
ATOM 2604 C C . ASN B 1 89 ? -4.145 -27.453 0.83 1 94 89 ASN B C 1
ATOM 2606 O O . ASN B 1 89 ? -4.008 -28.156 -0.17 1 94 89 ASN B O 1
ATOM 2610 N N . PRO B 1 90 ? -3.248 -27.391 1.8 1 95.44 90 PRO B N 1
ATOM 2611 C CA . PRO B 1 90 ? -1.932 -28 1.61 1 95.44 90 PRO B CA 1
ATOM 2612 C C . PRO B 1 90 ? -2.016 -29.5 1.318 1 95.44 90 PRO B C 1
ATOM 2614 O O . PRO B 1 90 ? -1.295 -30 0.455 1 95.44 90 PRO B O 1
ATOM 2617 N N . ALA B 1 91 ? -2.896 -30.188 2.018 1 96.62 91 ALA B N 1
ATOM 2618 C CA . ALA B 1 91 ? -3.012 -31.641 1.832 1 96.62 91 ALA B CA 1
ATOM 2619 C C . ALA B 1 91 ? -3.537 -31.969 0.438 1 96.62 91 ALA B C 1
ATOM 2621 O O . ALA B 1 91 ? -3.016 -32.875 -0.23 1 96.62 91 ALA B O 1
ATOM 2622 N N . LEU B 1 92 ? -4.535 -31.266 0.015 1 96.25 92 LEU B N 1
ATOM 2623 C CA . LEU B 1 92 ? -5.109 -31.469 -1.31 1 96.25 92 LEU B CA 1
ATOM 2624 C C . LEU B 1 92 ? -4.086 -31.156 -2.398 1 96.25 92 LEU B C 1
ATOM 2626 O O . LEU B 1 92 ? -3.943 -31.922 -3.355 1 96.25 92 LEU B O 1
ATOM 2630 N N . LYS B 1 93 ? -3.348 -30.125 -2.268 1 97.69 93 LYS B N 1
ATOM 2631 C CA . LYS B 1 93 ? -2.318 -29.75 -3.234 1 97.69 93 LYS B CA 1
ATOM 2632 C C . LYS B 1 93 ? -1.209 -30.797 -3.289 1 97.69 93 LYS B C 1
ATOM 2634 O O . LYS B 1 93 ? -0.796 -31.219 -4.371 1 97.69 93 LYS B O 1
ATOM 2639 N N . ALA B 1 94 ? -0.833 -31.219 -2.121 1 98 94 ALA B N 1
ATOM 2640 C CA . ALA B 1 94 ? 0.236 -32.219 -2.049 1 98 94 ALA B CA 1
ATOM 2641 C C . ALA B 1 94 ? -0.176 -33.5 -2.732 1 98 94 ALA B C 1
ATOM 2643 O O . ALA B 1 94 ? 0.598 -34.094 -3.5 1 98 94 ALA B O 1
ATOM 2644 N N . ASP B 1 95 ? -1.374 -33.906 -2.436 1 97.56 95 ASP B N 1
ATOM 2645 C CA . ASP B 1 95 ? -1.878 -35.156 -3.025 1 97.56 95 ASP B CA 1
ATOM 2646 C C . ASP B 1 95 ? -1.926 -35.062 -4.547 1 97.56 95 ASP B C 1
ATOM 2648 O O . ASP B 1 95 ? -1.489 -35.969 -5.246 1 97.56 95 ASP B O 1
ATOM 2652 N N . LEU B 1 96 ? -2.438 -34 -5.027 1 97.62 96 LEU B N 1
ATOM 2653 C CA . LEU B 1 96 ? -2.559 -33.781 -6.469 1 97.62 96 LEU B CA 1
ATOM 2654 C C . LEU B 1 96 ? -1.184 -33.688 -7.117 1 97.62 96 LEU B C 1
ATOM 2656 O O . LEU B 1 96 ? -0.95 -34.25 -8.188 1 97.62 96 LEU B O 1
ATOM 2660 N N . LEU B 1 97 ? -0.268 -33 -6.531 1 98.25 97 LEU B N 1
ATOM 2661 C CA . LEU B 1 97 ? 1.088 -32.844 -7.043 1 98.25 97 LEU B CA 1
ATOM 2662 C C . LEU B 1 97 ? 1.822 -34.156 -7.082 1 98.25 97 LEU B C 1
ATOM 2664 O O . LEU B 1 97 ? 2.57 -34.438 -8.023 1 98.25 97 LEU B O 1
ATOM 2668 N N . ALA B 1 98 ? 1.571 -34.969 -6.062 1 98.19 98 ALA B N 1
ATOM 2669 C CA . ALA B 1 98 ? 2.15 -36.312 -6.051 1 98.19 98 ALA B CA 1
ATOM 2670 C C . ALA B 1 98 ? 1.659 -37.125 -7.238 1 98.19 98 ALA B C 1
ATOM 2672 O O . ALA B 1 98 ? 2.457 -37.75 -7.945 1 98.19 98 ALA B O 1
ATOM 2673 N N . THR B 1 99 ? 0.389 -37.062 -7.438 1 97.38 99 THR B N 1
ATOM 2674 C CA . THR B 1 99 ? -0.233 -37.812 -8.531 1 97.38 99 THR B CA 1
ATOM 2675 C C . THR B 1 99 ? 0.332 -37.344 -9.875 1 97.38 99 THR B C 1
ATOM 2677 O O . THR B 1 99 ? 0.759 -38.188 -10.688 1 97.38 99 THR B O 1
ATOM 2680 N N . VAL B 1 100 ? 0.426 -36.094 -10.078 1 97.19 100 VAL B N 1
ATOM 2681 C CA . VAL B 1 100 ? 0.832 -35.531 -11.359 1 97.19 100 VAL B CA 1
ATOM 2682 C C . VAL B 1 100 ? 2.32 -35.781 -11.586 1 97.19 100 VAL B C 1
ATOM 2684 O O . VAL B 1 100 ? 2.738 -36.094 -12.711 1 97.19 100 VAL B O 1
ATOM 2687 N N . SER B 1 101 ? 3.123 -35.656 -10.523 1 97.5 101 SER B N 1
ATOM 2688 C CA . SER B 1 101 ? 4.562 -35.875 -10.656 1 97.5 101 SER B CA 1
ATOM 2689 C C . SER B 1 101 ? 4.898 -37.281 -11.055 1 97.5 101 SER B C 1
ATOM 2691 O O . SER B 1 101 ? 5.945 -37.562 -11.656 1 97.5 101 SER B O 1
ATOM 2693 N N . ALA B 1 102 ? 3.992 -38.188 -10.805 1 97 102 ALA B N 1
ATOM 2694 C CA . ALA B 1 102 ? 4.188 -39.594 -11.164 1 97 102 ALA B CA 1
ATOM 2695 C C . ALA B 1 102 ? 3.811 -39.844 -12.625 1 97 102 ALA B C 1
ATOM 2697 O O . ALA B 1 102 ? 4.211 -40.844 -13.219 1 97 102 ALA B O 1
ATOM 2698 N N . LEU B 1 103 ? 3.061 -38.938 -13.203 1 96.56 103 LEU B N 1
ATOM 2699 C CA . LEU B 1 103 ? 2.512 -39.156 -14.539 1 96.56 103 LEU B CA 1
ATOM 2700 C C . LEU B 1 103 ? 3.381 -38.5 -15.602 1 96.56 103 LEU B C 1
ATOM 2702 O O . LEU B 1 103 ? 3.381 -38.906 -16.766 1 96.56 103 LEU B O 1
ATOM 2706 N N . VAL B 1 104 ? 4.129 -37.5 -15.219 1 95.88 104 VAL B N 1
ATOM 2707 C CA . VAL B 1 104 ? 4.84 -36.688 -16.203 1 95.88 104 VAL B CA 1
ATOM 2708 C C . VAL B 1 104 ? 6.301 -37.125 -16.266 1 95.88 104 VAL B C 1
ATOM 2710 O O . VAL B 1 104 ? 6.777 -37.844 -15.406 1 95.88 104 VAL B O 1
ATOM 2713 N N . ALA B 1 105 ? 6.98 -36.656 -17.312 1 95.25 105 ALA B N 1
ATOM 2714 C CA . ALA B 1 105 ? 8.422 -36.875 -17.422 1 95.25 105 ALA B CA 1
ATOM 2715 C C . ALA B 1 105 ? 9.164 -36.188 -16.281 1 95.25 105 ALA B C 1
ATOM 2717 O O . ALA B 1 105 ? 8.695 -35.188 -15.727 1 95.25 105 ALA B O 1
ATOM 2718 N N . PRO B 1 106 ? 10.312 -36.688 -15.875 1 95.38 106 PRO B N 1
ATOM 2719 C CA . PRO B 1 106 ? 11.039 -36.188 -14.719 1 95.38 106 PRO B CA 1
ATOM 2720 C C . PRO B 1 106 ? 11.469 -34.719 -14.898 1 95.38 106 PRO B C 1
ATOM 2722 O O . PRO B 1 106 ? 11.719 -34.031 -13.906 1 95.38 106 PRO B O 1
ATOM 2725 N N . ASP B 1 107 ? 11.562 -34.25 -16.125 1 95.94 107 ASP B N 1
ATOM 2726 C CA . ASP B 1 107 ? 12.031 -32.875 -16.375 1 95.94 107 ASP B CA 1
ATOM 2727 C C . ASP B 1 107 ? 10.883 -31.984 -16.781 1 95.94 107 ASP B C 1
ATOM 2729 O O . ASP B 1 107 ? 11.102 -30.922 -17.391 1 95.94 107 ASP B O 1
ATOM 2733 N N . THR B 1 108 ? 9.633 -32.438 -16.469 1 96.62 108 THR B N 1
ATOM 2734 C CA . THR B 1 108 ? 8.469 -31.594 -16.734 1 96.62 108 THR B CA 1
ATOM 2735 C C . THR B 1 108 ? 8.344 -30.484 -15.68 1 96.62 108 THR B C 1
ATOM 2737 O O . THR B 1 108 ? 8.469 -30.75 -14.484 1 96.62 108 THR B O 1
ATOM 2740 N N . LEU B 1 109 ? 8.141 -29.281 -16.141 1 98.12 109 LEU B N 1
ATOM 2741 C CA . LEU B 1 109 ? 7.898 -28.172 -15.219 1 98.12 109 LEU B CA 1
ATOM 2742 C C . LEU B 1 109 ? 6.551 -28.328 -14.523 1 98.12 109 LEU B C 1
ATOM 2744 O O . LEU B 1 109 ? 5.516 -28.438 -15.188 1 98.12 109 LEU B O 1
ATOM 2748 N N . ILE B 1 110 ? 6.594 -28.406 -13.211 1 98.5 110 ILE B N 1
ATOM 2749 C CA . ILE B 1 110 ? 5.383 -28.375 -12.398 1 98.5 110 ILE B CA 1
ATOM 2750 C C . ILE B 1 110 ? 5.344 -27.094 -11.578 1 98.5 110 ILE B C 1
ATOM 2752 O O . ILE B 1 110 ? 6.309 -26.75 -10.891 1 98.5 110 ILE B O 1
ATOM 2756 N N . THR B 1 111 ? 4.246 -26.359 -11.734 1 98.69 111 THR B N 1
ATOM 2757 C CA . THR B 1 111 ? 4.074 -25.156 -10.914 1 98.69 111 THR B CA 1
ATOM 2758 C C . THR B 1 111 ? 2.844 -25.281 -10.016 1 98.69 111 THR B C 1
ATOM 2760 O O . THR B 1 111 ? 1.91 -26.016 -10.344 1 98.69 111 THR B O 1
ATOM 2763 N N . THR B 1 112 ? 2.906 -24.719 -8.875 1 98.75 112 THR B N 1
ATOM 2764 C CA . THR B 1 112 ? 1.748 -24.609 -8 1 98.75 112 THR B CA 1
ATOM 2765 C C . THR B 1 112 ? 1.324 -23.156 -7.84 1 98.75 112 THR B C 1
ATOM 2767 O O . THR B 1 112 ? 2.123 -22.312 -7.426 1 98.75 112 THR B O 1
ATOM 2770 N N . ASN B 1 113 ? 0.09 -22.875 -8.273 1 98.31 113 ASN B N 1
ATOM 2771 C CA . ASN B 1 113 ? -0.5 -21.562 -8.008 1 98.31 113 ASN B CA 1
ATOM 2772 C C . ASN B 1 113 ? -1.02 -21.453 -6.578 1 98.31 113 ASN B C 1
ATOM 2774 O O . ASN B 1 113 ? -2.121 -21.922 -6.277 1 98.31 113 ASN B O 1
ATOM 2778 N N . THR B 1 114 ? -0.21 -20.938 -5.738 1 97.31 114 THR B N 1
ATOM 2779 C CA . THR B 1 114 ? -0.51 -20.797 -4.316 1 97.31 114 THR B CA 1
ATOM 2780 C C . THR B 1 114 ? -0.283 -19.359 -3.857 1 97.31 114 THR B C 1
ATOM 2782 O O . THR B 1 114 ? 0.659 -18.703 -4.301 1 97.31 114 THR B O 1
ATOM 2785 N N . SER B 1 115 ? -1.178 -18.938 -2.969 1 96.06 115 SER B N 1
ATOM 2786 C CA . SER B 1 115 ? -1.111 -17.547 -2.52 1 96.06 115 SER B CA 1
ATOM 2787 C C . SER B 1 115 ? -0.334 -17.438 -1.213 1 96.06 115 SER B C 1
ATOM 2789 O O . SER B 1 115 ? 0.068 -16.328 -0.823 1 96.06 115 SER B O 1
ATOM 2791 N N . ALA B 1 116 ? -0.127 -18.609 -0.544 1 96.94 116 ALA B N 1
ATOM 2792 C CA . ALA B 1 116 ? 0.471 -18.391 0.771 1 96.94 116 ALA B CA 1
ATOM 2793 C C . ALA B 1 116 ? 1.222 -19.625 1.244 1 96.94 116 ALA B C 1
ATOM 2795 O O . ALA B 1 116 ? 2.025 -19.562 2.176 1 96.94 116 ALA B O 1
ATOM 2796 N N . ILE B 1 117 ? 0.998 -20.797 0.656 1 97.5 117 ILE B N 1
ATOM 2797 C CA . ILE B 1 117 ? 1.62 -22.047 1.092 1 97.5 117 ILE B CA 1
ATOM 2798 C C . ILE B 1 117 ? 3.045 -22.125 0.549 1 97.5 117 ILE B C 1
ATOM 2800 O O . ILE B 1 117 ? 3.256 -22.094 -0.666 1 97.5 117 ILE B O 1
ATOM 2804 N N . PRO B 1 118 ? 4.023 -22.25 1.384 1 98.12 118 PRO B N 1
ATOM 2805 C CA . PRO B 1 118 ? 5.406 -22.328 0.909 1 98.12 118 PRO B CA 1
ATOM 2806 C C . PRO B 1 118 ? 5.633 -23.5 -0.053 1 98.12 118 PRO B C 1
ATOM 2808 O O . PRO B 1 118 ? 5.117 -24.594 0.171 1 98.12 118 PRO B O 1
ATOM 2811 N N . VAL B 1 119 ? 6.371 -23.281 -1.062 1 98.5 119 VAL B N 1
ATOM 2812 C CA . VAL B 1 119 ? 6.68 -24.266 -2.082 1 98.5 119 VAL B CA 1
ATOM 2813 C C . VAL B 1 119 ? 7.449 -25.438 -1.455 1 98.5 119 VAL B C 1
ATOM 2815 O O . VAL B 1 119 ? 7.227 -26.594 -1.805 1 98.5 119 VAL B O 1
ATOM 2818 N N . GLY B 1 120 ? 8.289 -25.109 -0.484 1 98.06 120 GLY B N 1
ATOM 2819 C CA . GLY B 1 120 ? 9.07 -26.125 0.201 1 98.06 120 GLY B CA 1
ATOM 2820 C C . GLY B 1 120 ? 8.219 -27.172 0.895 1 98.06 120 GLY B C 1
ATOM 2821 O O . GLY B 1 120 ? 8.594 -28.344 0.971 1 98.06 120 GLY B O 1
ATOM 2822 N N . GLU B 1 121 ? 7.082 -26.766 1.438 1 97.69 121 GLU B N 1
ATOM 2823 C CA . GLU B 1 121 ? 6.168 -27.688 2.109 1 97.69 121 GLU B CA 1
ATOM 2824 C C . GLU B 1 121 ? 5.559 -28.672 1.123 1 97.69 121 GLU B C 1
ATOM 2826 O O . GLU B 1 121 ? 5.258 -29.812 1.485 1 97.69 121 GLU B O 1
ATOM 2831 N N . LEU B 1 122 ? 5.438 -28.266 -0.106 1 98.31 122 LEU B N 1
ATOM 2832 C CA . LEU B 1 122 ? 4.801 -29.078 -1.131 1 98.31 122 LEU B CA 1
ATOM 2833 C C . LEU B 1 122 ? 5.828 -29.938 -1.863 1 98.31 122 LEU B C 1
ATOM 2835 O O . LEU B 1 122 ? 5.469 -30.922 -2.529 1 98.31 122 LEU B O 1
ATOM 2839 N N . ALA B 1 123 ? 7.074 -29.578 -1.75 1 98.12 123 ALA B N 1
ATOM 2840 C CA . ALA B 1 123 ? 8.156 -30.219 -2.494 1 98.12 123 ALA B CA 1
ATOM 2841 C C . ALA B 1 123 ? 8.297 -31.688 -2.111 1 98.12 123 ALA B C 1
ATOM 2843 O O . ALA B 1 123 ? 8.656 -32.531 -2.943 1 98.12 123 ALA B O 1
ATOM 2844 N N . ALA B 1 124 ? 7.953 -31.984 -0.889 1 96.25 124 ALA B N 1
ATOM 2845 C CA . ALA B 1 124 ? 8.109 -33.344 -0.382 1 96.25 124 ALA B CA 1
ATOM 2846 C C . ALA B 1 124 ? 7.176 -34.312 -1.109 1 96.25 124 ALA B C 1
ATOM 2848 O O . ALA B 1 124 ? 7.434 -35.5 -1.152 1 96.25 124 ALA B O 1
ATOM 2849 N N . ALA B 1 125 ? 6.176 -33.812 -1.685 1 97.44 125 ALA B N 1
ATOM 2850 C CA . ALA B 1 125 ? 5.156 -34.656 -2.307 1 97.44 125 ALA B CA 1
ATOM 2851 C C . ALA B 1 125 ? 5.504 -34.938 -3.76 1 97.44 125 ALA B C 1
ATOM 2853 O O . ALA B 1 125 ? 4.918 -35.844 -4.371 1 97.44 125 ALA B O 1
ATOM 2854 N N . VAL B 1 126 ? 6.461 -34.25 -4.32 1 97.75 126 VAL B N 1
ATOM 2855 C CA . VAL B 1 126 ? 6.738 -34.312 -5.75 1 97.75 126 VAL B CA 1
ATOM 2856 C C . VAL B 1 126 ? 7.961 -35.219 -5.984 1 97.75 126 VAL B C 1
ATOM 2858 O O . VAL B 1 126 ? 8.914 -35.188 -5.211 1 97.75 126 VAL B O 1
ATOM 2861 N N . ARG B 1 127 ? 8.016 -35.969 -7.07 1 97.88 127 ARG B N 1
ATOM 2862 C CA . ARG B 1 127 ? 9.086 -36.906 -7.371 1 97.88 127 ARG B CA 1
ATOM 2863 C C . ARG B 1 127 ? 10.391 -36.188 -7.66 1 97.88 127 ARG B C 1
ATOM 2865 O O . ARG B 1 127 ? 11.461 -36.625 -7.23 1 97.88 127 ARG B O 1
ATOM 2872 N N . GLN B 1 128 ? 10.305 -35.094 -8.406 1 98.12 128 GLN B N 1
ATOM 2873 C CA . GLN B 1 128 ? 11.469 -34.281 -8.742 1 98.12 128 GLN B CA 1
ATOM 2874 C C . GLN B 1 128 ? 11.297 -32.844 -8.25 1 98.12 128 GLN B C 1
ATOM 2876 O O . GLN B 1 128 ? 11 -31.953 -9.039 1 98.12 128 GLN B O 1
ATOM 2881 N N . PRO B 1 129 ? 11.602 -32.625 -6.965 1 98.44 129 PRO B N 1
ATOM 2882 C CA . PRO B 1 129 ? 11.375 -31.312 -6.379 1 98.44 129 PRO B CA 1
ATOM 2883 C C . PRO B 1 129 ? 12.141 -30.203 -7.102 1 98.44 129 PRO B C 1
ATOM 2885 O O . PRO B 1 129 ? 11.742 -29.047 -7.059 1 98.44 129 PRO B O 1
ATOM 2888 N N . ALA B 1 130 ? 13.211 -30.5 -7.797 1 98.69 130 ALA B N 1
ATOM 2889 C CA . ALA B 1 130 ? 14.008 -29.531 -8.539 1 98.69 130 ALA B CA 1
ATOM 2890 C C . ALA B 1 130 ? 13.195 -28.906 -9.672 1 98.69 130 ALA B C 1
ATOM 2892 O O . ALA B 1 130 ? 13.562 -27.844 -10.195 1 98.69 130 ALA B O 1
ATOM 2893 N N . TRP B 1 131 ? 12.078 -29.578 -10.062 1 98.38 131 TRP B N 1
ATOM 2894 C CA . TRP B 1 131 ? 11.266 -29.094 -11.18 1 98.38 131 TRP B CA 1
ATOM 2895 C C . TRP B 1 131 ? 9.938 -28.531 -10.68 1 98.38 131 TRP B C 1
ATOM 2897 O O . TRP B 1 131 ? 9.023 -28.297 -11.477 1 98.38 131 TRP B O 1
ATOM 2907 N N . LEU B 1 132 ? 9.781 -28.312 -9.297 1 98.88 132 LEU B N 1
ATOM 2908 C CA . LEU B 1 132 ? 8.625 -27.641 -8.719 1 98.88 132 LEU B CA 1
ATOM 2909 C C . LEU B 1 132 ? 8.898 -26.172 -8.484 1 98.88 132 LEU B C 1
ATOM 2911 O O . LEU B 1 132 ? 9.898 -25.812 -7.844 1 98.88 132 LEU B O 1
ATOM 2915 N N . VAL B 1 133 ? 8.062 -25.297 -9.055 1 98.81 133 VAL B N 1
ATOM 2916 C CA . VAL B 1 133 ? 8.172 -23.859 -8.898 1 98.81 133 VAL B CA 1
ATOM 2917 C C . VAL B 1 133 ? 6.848 -23.297 -8.391 1 98.81 133 VAL B C 1
ATOM 2919 O O . VAL B 1 133 ? 5.777 -23.797 -8.742 1 98.81 133 VAL B O 1
ATOM 2922 N N . GLY B 1 134 ? 6.922 -22.359 -7.477 1 98.75 134 GLY B N 1
ATOM 2923 C CA . GLY B 1 134 ? 5.723 -21.609 -7.137 1 98.75 134 GLY B CA 1
ATOM 2924 C C . GLY B 1 134 ? 5.414 -20.5 -8.125 1 98.75 134 GLY B C 1
ATOM 2925 O O . GLY B 1 134 ? 6.32 -19.812 -8.586 1 98.75 134 GLY B O 1
ATOM 2926 N N . THR B 1 135 ? 4.188 -20.375 -8.523 1 98.69 135 THR B N 1
ATOM 2927 C CA . THR B 1 135 ? 3.688 -19.234 -9.281 1 98.69 135 THR B CA 1
ATOM 2928 C C . THR B 1 135 ? 2.434 -18.656 -8.633 1 98.69 135 THR B C 1
ATOM 2930 O O . THR B 1 135 ? 1.435 -19.359 -8.469 1 98.69 135 THR B O 1
ATOM 2933 N N . HIS B 1 136 ? 2.5 -17.484 -8.219 1 98.44 136 HIS B N 1
ATOM 2934 C CA . HIS B 1 136 ? 1.363 -16.766 -7.652 1 98.44 136 HIS B CA 1
ATOM 2935 C C . HIS B 1 136 ? 0.816 -15.742 -8.633 1 98.44 136 HIS B C 1
ATOM 2937 O O . HIS B 1 136 ? 1.262 -14.586 -8.648 1 98.44 136 HIS B O 1
ATOM 2943 N N . PHE B 1 137 ? -0.161 -16.188 -9.438 1 98.12 137 PHE B N 1
ATOM 2944 C CA . PHE B 1 137 ? -0.844 -15.312 -10.383 1 98.12 137 PHE B CA 1
ATOM 2945 C C . PHE B 1 137 ? -1.857 -14.43 -9.664 1 98.12 137 PHE B C 1
ATOM 2947 O O . PHE B 1 137 ? -2.463 -14.844 -8.672 1 98.12 137 PHE B O 1
ATOM 2954 N N . MET B 1 138 ? -1.983 -13.242 -10.172 1 96.31 138 MET B N 1
ATOM 2955 C CA . MET B 1 138 ? -3.025 -12.352 -9.68 1 96.31 138 MET B CA 1
ATOM 2956 C C . MET B 1 138 ? -4.316 -12.531 -10.469 1 96.31 138 MET B C 1
ATOM 2958 O O . MET B 1 138 ? -4.285 -12.797 -11.672 1 96.31 138 MET B O 1
ATOM 2962 N N . ASN B 1 139 ? -5.41 -12.438 -9.875 1 93.88 139 ASN B N 1
ATOM 2963 C CA . ASN B 1 139 ? -6.719 -12.555 -10.516 1 93.88 139 ASN B CA 1
ATOM 2964 C C . ASN B 1 139 ? -7.219 -11.211 -11.031 1 93.88 139 ASN B C 1
ATOM 2966 O O . ASN B 1 139 ? -7.277 -10.234 -10.273 1 93.88 139 ASN B O 1
ATOM 2970 N N . PRO B 1 140 ? -7.566 -11.227 -12.18 1 94.44 140 PRO B N 1
ATOM 2971 C CA . PRO B 1 140 ? -7.574 -12.266 -13.211 1 94.44 140 PRO B CA 1
ATOM 2972 C C . PRO B 1 140 ? -6.238 -12.398 -13.938 1 94.44 140 PRO B C 1
ATOM 2974 O O . PRO B 1 140 ? -5.668 -11.391 -14.367 1 94.44 140 PRO B O 1
ATOM 2977 N N . PRO B 1 141 ? -5.832 -13.57 -14.148 1 96.5 141 PRO B N 1
ATOM 2978 C CA . PRO B 1 141 ? -4.477 -13.758 -14.664 1 96.5 141 PRO B CA 1
ATOM 2979 C C . PRO B 1 141 ? -4.32 -13.258 -16.109 1 96.5 141 PRO B C 1
ATOM 2981 O O . PRO B 1 141 ? -3.207 -12.961 -16.547 1 96.5 141 PRO B O 1
ATOM 2984 N N . TYR B 1 142 ? -5.445 -13.141 -16.875 1 93.56 142 TYR B N 1
ATOM 2985 C CA . TYR B 1 142 ? -5.324 -12.688 -18.25 1 93.56 142 TYR B CA 1
ATOM 2986 C C . TYR B 1 142 ? -5.207 -11.172 -18.328 1 93.56 142 TYR B C 1
ATOM 2988 O O . TYR B 1 142 ? -4.852 -10.617 -19.359 1 93.56 142 TYR B O 1
ATOM 2996 N N . LEU B 1 143 ? -5.43 -10.469 -17.188 1 93.38 143 LEU B N 1
ATOM 2997 C CA . LEU B 1 143 ? -5.371 -9.008 -17.172 1 93.38 143 LEU B CA 1
ATOM 2998 C C . LEU B 1 143 ? -4.109 -8.523 -16.469 1 93.38 143 LEU B C 1
ATOM 3000 O O . LEU B 1 143 ? -3.568 -7.469 -16.828 1 93.38 143 LEU B O 1
ATOM 3004 N N . ILE B 1 144 ? -3.672 -9.188 -15.461 1 95.5 144 ILE B N 1
ATOM 3005 C CA . ILE B 1 144 ? -2.535 -8.742 -14.656 1 95.5 144 ILE B CA 1
ATOM 3006 C C . ILE B 1 144 ? -1.25 -9.367 -15.195 1 95.5 144 ILE B C 1
ATOM 3008 O O . ILE B 1 144 ? -1.137 -10.594 -15.289 1 95.5 144 ILE B O 1
ATOM 3012 N N . ARG B 1 145 ? -0.3 -8.648 -15.516 1 96.19 145 ARG B N 1
ATOM 3013 C CA . ARG B 1 145 ? 0.89 -9.117 -16.219 1 96.19 145 ARG B CA 1
ATOM 3014 C C . ARG B 1 145 ? 1.913 -9.688 -15.242 1 96.19 145 ARG B C 1
ATOM 3016 O O . ARG B 1 145 ? 2.658 -10.609 -15.578 1 96.19 145 ARG B O 1
ATOM 3023 N N . GLY B 1 146 ? 2.006 -9.094 -14.078 1 97.88 146 GLY B N 1
ATOM 3024 C CA . GLY B 1 146 ? 2.986 -9.539 -13.102 1 97.88 146 GLY B CA 1
ATOM 3025 C C . GLY B 1 146 ? 2.645 -10.883 -12.492 1 97.88 146 GLY B C 1
ATOM 3026 O O . GLY B 1 146 ? 1.479 -11.164 -12.211 1 97.88 146 GLY B O 1
ATOM 3027 N N . VAL B 1 147 ? 3.633 -11.719 -12.344 1 98.69 147 VAL B N 1
ATOM 3028 C CA . VAL B 1 147 ? 3.5 -13 -11.664 1 98.69 147 VAL B CA 1
ATOM 3029 C C . VAL B 1 147 ? 4.613 -13.156 -10.633 1 98.69 147 VAL B C 1
ATOM 3031 O O . VAL B 1 147 ? 5.793 -12.984 -10.945 1 98.69 147 VAL B O 1
ATOM 3034 N N . GLU B 1 148 ? 4.246 -13.336 -9.43 1 98.56 148 GLU B N 1
ATOM 3035 C CA . GLU B 1 148 ? 5.215 -13.664 -8.391 1 98.56 148 GLU B CA 1
ATOM 3036 C C . GLU B 1 148 ? 5.715 -15.102 -8.531 1 98.56 148 GLU B C 1
ATOM 3038 O O . GLU B 1 148 ? 4.941 -16.047 -8.391 1 98.56 148 GLU B O 1
ATOM 3043 N N . VAL B 1 149 ? 6.98 -15.289 -8.898 1 98.81 149 VAL B N 1
ATOM 3044 C CA . VAL B 1 149 ? 7.586 -16.594 -9.117 1 98.81 149 VAL B CA 1
ATOM 3045 C C . VAL B 1 149 ? 8.43 -16.984 -7.902 1 98.81 149 VAL B C 1
ATOM 3047 O O . VAL B 1 149 ? 9.398 -16.297 -7.57 1 98.81 149 VAL B O 1
ATOM 3050 N N . VAL B 1 150 ? 8.094 -18.094 -7.262 1 98.75 150 VAL B N 1
ATOM 3051 C CA . VAL B 1 150 ? 8.68 -18.469 -5.98 1 98.75 150 VAL B CA 1
ATOM 3052 C C . VAL B 1 150 ? 9.688 -19.594 -6.184 1 98.75 150 VAL B C 1
ATOM 3054 O O . VAL B 1 150 ? 9.312 -20.703 -6.574 1 98.75 150 VAL B O 1
ATOM 3057 N N . ARG B 1 151 ? 10.883 -19.312 -5.977 1 98.5 151 ARG B N 1
ATOM 3058 C CA . ARG B 1 151 ? 11.914 -20.344 -5.98 1 98.5 151 ARG B CA 1
ATOM 3059 C C . ARG B 1 151 ? 11.945 -21.094 -4.652 1 98.5 151 ARG B C 1
ATOM 3061 O O . ARG B 1 151 ? 12.328 -20.531 -3.625 1 98.5 151 ARG B O 1
ATOM 3068 N N . GLY B 1 152 ? 11.5 -22.328 -4.676 1 98 152 GLY B N 1
ATOM 3069 C CA . GLY B 1 152 ? 11.594 -23.141 -3.477 1 98 152 GLY B CA 1
ATOM 3070 C C . GLY B 1 152 ? 13.016 -23.578 -3.158 1 98 152 GLY B C 1
ATOM 3071 O O . GLY B 1 152 ? 13.93 -23.359 -3.963 1 98 152 GLY B O 1
ATOM 3072 N N . PRO B 1 153 ? 13.188 -24.094 -1.979 1 97.62 153 PRO B N 1
ATOM 3073 C CA . PRO B 1 153 ? 14.539 -24.484 -1.556 1 97.62 153 PRO B CA 1
ATOM 3074 C C . PRO B 1 153 ? 15.164 -25.516 -2.479 1 97.62 153 PRO B C 1
ATOM 3076 O O . PRO B 1 153 ? 16.391 -25.562 -2.619 1 97.62 153 PRO B O 1
ATOM 3079 N N . ASP B 1 154 ? 14.352 -26.344 -3.174 1 98.19 154 ASP B N 1
ATOM 3080 C CA . ASP B 1 154 ? 14.852 -27.438 -4 1 98.19 154 ASP B CA 1
ATOM 3081 C C . ASP B 1 154 ? 14.727 -27.109 -5.484 1 98.19 154 ASP B C 1
ATOM 3083 O O . ASP B 1 154 ? 15.156 -27.875 -6.34 1 98.19 154 ASP B O 1
ATOM 3087 N N . THR B 1 155 ? 14.117 -25.984 -5.801 1 98.69 155 THR B N 1
ATOM 3088 C CA . THR B 1 155 ? 13.883 -25.625 -7.191 1 98.69 155 THR B CA 1
ATOM 3089 C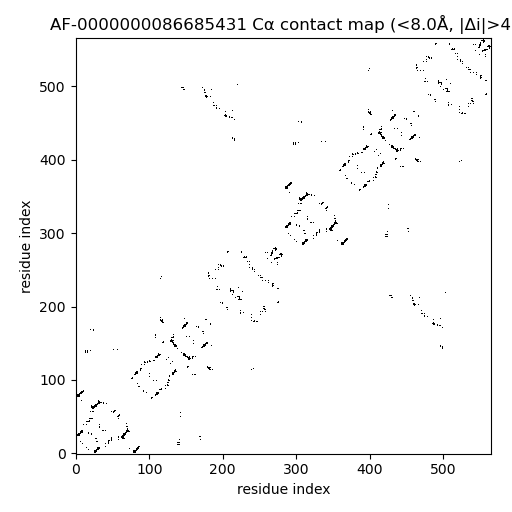 C . THR B 1 155 ? 15.203 -25.406 -7.926 1 98.69 155 THR B C 1
ATOM 3091 O O . THR B 1 155 ? 16.078 -24.672 -7.453 1 98.69 155 THR B O 1
ATOM 3094 N N . GLY B 1 156 ? 15.328 -26.031 -9.039 1 98.62 156 GLY B N 1
ATOM 3095 C CA . GLY B 1 156 ? 16.562 -25.969 -9.797 1 98.62 156 GLY B CA 1
ATOM 3096 C C . GLY B 1 156 ? 16.578 -24.844 -10.82 1 98.62 156 GLY B C 1
ATOM 3097 O O . GLY B 1 156 ? 15.523 -24.281 -11.148 1 98.62 156 GLY B O 1
ATOM 3098 N N . ASP B 1 157 ? 17.75 -24.531 -11.328 1 98.62 157 ASP B N 1
ATOM 3099 C CA . ASP B 1 157 ? 17.938 -23.453 -12.305 1 98.62 157 ASP B CA 1
ATOM 3100 C C . ASP B 1 157 ? 17.172 -23.766 -13.594 1 98.62 157 ASP B C 1
ATOM 3102 O O . ASP B 1 157 ? 16.625 -22.859 -14.227 1 98.62 157 ASP B O 1
ATOM 3106 N N . ALA B 1 158 ? 17.141 -24.984 -13.938 1 98.56 158 ALA B N 1
ATOM 3107 C CA . ALA B 1 158 ? 16.469 -25.375 -15.172 1 98.56 158 ALA B CA 1
ATOM 3108 C C . ALA B 1 158 ? 14.961 -25.109 -15.078 1 98.56 158 ALA B C 1
ATOM 3110 O O . ALA B 1 158 ? 14.352 -24.625 -16.031 1 98.56 158 ALA B O 1
ATOM 3111 N N . ALA B 1 159 ? 14.414 -25.438 -13.953 1 98.56 159 ALA B N 1
ATOM 3112 C CA . ALA B 1 159 ? 12.992 -25.172 -13.727 1 98.56 159 ALA B CA 1
ATOM 3113 C C . ALA B 1 159 ? 12.695 -23.688 -13.75 1 98.56 159 ALA B C 1
ATOM 3115 O O . ALA B 1 159 ? 11.695 -23.25 -14.328 1 98.56 159 ALA B O 1
ATOM 3116 N N . MET B 1 160 ? 13.594 -22.922 -13.148 1 98.69 160 MET B N 1
ATOM 3117 C CA . MET B 1 160 ? 13.422 -21.469 -13.133 1 98.69 160 MET B CA 1
ATOM 3118 C C . MET B 1 160 ? 13.477 -20.906 -14.547 1 98.69 160 MET B C 1
ATOM 3120 O O . MET B 1 160 ? 12.672 -20.031 -14.898 1 98.69 160 MET B O 1
ATOM 3124 N N . ALA B 1 161 ? 14.383 -21.375 -15.336 1 98.5 161 ALA B N 1
ATOM 3125 C CA . ALA B 1 161 ? 14.469 -20.938 -16.734 1 98.5 161 ALA B CA 1
ATOM 3126 C C . ALA B 1 161 ? 13.211 -21.312 -17.5 1 98.5 161 ALA B C 1
ATOM 3128 O O . ALA B 1 161 ? 12.68 -20.5 -18.266 1 98.5 161 ALA B O 1
ATOM 3129 N N . ALA B 1 162 ? 12.75 -22.5 -17.266 1 98 162 ALA B N 1
ATOM 3130 C CA . ALA B 1 162 ? 11.57 -23 -17.953 1 98 162 ALA B CA 1
ATOM 3131 C C . ALA B 1 162 ? 10.336 -22.172 -17.625 1 98 162 ALA B C 1
ATOM 3133 O O . ALA B 1 162 ? 9.516 -21.875 -18.5 1 98 162 ALA B O 1
ATOM 3134 N N . VAL B 1 163 ? 10.188 -21.844 -16.328 1 98.44 163 VAL B N 1
ATOM 3135 C CA . VAL B 1 163 ? 9 -21.094 -15.945 1 98.44 163 VAL B CA 1
ATOM 3136 C C . VAL B 1 163 ? 9.07 -19.672 -16.5 1 98.44 163 VAL B C 1
ATOM 3138 O O . VAL B 1 163 ? 8.047 -19.109 -16.891 1 98.44 163 VAL B O 1
ATOM 3141 N N . VAL B 1 164 ? 10.195 -19.094 -16.531 1 97.94 164 VAL B N 1
ATOM 3142 C CA . VAL B 1 164 ? 10.367 -17.766 -17.125 1 97.94 164 VAL B CA 1
ATOM 3143 C C . VAL B 1 164 ? 10 -17.812 -18.609 1 97.94 164 VAL B C 1
ATOM 3145 O O . VAL B 1 164 ? 9.305 -16.922 -19.109 1 97.94 164 VAL B O 1
ATOM 3148 N N . ASP B 1 165 ? 10.445 -18.859 -19.297 1 97.38 165 ASP B N 1
ATOM 3149 C CA . ASP B 1 165 ? 10.109 -19.031 -20.703 1 97.38 165 ASP B CA 1
ATOM 3150 C C . ASP B 1 165 ? 8.609 -19.203 -20.906 1 97.38 165 ASP B C 1
ATOM 3152 O O . ASP B 1 165 ? 8.023 -18.609 -21.812 1 97.38 165 ASP B O 1
ATOM 3156 N N . LEU B 1 166 ? 8.016 -19.984 -20.062 1 97.06 166 LEU B N 1
ATOM 3157 C CA . LEU B 1 166 ? 6.574 -20.203 -20.125 1 97.06 166 LEU B CA 1
ATOM 3158 C C . LEU B 1 166 ? 5.82 -18.891 -19.953 1 97.06 166 LEU B C 1
ATOM 3160 O O . LEU B 1 166 ? 4.91 -18.578 -20.719 1 97.06 166 LEU B O 1
ATOM 3164 N N . LEU B 1 167 ? 6.207 -18.141 -18.938 1 97.94 167 LEU B N 1
ATOM 3165 C CA . LEU B 1 167 ? 5.531 -16.875 -18.641 1 97.94 167 LEU B CA 1
ATOM 3166 C C . LEU B 1 167 ? 5.738 -15.875 -19.766 1 97.94 167 LEU B C 1
ATOM 3168 O O . LEU B 1 167 ? 4.836 -15.094 -20.078 1 97.94 167 LEU B O 1
ATOM 3172 N N . ALA B 1 168 ? 6.93 -15.906 -20.375 1 96.94 168 ALA B N 1
ATOM 3173 C CA . ALA B 1 168 ? 7.172 -15.062 -21.547 1 96.94 168 ALA B CA 1
ATOM 3174 C C . ALA B 1 168 ? 6.219 -15.414 -22.688 1 96.94 168 ALA B C 1
ATOM 3176 O O . ALA B 1 168 ? 5.656 -14.523 -23.328 1 96.94 168 ALA B O 1
ATOM 3177 N N . ALA B 1 169 ? 6.004 -16.672 -22.922 1 94.38 169 ALA B N 1
ATOM 3178 C CA . ALA B 1 169 ? 5.094 -17.141 -23.953 1 94.38 169 ALA B CA 1
ATOM 3179 C C . ALA B 1 169 ? 3.662 -16.688 -23.672 1 94.38 169 ALA B C 1
ATOM 3181 O O . ALA B 1 169 ? 2.865 -16.516 -24.594 1 94.38 169 ALA B O 1
ATOM 3182 N N . LEU B 1 170 ? 3.383 -16.484 -22.406 1 95.88 170 LEU B N 1
ATOM 3183 C CA . LEU B 1 170 ? 2.045 -16.078 -22 1 95.88 170 LEU B CA 1
ATOM 3184 C C . LEU B 1 170 ? 1.948 -14.555 -21.906 1 95.88 170 LEU B C 1
ATOM 3186 O O . LEU B 1 170 ? 0.909 -14.016 -21.516 1 95.88 170 LEU B O 1
ATOM 3190 N N . GLY B 1 171 ? 3.037 -13.891 -22.172 1 95.88 171 GLY B N 1
ATOM 3191 C CA . GLY B 1 171 ? 3.053 -12.438 -22.062 1 95.88 171 GLY B CA 1
ATOM 3192 C C . GLY B 1 171 ? 3.021 -11.938 -20.641 1 95.88 171 GLY B C 1
ATOM 3193 O O . GLY B 1 171 ? 2.434 -10.891 -20.344 1 95.88 171 GLY B O 1
ATOM 3194 N N . ARG B 1 172 ? 3.531 -12.727 -19.734 1 97.38 172 ARG B N 1
ATOM 3195 C CA . ARG B 1 172 ? 3.564 -12.383 -18.312 1 97.38 172 ARG B CA 1
ATOM 3196 C C . ARG B 1 172 ? 4.98 -12.023 -17.859 1 97.38 172 ARG B C 1
ATOM 3198 O O . ARG B 1 172 ? 5.953 -12.43 -18.5 1 97.38 172 ARG B O 1
ATOM 3205 N N . GLU B 1 173 ? 5.102 -11.219 -16.906 1 98.19 173 GLU B N 1
ATOM 3206 C CA . GLU B 1 173 ? 6.363 -10.711 -16.375 1 98.19 173 GLU B CA 1
ATOM 3207 C C . GLU B 1 173 ? 6.676 -11.305 -15.008 1 98.19 173 GLU B C 1
ATOM 3209 O O . GLU B 1 173 ? 6.055 -10.945 -14.008 1 98.19 173 GLU B O 1
ATOM 3214 N N . PRO B 1 174 ? 7.641 -12.211 -14.984 1 98.5 174 PRO B N 1
ATOM 3215 C CA . PRO B 1 174 ? 7.969 -12.859 -13.711 1 98.5 174 PRO B CA 1
ATOM 3216 C C . PRO B 1 174 ? 8.727 -11.93 -12.758 1 98.5 174 PRO B C 1
ATOM 3218 O O . PRO B 1 174 ? 9.562 -11.141 -13.195 1 98.5 174 PRO B O 1
ATOM 3221 N N . VAL B 1 175 ? 8.414 -11.945 -11.531 1 98.5 175 VAL B N 1
ATOM 3222 C CA . VAL B 1 175 ? 9.203 -11.391 -10.43 1 98.5 175 VAL B CA 1
ATOM 3223 C C . VAL B 1 175 ? 9.625 -12.508 -9.484 1 98.5 175 VAL B C 1
ATOM 3225 O O . VAL B 1 175 ? 8.805 -13.039 -8.734 1 98.5 175 VAL B O 1
ATOM 3228 N N . VAL B 1 176 ? 10.859 -12.828 -9.477 1 98.44 176 VAL B N 1
ATOM 3229 C CA . VAL B 1 176 ? 11.352 -13.977 -8.727 1 98.44 176 VAL B CA 1
ATOM 3230 C C . VAL B 1 176 ? 11.555 -13.586 -7.262 1 98.44 176 VAL B C 1
ATOM 3232 O O . VAL B 1 176 ? 12.164 -12.562 -6.965 1 98.44 176 VAL B O 1
ATOM 3235 N N . VAL B 1 177 ? 11.047 -14.328 -6.367 1 98.44 177 VAL B N 1
ATOM 3236 C CA . VAL B 1 177 ? 11.195 -14.117 -4.93 1 98.44 177 VAL B CA 1
ATOM 3237 C C . VAL B 1 177 ? 11.531 -15.438 -4.242 1 98.44 177 VAL B C 1
ATOM 3239 O O . VAL B 1 177 ? 11.469 -16.5 -4.863 1 98.44 177 VAL B O 1
ATOM 3242 N N . GLY B 1 178 ? 11.883 -15.383 -3.014 1 97.75 178 GLY B N 1
ATOM 3243 C CA . GLY B 1 178 ? 12.156 -16.578 -2.221 1 97.75 178 GLY B CA 1
ATOM 3244 C C . GLY B 1 178 ? 10.906 -17.188 -1.619 1 97.75 178 GLY B C 1
ATOM 3245 O O . GLY B 1 178 ? 9.836 -16.578 -1.623 1 97.75 178 GLY B O 1
ATOM 3246 N N . ASP B 1 179 ? 11.117 -18.328 -1.071 1 97.88 179 ASP B N 1
ATOM 3247 C CA . ASP B 1 179 ? 10.008 -19.109 -0.515 1 97.88 179 ASP B CA 1
ATOM 3248 C C . ASP B 1 179 ? 9.703 -18.672 0.917 1 97.88 179 ASP B C 1
ATOM 3250 O O . ASP B 1 179 ? 10.57 -18.109 1.602 1 97.88 179 ASP B O 1
ATOM 3254 N N . GLY B 1 180 ? 8.453 -18.859 1.315 1 96.88 180 GLY B N 1
ATOM 3255 C CA . GLY B 1 180 ? 7.922 -18.578 2.639 1 96.88 180 GLY B CA 1
ATOM 3256 C C . GLY B 1 180 ? 6.422 -18.344 2.643 1 96.88 180 GLY B C 1
ATOM 3257 O O . GLY B 1 180 ? 5.816 -18.172 1.584 1 96.88 180 GLY B O 1
ATOM 3258 N N . PRO B 1 181 ? 5.883 -18.297 3.842 1 97.12 181 PRO B N 1
ATOM 3259 C CA . PRO B 1 181 ? 4.438 -18.062 3.896 1 97.12 181 PRO B CA 1
ATOM 3260 C C . PRO B 1 181 ? 4.039 -16.703 3.334 1 97.12 181 PRO B C 1
ATOM 3262 O O . PRO B 1 181 ? 4.551 -15.68 3.777 1 97.12 181 PRO B O 1
ATOM 3265 N N . GLY B 1 182 ? 3.25 -16.766 2.379 1 97.62 182 GLY B N 1
ATOM 3266 C CA . GLY B 1 182 ? 2.746 -15.531 1.798 1 97.62 182 GLY B CA 1
ATOM 3267 C C . GLY B 1 182 ? 3.74 -14.859 0.871 1 97.62 182 GLY B C 1
ATOM 3268 O O . GLY B 1 182 ? 3.451 -13.805 0.304 1 97.62 182 GLY B O 1
ATOM 3269 N N . PHE B 1 183 ? 4.988 -15.359 0.817 1 98.19 183 PHE B N 1
ATOM 3270 C CA . PHE B 1 183 ? 6.023 -14.891 -0.093 1 98.19 183 PHE B CA 1
ATOM 3271 C C . PHE B 1 183 ? 6.312 -13.406 0.138 1 98.19 183 PHE B C 1
ATOM 3273 O O . PHE B 1 183 ? 6.734 -13.016 1.228 1 98.19 183 PHE B O 1
ATOM 3280 N N . VAL B 1 184 ? 6.102 -12.57 -0.899 1 98.31 184 VAL B N 1
ATOM 3281 C CA . VAL B 1 184 ? 6.316 -11.141 -0.7 1 98.31 184 VAL B CA 1
ATOM 3282 C C . VAL B 1 184 ? 4.973 -10.414 -0.69 1 98.31 184 VAL B C 1
ATOM 3284 O O . VAL B 1 184 ? 4.645 -9.711 0.27 1 98.31 184 VAL B O 1
ATOM 3287 N N . SER B 1 185 ? 4.113 -10.633 -1.685 1 97.88 185 SER B N 1
ATOM 3288 C CA . SER B 1 185 ? 2.871 -9.891 -1.878 1 97.88 185 SER B CA 1
ATOM 3289 C C . SER B 1 185 ? 1.942 -10.047 -0.679 1 97.88 185 SER B C 1
ATOM 3291 O O . SER B 1 185 ? 1.697 -9.086 0.054 1 97.88 185 SER B O 1
ATOM 3293 N N . ASN B 1 186 ? 1.588 -11.305 -0.358 1 98.06 186 ASN B N 1
ATOM 3294 C CA . ASN B 1 186 ? 0.587 -11.516 0.682 1 98.06 186 ASN B CA 1
ATOM 3295 C C . ASN B 1 186 ? 1.188 -11.367 2.076 1 98.06 186 ASN B C 1
ATOM 3297 O O . ASN B 1 186 ? 0.487 -11.008 3.025 1 98.06 186 ASN B O 1
ATOM 3301 N N . ARG B 1 187 ? 2.48 -11.633 2.176 1 97.69 187 ARG B N 1
ATOM 3302 C CA . ARG B 1 187 ? 3.154 -11.414 3.453 1 97.69 187 ARG B CA 1
ATOM 3303 C C . ARG B 1 187 ? 3.021 -9.969 3.906 1 97.69 187 ARG B C 1
ATOM 3305 O O . ARG B 1 187 ? 2.84 -9.695 5.098 1 97.69 187 ARG B O 1
ATOM 3312 N N . ILE B 1 188 ? 3.072 -9.023 3.006 1 97.94 188 ILE B N 1
ATOM 3313 C CA . ILE B 1 188 ? 3.047 -7.602 3.322 1 97.94 188 ILE B CA 1
ATOM 3314 C C . ILE B 1 188 ? 1.618 -7.078 3.215 1 97.94 188 ILE B C 1
ATOM 3316 O O . ILE B 1 188 ? 1.119 -6.426 4.137 1 97.94 188 ILE B O 1
ATOM 3320 N N . LEU B 1 189 ? 0.909 -7.406 2.174 1 98.12 189 LEU B N 1
ATOM 3321 C CA . LEU B 1 189 ? -0.391 -6.824 1.851 1 98.12 189 LEU B CA 1
ATOM 3322 C C . LEU B 1 189 ? -1.438 -7.23 2.885 1 98.12 189 LEU B C 1
ATOM 3324 O O . LEU B 1 189 ? -2.258 -6.406 3.295 1 98.12 189 LEU B O 1
ATOM 3328 N N . MET B 1 190 ? -1.428 -8.484 3.287 1 98.44 190 MET B N 1
ATOM 3329 C CA . MET B 1 190 ? -2.465 -8.953 4.199 1 98.44 190 MET B CA 1
ATOM 3330 C C . MET B 1 190 ? -2.375 -8.242 5.543 1 98.44 190 MET B C 1
ATOM 3332 O O . MET B 1 190 ? -3.396 -7.906 6.141 1 98.44 190 MET B O 1
ATOM 3336 N N . ARG B 1 191 ? -1.19 -8.07 5.969 1 97.31 191 ARG B N 1
ATOM 3337 C CA . ARG B 1 191 ? -1.017 -7.34 7.223 1 97.31 191 ARG B CA 1
ATOM 3338 C C . ARG B 1 191 ? -1.484 -5.898 7.086 1 97.31 191 ARG B C 1
ATOM 3340 O O . ARG B 1 191 ? -2.146 -5.367 7.98 1 97.31 191 ARG B O 1
ATOM 3347 N N . MET B 1 192 ? -1.14 -5.25 5.996 1 98 192 MET B N 1
ATOM 3348 C CA . MET B 1 192 ? -1.571 -3.877 5.75 1 98 192 MET B CA 1
ATOM 3349 C C . MET B 1 192 ? -3.092 -3.768 5.797 1 98 192 MET B C 1
ATOM 3351 O O . MET B 1 192 ? -3.635 -2.875 6.445 1 98 192 MET B O 1
ATOM 3355 N N . ILE B 1 193 ? -3.758 -4.695 5.125 1 98.56 193 ILE B N 1
ATOM 3356 C CA . ILE B 1 193 ? -5.215 -4.723 5.086 1 98.56 193 ILE B CA 1
ATOM 3357 C C . ILE B 1 193 ? -5.77 -4.922 6.496 1 98.56 193 ILE B C 1
ATOM 3359 O O . ILE B 1 193 ? -6.695 -4.219 6.91 1 98.56 193 ILE B O 1
ATOM 3363 N N . ASN B 1 194 ? -5.188 -5.848 7.203 1 98.62 194 ASN B N 1
ATOM 3364 C CA . ASN B 1 194 ? -5.617 -6.133 8.57 1 98.62 194 ASN B CA 1
ATOM 3365 C C . ASN B 1 194 ? -5.469 -4.91 9.469 1 98.62 194 ASN B C 1
ATOM 3367 O O . ASN B 1 194 ? -6.371 -4.59 10.242 1 98.62 194 ASN B O 1
ATOM 3371 N N . ASP B 1 195 ? -4.348 -4.227 9.336 1 97.38 195 ASP B N 1
ATOM 3372 C CA . ASP B 1 195 ? -4.09 -3.014 10.109 1 97.38 195 ASP B CA 1
ATOM 3373 C C . ASP B 1 195 ? -5.105 -1.923 9.781 1 97.38 195 ASP B C 1
ATOM 3375 O O . ASP B 1 195 ? -5.617 -1.246 10.672 1 97.38 195 ASP B O 1
ATOM 3379 N N . ALA B 1 196 ? -5.375 -1.742 8.516 1 98.44 196 ALA B N 1
ATOM 3380 C CA . ALA B 1 196 ? -6.352 -0.748 8.078 1 98.44 196 ALA B CA 1
ATOM 3381 C C . ALA B 1 196 ? -7.73 -1.035 8.672 1 98.44 196 ALA B C 1
ATOM 3383 O O . ALA B 1 196 ? -8.398 -0.128 9.172 1 98.44 196 ALA B O 1
ATOM 3384 N N . ALA B 1 197 ? -8.117 -2.295 8.617 1 98.5 197 ALA B N 1
ATOM 3385 C CA . ALA B 1 197 ? -9.414 -2.688 9.164 1 98.5 197 ALA B CA 1
ATOM 3386 C C . ALA B 1 197 ? -9.461 -2.467 10.672 1 98.5 197 ALA B C 1
ATOM 3388 O O . ALA B 1 197 ? -10.484 -2.025 11.203 1 98.5 197 ALA B O 1
ATOM 3389 N N . ARG B 1 198 ? -8.375 -2.748 11.336 1 96.56 198 ARG B N 1
ATOM 3390 C CA . ARG B 1 198 ? -8.305 -2.559 12.781 1 96.56 198 ARG B CA 1
ATOM 3391 C C . ARG B 1 198 ? -8.492 -1.092 13.148 1 96.56 198 ARG B C 1
ATOM 3393 O O . ARG B 1 198 ? -9.117 -0.776 14.164 1 96.56 198 ARG B O 1
ATOM 3400 N N . LEU B 1 199 ? -7.91 -0.25 12.367 1 96.44 199 LEU B N 1
ATOM 3401 C CA . LEU B 1 199 ? -8.031 1.18 12.633 1 96.44 199 LEU B CA 1
ATOM 3402 C C . LEU B 1 199 ? -9.484 1.622 12.594 1 96.44 199 LEU B C 1
ATOM 3404 O O . LEU B 1 199 ? -9.898 2.473 13.383 1 96.44 199 LEU B O 1
ATOM 3408 N N . THR B 1 200 ? -10.219 1.039 11.672 1 97.06 200 THR B N 1
ATOM 3409 C CA . THR B 1 200 ? -11.641 1.357 11.602 1 97.06 200 THR B CA 1
ATOM 3410 C C . THR B 1 200 ? -12.383 0.807 12.82 1 97.06 200 THR B C 1
ATOM 3412 O O . THR B 1 200 ? -13.305 1.441 13.328 1 97.06 200 THR B O 1
ATOM 3415 N N . GLU B 1 201 ? -11.992 -0.354 13.219 1 94.81 201 GLU B N 1
ATOM 3416 C CA . GLU B 1 201 ? -12.586 -0.972 14.398 1 94.81 201 GLU B CA 1
ATOM 3417 C C . GLU B 1 201 ? -12.375 -0.107 15.641 1 94.81 201 GLU B C 1
ATOM 3419 O O . GLU B 1 201 ? -13.25 -0.037 16.516 1 94.81 201 GLU B O 1
ATOM 3424 N N . GLU B 1 202 ? -11.258 0.573 15.68 1 92.25 202 GLU B N 1
ATOM 3425 C CA . GLU B 1 202 ? -10.906 1.435 16.797 1 92.25 202 GLU B CA 1
ATOM 3426 C C . GLU B 1 202 ? -11.68 2.75 16.75 1 92.25 202 GLU B C 1
ATOM 3428 O O . GLU B 1 202 ? -11.648 3.531 17.703 1 92.25 202 GLU B O 1
ATOM 3433 N N . GLY B 1 203 ? -12.352 3.008 15.648 1 93.5 203 GLY B N 1
ATOM 3434 C CA . GLY B 1 203 ? -13.125 4.234 15.508 1 93.5 203 GLY B CA 1
ATOM 3435 C C . GLY B 1 203 ? -12.273 5.43 15.109 1 93.5 203 GLY B C 1
ATOM 3436 O O . GLY B 1 203 ? -12.711 6.574 15.234 1 93.5 203 GLY B O 1
ATOM 3437 N N . ARG B 1 204 ? -11.086 5.199 14.641 1 94 204 ARG B N 1
ATOM 3438 C CA . ARG B 1 204 ? -10.156 6.27 14.305 1 94 204 ARG B CA 1
ATOM 3439 C C . ARG B 1 204 ? -10.5 6.891 12.953 1 94 204 ARG B C 1
ATOM 3441 O O . ARG B 1 204 ? -10.227 8.07 12.719 1 94 204 ARG B O 1
ATOM 3448 N N . ALA B 1 205 ? -11.039 6.109 12.125 1 97.75 205 ALA B N 1
ATOM 3449 C CA . ALA B 1 205 ? -11.406 6.547 10.781 1 97.75 205 ALA B CA 1
ATOM 3450 C C . ALA B 1 205 ? -12.484 5.641 10.195 1 97.75 205 ALA B C 1
ATOM 3452 O O . ALA B 1 205 ? -12.578 4.461 10.539 1 97.75 205 ALA B O 1
ATOM 3453 N N . THR B 1 206 ? -13.336 6.203 9.391 1 97.94 206 THR B N 1
ATOM 3454 C CA . THR B 1 206 ? -14.242 5.375 8.602 1 97.94 206 THR B CA 1
ATOM 3455 C C . THR B 1 206 ? -13.484 4.613 7.523 1 97.94 206 THR B C 1
ATOM 3457 O O . THR B 1 206 ? -12.375 5.004 7.141 1 97.94 206 THR B O 1
ATOM 3460 N N . PRO B 1 207 ? -14.07 3.471 7.066 1 98.19 207 PRO B N 1
ATOM 3461 C CA . PRO B 1 207 ? -13.422 2.766 5.961 1 98.19 207 PRO B CA 1
ATOM 3462 C C . PRO B 1 207 ? -13.156 3.67 4.758 1 98.19 207 PRO B C 1
ATOM 3464 O O . PRO B 1 207 ? -12.086 3.588 4.141 1 98.19 207 PRO B O 1
ATOM 3467 N N . GLU B 1 208 ? -14.102 4.562 4.457 1 98.25 208 GLU B N 1
ATOM 3468 C CA . GLU B 1 208 ? -13.961 5.492 3.344 1 98.25 208 GLU B CA 1
ATOM 3469 C C . GLU B 1 208 ? -12.789 6.445 3.566 1 98.25 208 GLU B C 1
ATOM 3471 O O . GLU B 1 208 ? -12.031 6.738 2.637 1 98.25 208 GLU B O 1
ATOM 3476 N N . ALA B 1 209 ? -12.609 6.902 4.777 1 98.5 209 ALA B N 1
ATOM 3477 C CA . ALA B 1 209 ? -11.523 7.828 5.098 1 98.5 209 ALA B CA 1
ATOM 3478 C C . ALA B 1 209 ? -10.164 7.141 4.996 1 98.5 209 ALA B C 1
ATOM 3480 O O . ALA B 1 209 ? -9.203 7.727 4.484 1 98.5 209 ALA B O 1
ATOM 3481 N N . VAL B 1 210 ? -10.109 5.879 5.5 1 98.62 210 VAL B N 1
ATOM 3482 C CA . VAL B 1 210 ? -8.867 5.117 5.391 1 98.62 210 VAL B CA 1
ATOM 3483 C C . VAL B 1 210 ? -8.438 5.031 3.928 1 98.62 210 VAL B C 1
ATOM 3485 O O . VAL B 1 210 ? -7.301 5.367 3.586 1 98.62 210 VAL B O 1
ATOM 3488 N N . ASP B 1 211 ? -9.336 4.613 3.094 1 98.62 211 ASP B N 1
ATOM 3489 C CA . ASP B 1 211 ? -9.008 4.438 1.683 1 98.62 211 ASP B CA 1
ATOM 3490 C C . ASP B 1 211 ? -8.695 5.777 1.018 1 98.62 211 ASP B C 1
ATOM 3492 O O . ASP B 1 211 ? -7.809 5.863 0.169 1 98.62 211 ASP B O 1
ATOM 3496 N N . ALA B 1 212 ? -9.391 6.84 1.431 1 98.38 212 ALA B N 1
ATOM 3497 C CA . ALA B 1 212 ? -9.164 8.164 0.867 1 98.38 212 ALA B CA 1
ATOM 3498 C C . ALA B 1 212 ? -7.777 8.68 1.223 1 98.38 212 ALA B C 1
ATOM 3500 O O . ALA B 1 212 ? -7.141 9.383 0.425 1 98.38 212 ALA B O 1
ATOM 3501 N N . VAL B 1 213 ? -7.285 8.406 2.396 1 98.31 213 VAL B N 1
ATOM 3502 C CA . VAL B 1 213 ? -5.938 8.805 2.793 1 98.31 213 VAL B CA 1
ATOM 3503 C C . VAL B 1 213 ? -4.914 8.164 1.859 1 98.31 213 VAL B C 1
ATOM 3505 O O . VAL B 1 213 ? -4.008 8.836 1.366 1 98.31 213 VAL B O 1
ATOM 3508 N N . PHE B 1 214 ? -5.09 6.918 1.511 1 97.88 214 PHE B N 1
ATOM 3509 C CA . PHE B 1 214 ? -4.113 6.203 0.697 1 97.88 214 PHE B CA 1
ATOM 3510 C C . PHE B 1 214 ? -4.191 6.648 -0.758 1 97.88 214 PHE B C 1
ATOM 3512 O O . PHE B 1 214 ? -3.166 6.766 -1.435 1 97.88 214 PHE B O 1
ATOM 3519 N N . THR B 1 215 ? -5.398 6.898 -1.235 1 96.88 215 THR B N 1
ATOM 3520 C CA . THR B 1 215 ? -5.516 7.344 -2.619 1 96.88 215 THR B CA 1
ATOM 3521 C C . THR B 1 215 ? -5.176 8.828 -2.744 1 96.88 215 THR B C 1
ATOM 3523 O O . THR B 1 215 ? -4.301 9.203 -3.527 1 96.88 215 THR B O 1
ATOM 3526 N N . GLY B 1 216 ? -5.742 9.703 -1.904 1 95.44 216 GLY B N 1
ATOM 3527 C CA . GLY B 1 216 ? -5.633 11.148 -2.029 1 95.44 216 GLY B CA 1
ATOM 3528 C C . GLY B 1 216 ? -4.309 11.688 -1.524 1 95.44 216 GLY B C 1
ATOM 3529 O O . GLY B 1 216 ? -3.785 12.664 -2.066 1 95.44 216 GLY B O 1
ATOM 3530 N N . CYS B 1 217 ? -3.736 11.078 -0.47 1 95 217 CYS B N 1
ATOM 3531 C CA . CYS B 1 217 ? -2.516 11.594 0.143 1 95 217 CYS B CA 1
ATOM 3532 C C . CYS B 1 217 ? -1.291 10.852 -0.374 1 95 217 CYS B C 1
ATOM 3534 O O . CYS B 1 217 ? -0.246 11.461 -0.614 1 95 217 CYS B O 1
ATOM 3536 N N . LEU B 1 218 ? -1.506 9.555 -0.678 1 93.31 218 LEU B N 1
ATOM 3537 C CA . LEU B 1 218 ? -0.326 8.75 -0.972 1 93.31 218 LEU B CA 1
ATOM 3538 C C . LEU B 1 218 ? -0.312 8.32 -2.434 1 93.31 218 LEU B C 1
ATOM 3540 O O . LEU B 1 218 ? 0.661 7.723 -2.9 1 93.31 218 LEU B O 1
ATOM 3544 N N . GLY B 1 219 ? -1.399 8.555 -3.156 1 92.62 219 GLY B N 1
ATOM 3545 C CA . GLY B 1 219 ? -1.418 8.367 -4.602 1 92.62 219 GLY B CA 1
ATOM 3546 C C . GLY B 1 219 ? -1.673 6.934 -5.02 1 92.62 219 GLY B C 1
ATOM 3547 O O . GLY B 1 219 ? -1.392 6.555 -6.156 1 92.62 219 GLY B O 1
ATOM 3548 N N . HIS B 1 220 ? -2.18 6.09 -4.105 1 93.88 220 HIS B N 1
ATOM 3549 C CA . HIS B 1 220 ? -2.537 4.727 -4.477 1 93.88 220 HIS B CA 1
ATOM 3550 C C . HIS B 1 220 ? -3.752 4.707 -5.398 1 93.88 220 HIS B C 1
ATOM 3552 O O . HIS B 1 220 ? -4.641 5.555 -5.281 1 93.88 220 HIS B O 1
ATOM 3558 N N . ARG B 1 221 ? -3.77 3.787 -6.281 1 92.81 221 ARG B N 1
ATOM 3559 C CA . ARG B 1 221 ? -4.91 3.65 -7.184 1 92.81 221 ARG B CA 1
ATOM 3560 C C . ARG B 1 221 ? -6.164 3.242 -6.418 1 92.81 221 ARG B C 1
ATOM 3562 O O . ARG B 1 221 ? -7.27 3.676 -6.754 1 92.81 221 ARG B O 1
ATOM 3569 N N . MET B 1 222 ? -5.961 2.428 -5.406 1 95.56 222 MET B N 1
ATOM 3570 C CA . MET B 1 222 ? -7.039 1.908 -4.566 1 95.56 222 MET B CA 1
ATOM 3571 C C . MET B 1 222 ? -6.59 1.796 -3.113 1 95.56 222 MET B C 1
ATOM 3573 O O . MET B 1 222 ? -5.438 1.455 -2.838 1 95.56 222 MET B O 1
ATOM 3577 N N . GLY B 1 223 ? -7.461 2.115 -2.193 1 97.31 223 GLY B N 1
ATOM 3578 C CA . GLY B 1 223 ? -7.133 1.98 -0.783 1 97.31 223 GLY B CA 1
ATOM 3579 C C . GLY B 1 223 ? -7.102 0.538 -0.313 1 97.31 223 GLY B C 1
ATOM 3580 O O . GLY B 1 223 ? -7.574 -0.36 -1.014 1 97.31 223 GLY B O 1
ATOM 3581 N N . PRO B 1 224 ? -6.594 0.287 0.854 1 98.25 224 PRO B N 1
ATOM 3582 C CA . PRO B 1 224 ? -6.422 -1.081 1.349 1 98.25 224 PRO B CA 1
ATOM 3583 C C . PRO B 1 224 ? -7.75 -1.806 1.555 1 98.25 224 PRO B C 1
ATOM 3585 O O . PRO B 1 224 ? -7.848 -3.008 1.296 1 98.25 224 PRO B O 1
ATOM 3588 N N . LEU B 1 225 ? -8.781 -1.113 2.035 1 98.69 225 LEU B N 1
ATOM 3589 C CA . LEU B 1 225 ? -10.039 -1.785 2.348 1 98.69 225 LEU B CA 1
ATOM 3590 C C . LEU B 1 225 ? -10.836 -2.072 1.076 1 98.69 225 LEU B C 1
ATOM 3592 O O . LEU B 1 225 ? -11.492 -3.109 0.969 1 98.69 225 LEU B O 1
ATOM 3596 N N . ALA B 1 226 ? -10.773 -1.164 0.139 1 98.19 226 ALA B N 1
ATOM 3597 C CA . ALA B 1 226 ? -11.344 -1.442 -1.177 1 98.19 226 ALA B CA 1
ATOM 3598 C C . ALA B 1 226 ? -10.617 -2.6 -1.855 1 98.19 226 ALA B C 1
ATOM 3600 O O . ALA B 1 226 ? -11.242 -3.414 -2.543 1 98.19 226 ALA B O 1
ATOM 3601 N N . THR B 1 227 ? -9.32 -2.684 -1.701 1 97.5 227 THR B N 1
ATOM 3602 C CA . THR B 1 227 ? -8.523 -3.793 -2.225 1 97.5 227 THR B CA 1
ATOM 3603 C C . THR B 1 227 ? -8.969 -5.113 -1.605 1 97.5 227 THR B C 1
ATOM 3605 O O . THR B 1 227 ? -9.117 -6.117 -2.309 1 97.5 227 THR B O 1
ATOM 3608 N N . ALA B 1 228 ? -9.203 -5.07 -0.311 1 98.44 228 ALA B N 1
ATOM 3609 C CA . ALA B 1 228 ? -9.688 -6.262 0.38 1 98.44 228 ALA B CA 1
ATOM 3610 C C . ALA B 1 228 ? -11.008 -6.746 -0.215 1 98.44 228 ALA B C 1
ATOM 3612 O O . ALA B 1 228 ? -11.18 -7.941 -0.464 1 98.44 228 ALA B O 1
ATOM 3613 N N . ASP B 1 229 ? -11.891 -5.809 -0.442 1 98 229 ASP B N 1
ATOM 3614 C CA . ASP B 1 229 ? -13.195 -6.129 -1.024 1 98 229 ASP B CA 1
ATOM 3615 C C . ASP B 1 229 ? -13.039 -6.691 -2.438 1 98 229 ASP B C 1
ATOM 3617 O O . ASP B 1 229 ? -13.82 -7.539 -2.861 1 98 229 ASP B O 1
ATOM 3621 N N . LEU B 1 230 ? -12.078 -6.219 -3.176 1 95.62 230 LEU B N 1
ATOM 3622 C CA . LEU B 1 230 ? -11.797 -6.707 -4.52 1 95.62 230 LEU B CA 1
ATOM 3623 C C . LEU B 1 230 ? -11.281 -8.141 -4.48 1 95.62 230 LEU B C 1
ATOM 3625 O O . LEU B 1 230 ? -11.695 -8.984 -5.281 1 95.62 230 LEU B O 1
ATOM 3629 N N . ILE B 1 231 ? -10.367 -8.422 -3.566 1 95.5 231 ILE B N 1
ATOM 3630 C CA . ILE B 1 231 ? -9.781 -9.742 -3.402 1 95.5 231 ILE B CA 1
ATOM 3631 C C . ILE B 1 231 ? -10.859 -10.734 -2.949 1 95.5 231 ILE B C 1
ATOM 3633 O O . ILE B 1 231 ? -10.875 -11.883 -3.391 1 95.5 231 ILE B O 1
ATOM 3637 N N . GLY B 1 232 ? -11.836 -10.281 -2.203 1 96.62 232 GLY B N 1
ATOM 3638 C CA . GLY B 1 232 ? -12.773 -11.109 -1.466 1 96.62 232 GLY B CA 1
ATOM 3639 C C . GLY B 1 232 ? -12.367 -11.336 -0.023 1 96.62 232 GLY B C 1
ATOM 3640 O O . GLY B 1 232 ? -11.289 -11.867 0.247 1 96.62 232 GLY B O 1
ATOM 3641 N N . LEU B 1 233 ? -13.227 -10.984 0.897 1 98.5 233 LEU B N 1
ATOM 3642 C CA . LEU B 1 233 ? -12.883 -10.961 2.314 1 98.5 233 LEU B CA 1
ATOM 3643 C C . LEU B 1 233 ? -12.672 -12.383 2.84 1 98.5 233 LEU B C 1
ATOM 3645 O O . LEU B 1 233 ? -11.883 -12.594 3.762 1 98.5 233 LEU B O 1
ATOM 3649 N N . ASP B 1 234 ? -13.383 -13.367 2.289 1 97.06 234 ASP B N 1
ATOM 3650 C CA . ASP B 1 234 ? -13.133 -14.758 2.66 1 97.06 234 ASP B CA 1
ATOM 3651 C C . ASP B 1 234 ? -11.703 -15.164 2.328 1 97.06 234 ASP B C 1
ATOM 3653 O O . ASP B 1 234 ? -11.023 -15.797 3.145 1 97.06 234 ASP B O 1
ATOM 3657 N N . ASN B 1 235 ? -11.18 -14.797 1.162 1 95.69 235 ASN B N 1
ATOM 3658 C CA . ASN B 1 235 ? -9.805 -15.086 0.771 1 95.69 235 ASN B CA 1
ATOM 3659 C C . ASN B 1 235 ? -8.805 -14.359 1.667 1 95.69 235 ASN B C 1
ATOM 3661 O O . ASN B 1 235 ? -7.777 -14.922 2.045 1 95.69 235 ASN B O 1
ATOM 3665 N N . VAL B 1 236 ? -9.117 -13.07 2.006 1 98.25 236 VAL B N 1
ATOM 3666 C CA . VAL B 1 236 ? -8.258 -12.281 2.875 1 98.25 236 VAL B CA 1
ATOM 3667 C C . VAL B 1 236 ? -8.133 -12.953 4.238 1 98.25 236 VAL B C 1
ATOM 3669 O O . VAL B 1 236 ? -7.02 -13.203 4.715 1 98.25 236 VAL B O 1
ATOM 3672 N N . VAL B 1 237 ? -9.266 -13.305 4.816 1 98.44 237 VAL B N 1
ATOM 3673 C CA . VAL B 1 237 ? -9.289 -13.906 6.148 1 98.44 237 VAL B CA 1
ATOM 3674 C C . VAL B 1 237 ? -8.578 -15.258 6.117 1 98.44 237 VAL B C 1
ATOM 3676 O O . VAL B 1 237 ? -7.785 -15.57 7.008 1 98.44 237 VAL B O 1
ATOM 3679 N N . ASP B 1 238 ? -8.828 -16.047 5.066 1 96.62 238 ASP B N 1
ATOM 3680 C CA . ASP B 1 238 ? -8.164 -17.344 4.926 1 96.62 238 ASP B CA 1
ATOM 3681 C C . ASP B 1 238 ? -6.648 -17.188 4.863 1 96.62 238 ASP B C 1
ATOM 3683 O O . ASP B 1 238 ? -5.914 -17.922 5.527 1 96.62 238 ASP B O 1
ATOM 3687 N N . THR B 1 239 ? -6.203 -16.266 4.043 1 97.56 239 THR B N 1
ATOM 3688 C CA . THR B 1 239 ? -4.77 -16.047 3.9 1 97.56 239 THR B CA 1
ATOM 3689 C C . THR B 1 239 ? -4.16 -15.586 5.223 1 97.56 239 THR B C 1
ATOM 3691 O O . THR B 1 239 ? -3.066 -16.016 5.594 1 97.56 239 THR B O 1
ATOM 3694 N N . LEU B 1 240 ? -4.836 -14.68 5.949 1 98.38 240 LEU B N 1
ATOM 3695 C CA . LEU B 1 240 ? -4.379 -14.234 7.262 1 98.38 240 LEU B CA 1
ATOM 3696 C C . LEU B 1 240 ? -4.223 -15.414 8.211 1 98.38 240 LEU B C 1
ATOM 3698 O O . LEU B 1 240 ? -3.25 -15.484 8.969 1 98.38 240 LEU B O 1
ATOM 3702 N N . HIS B 1 241 ? -5.16 -16.328 8.195 1 97.5 241 HIS B N 1
ATOM 3703 C CA . HIS B 1 241 ? -5.062 -17.516 9.039 1 97.5 241 HIS B CA 1
ATOM 3704 C C . HIS B 1 241 ? -3.842 -18.359 8.68 1 97.5 241 HIS B C 1
ATOM 3706 O O . HIS B 1 241 ? -3.139 -18.844 9.562 1 97.5 241 HIS B O 1
ATOM 3712 N N . VAL B 1 242 ? -3.605 -18.547 7.391 1 96.31 242 VAL B N 1
ATOM 3713 C CA . VAL B 1 242 ? -2.436 -19.297 6.941 1 96.31 242 VAL B CA 1
ATOM 3714 C C . VAL B 1 242 ? -1.164 -18.625 7.453 1 96.31 242 VAL B C 1
ATOM 3716 O O . VAL B 1 242 ? -0.273 -19.297 7.984 1 96.31 242 VAL B O 1
ATOM 3719 N N . LEU B 1 243 ? -1.099 -17.312 7.316 1 97.56 243 LEU B N 1
ATOM 3720 C CA . LEU B 1 243 ? 0.069 -16.562 7.758 1 97.56 243 LEU B CA 1
ATOM 3721 C C . LEU B 1 243 ? 0.235 -16.656 9.273 1 97.56 243 LEU B C 1
ATOM 3723 O O . LEU B 1 243 ? 1.346 -16.859 9.766 1 97.56 243 LEU B O 1
ATOM 3727 N N . LEU B 1 244 ? -0.887 -16.516 10 1 97.75 244 LEU B N 1
ATOM 3728 C CA . LEU B 1 244 ? -0.856 -16.625 11.453 1 97.75 244 LEU B CA 1
ATOM 3729 C C . LEU B 1 244 ? -0.317 -17.984 11.883 1 97.75 244 LEU B C 1
ATOM 3731 O O . LEU B 1 244 ? 0.576 -18.062 12.727 1 97.75 244 LEU B O 1
ATOM 3735 N N . GLU B 1 245 ? -0.794 -18.969 11.266 1 96.81 245 GLU B N 1
ATOM 3736 C CA . GLU B 1 245 ? -0.412 -20.344 11.609 1 96.81 245 GLU B CA 1
ATOM 3737 C C . GLU B 1 245 ? 1.067 -20.578 11.328 1 96.81 245 GLU B C 1
ATOM 3739 O O . GLU B 1 245 ? 1.767 -21.188 12.141 1 96.81 245 GLU B O 1
ATOM 3744 N N . ARG B 1 246 ? 1.596 -20.094 10.258 1 96.44 246 ARG B N 1
ATOM 3745 C CA . ARG B 1 246 ? 2.93 -20.453 9.789 1 96.44 246 ARG B CA 1
ATOM 3746 C C . ARG B 1 246 ? 3.988 -19.531 10.375 1 96.44 246 ARG B C 1
ATOM 3748 O O . ARG B 1 246 ? 5.137 -19.922 10.562 1 96.44 246 ARG B O 1
ATOM 3755 N N . THR B 1 247 ? 3.623 -18.297 10.617 1 95.38 247 THR B N 1
ATOM 3756 C CA . THR B 1 247 ? 4.602 -17.344 11.141 1 95.38 247 THR B CA 1
ATOM 3757 C C . THR B 1 247 ? 4.512 -17.266 12.664 1 95.38 247 THR B C 1
ATOM 3759 O O . THR B 1 247 ? 5.434 -16.781 13.32 1 95.38 247 THR B O 1
ATOM 3762 N N . ARG B 1 248 ? 3.352 -17.656 13.219 1 95.75 248 ARG B N 1
ATOM 3763 C CA . ARG B 1 248 ? 3.031 -17.531 14.641 1 95.75 248 ARG B CA 1
ATOM 3764 C C . ARG B 1 248 ? 3.078 -16.062 15.086 1 95.75 248 ARG B C 1
ATOM 3766 O O . ARG B 1 248 ? 3.324 -15.781 16.25 1 95.75 248 ARG B O 1
ATOM 3773 N N . ASP B 1 249 ? 2.992 -15.172 14.172 1 94.44 249 ASP B N 1
ATOM 3774 C CA . ASP B 1 249 ? 2.945 -13.742 14.438 1 94.44 249 ASP B CA 1
ATOM 3775 C C . ASP B 1 249 ? 1.508 -13.266 14.641 1 94.44 249 ASP B C 1
ATOM 3777 O O . ASP B 1 249 ? 0.714 -13.258 13.695 1 94.44 249 ASP B O 1
ATOM 3781 N N . GLU B 1 250 ? 1.183 -12.75 15.773 1 94.69 250 GLU B N 1
ATOM 3782 C CA . GLU B 1 250 ? -0.171 -12.359 16.156 1 94.69 250 GLU B CA 1
ATOM 3783 C C . GLU B 1 250 ? -0.666 -11.18 15.336 1 94.69 250 GLU B C 1
ATOM 3785 O O . GLU B 1 250 ? -1.869 -10.914 15.273 1 94.69 250 GLU B O 1
ATOM 3790 N N . ALA B 1 251 ? 0.231 -10.5 14.719 1 92.12 251 ALA B N 1
ATOM 3791 C CA . ALA B 1 251 ? -0.154 -9.359 13.898 1 92.12 251 ALA B CA 1
ATOM 3792 C C . ALA B 1 251 ? -1.023 -9.797 12.719 1 92.12 251 ALA B C 1
ATOM 3794 O O . ALA B 1 251 ? -1.744 -8.984 12.141 1 92.12 251 ALA B O 1
ATOM 3795 N N . TYR B 1 252 ? -1.05 -11.117 12.367 1 97.25 252 TYR B N 1
ATOM 3796 C CA . TYR B 1 252 ? -1.83 -11.633 11.25 1 97.25 252 TYR B CA 1
ATOM 3797 C C . TYR B 1 252 ? -3.195 -12.125 11.719 1 97.25 252 TYR B C 1
ATOM 3799 O O . TYR B 1 252 ? -4.027 -12.531 10.906 1 97.25 252 TYR B O 1
ATOM 3807 N N . ARG B 1 253 ? -3.412 -12.125 13.023 1 97.81 253 ARG B N 1
ATOM 3808 C CA . ARG B 1 253 ? -4.742 -12.531 13.469 1 97.81 253 ARG B CA 1
ATOM 3809 C C . ARG B 1 253 ? -5.816 -11.633 12.859 1 97.81 253 ARG B C 1
ATOM 3811 O O . ARG B 1 253 ? -5.805 -10.414 13.062 1 97.81 253 ARG B O 1
ATOM 3818 N N . PRO B 1 254 ? -6.707 -12.203 12.102 1 98.31 254 PRO B N 1
ATOM 3819 C CA . PRO B 1 254 ? -7.723 -11.359 11.469 1 98.31 254 PRO B CA 1
ATOM 3820 C C . PRO B 1 254 ? -8.57 -10.594 12.484 1 98.31 254 PRO B C 1
ATOM 3822 O O . PRO B 1 254 ? -8.953 -11.148 13.516 1 98.31 254 PRO B O 1
ATOM 3825 N N . CYS B 1 255 ? -8.797 -9.367 12.273 1 97.5 255 CYS B N 1
ATOM 3826 C CA . CYS B 1 255 ? -9.57 -8.547 13.203 1 97.5 255 CYS B CA 1
ATOM 3827 C C . CYS B 1 255 ? -11.062 -8.836 13.07 1 97.5 255 CYS B C 1
ATOM 3829 O O . CYS B 1 255 ? -11.484 -9.523 12.141 1 97.5 255 CYS B O 1
ATOM 3831 N N . ALA B 1 256 ? -11.852 -8.336 13.938 1 97.25 256 ALA B N 1
ATOM 3832 C CA . ALA B 1 256 ? -13.273 -8.648 14.039 1 97.25 256 ALA B CA 1
ATOM 3833 C C . ALA B 1 256 ? -14.047 -8.078 12.852 1 97.25 256 ALA B C 1
ATOM 3835 O O . ALA B 1 256 ? -15.008 -8.688 12.375 1 97.25 256 ALA B O 1
ATOM 3836 N N . THR B 1 257 ? -13.625 -6.957 12.391 1 97.19 257 THR B N 1
ATOM 3837 C CA . THR B 1 257 ? -14.273 -6.336 11.242 1 97.19 257 THR B CA 1
ATOM 3838 C C . THR B 1 257 ? -14.242 -7.27 10.039 1 97.19 257 THR B C 1
ATOM 3840 O O . THR B 1 257 ? -15.258 -7.465 9.375 1 97.19 257 THR B O 1
ATOM 3843 N N . LEU B 1 258 ? -13.133 -7.906 9.781 1 98.44 258 LEU B N 1
ATOM 3844 C CA . LEU B 1 258 ? -12.977 -8.805 8.641 1 98.44 258 LEU B CA 1
ATOM 3845 C C . LEU B 1 258 ? -13.727 -10.117 8.875 1 98.44 258 LEU B C 1
ATOM 3847 O O . LEU B 1 258 ? -14.492 -10.562 8.016 1 98.44 258 LEU B O 1
ATOM 3851 N N . THR B 1 259 ? -13.539 -10.719 10.055 1 98.44 259 THR B N 1
ATOM 3852 C CA . THR B 1 259 ? -14.172 -12 10.336 1 98.44 259 THR B CA 1
ATOM 3853 C C . THR B 1 259 ? -15.688 -11.852 10.43 1 98.44 259 THR B C 1
ATOM 3855 O O . THR B 1 259 ? -16.422 -12.75 10.008 1 98.44 259 THR B O 1
ATOM 3858 N N . GLY B 1 260 ? -16.141 -10.734 11 1 98 260 GLY B N 1
ATOM 3859 C CA . GLY B 1 260 ? -17.562 -10.469 11.062 1 98 260 GLY B CA 1
ATOM 3860 C C . GLY B 1 260 ? -18.219 -10.336 9.695 1 98 260 GLY B C 1
ATOM 3861 O O . GLY B 1 260 ? -19.297 -10.867 9.469 1 98 260 GLY B O 1
ATOM 3862 N N . ALA B 1 261 ? -17.547 -9.633 8.812 1 98 261 ALA B N 1
ATOM 3863 C CA . ALA B 1 261 ? -18.062 -9.484 7.457 1 98 261 ALA B CA 1
ATOM 3864 C C . ALA B 1 261 ? -18.188 -10.836 6.766 1 98 261 ALA B C 1
ATOM 3866 O O . ALA B 1 261 ? -19.219 -11.133 6.137 1 98 261 ALA B O 1
ATOM 3867 N N . VAL B 1 262 ? -17.172 -11.695 6.906 1 98.38 262 VAL B N 1
ATOM 3868 C CA . VAL B 1 262 ? -17.188 -13.016 6.289 1 98.38 262 VAL B CA 1
ATOM 3869 C C . VAL B 1 262 ? -18.328 -13.852 6.855 1 98.38 262 VAL B C 1
ATOM 3871 O O . VAL B 1 262 ? -19.062 -14.508 6.105 1 98.38 262 VAL B O 1
ATOM 3874 N N . ALA B 1 263 ? -18.531 -13.797 8.133 1 98.12 263 ALA B N 1
ATOM 3875 C CA . ALA B 1 263 ? -19.594 -14.547 8.797 1 98.12 263 ALA B CA 1
ATOM 3876 C C . ALA B 1 263 ? -20.969 -14.102 8.305 1 98.12 263 ALA B C 1
ATOM 3878 O O . ALA B 1 263 ? -21.891 -14.906 8.219 1 98.12 263 ALA B O 1
ATOM 3879 N N . ALA B 1 264 ? -21.062 -12.859 7.93 1 97.62 264 ALA B N 1
ATOM 3880 C CA . ALA B 1 264 ? -22.344 -12.273 7.5 1 97.62 264 ALA B CA 1
ATOM 3881 C C . ALA B 1 264 ? -22.547 -12.453 6 1 97.62 264 ALA B C 1
ATOM 3883 O O . ALA B 1 264 ? -23.547 -12.008 5.441 1 97.62 264 ALA B O 1
ATOM 3884 N N . GLY B 1 265 ? -21.594 -13.047 5.363 1 97.31 265 GLY B N 1
ATOM 3885 C CA . GLY B 1 265 ? -21.703 -13.273 3.932 1 97.31 265 GLY B CA 1
ATOM 3886 C C . GLY B 1 265 ? -21.391 -12.039 3.107 1 97.31 265 GLY B C 1
ATOM 3887 O O . GLY B 1 265 ? -21.734 -11.969 1.928 1 97.31 265 GLY B O 1
ATOM 3888 N N . ARG B 1 266 ? -20.844 -11 3.709 1 97.69 266 ARG B N 1
ATOM 3889 C CA . ARG B 1 266 ? -20.375 -9.805 3.02 1 97.69 266 ARG B CA 1
ATOM 3890 C C . ARG B 1 266 ? -18.938 -9.969 2.564 1 97.69 266 ARG B C 1
ATOM 3892 O O . ARG B 1 266 ? -18 -9.617 3.293 1 97.69 266 ARG B O 1
ATOM 3899 N N . LEU B 1 267 ? -18.75 -10.383 1.366 1 97.75 267 LEU B N 1
ATOM 3900 C CA . LEU B 1 267 ? -17.438 -10.852 0.95 1 97.75 267 LEU B CA 1
ATOM 3901 C C . LEU B 1 267 ? -16.766 -9.844 0.029 1 97.75 267 LEU B C 1
ATOM 3903 O O . LEU B 1 267 ? -15.641 -10.062 -0.432 1 97.75 267 LEU B O 1
ATOM 3907 N N . GLY B 1 268 ? -17.406 -8.719 -0.258 1 97.62 268 GLY B N 1
ATOM 3908 C CA . GLY B 1 268 ? -16.844 -7.68 -1.102 1 97.62 268 GLY B CA 1
ATOM 3909 C C . GLY B 1 268 ? -17.594 -7.484 -2.4 1 97.62 268 GLY B C 1
ATOM 3910 O O . GLY B 1 268 ? -18.828 -7.598 -2.432 1 97.62 268 GLY B O 1
ATOM 3911 N N . ARG B 1 269 ? -16.984 -7.184 -3.426 1 95.69 269 ARG B N 1
ATOM 3912 C CA . ARG B 1 269 ? -17.594 -6.863 -4.711 1 95.69 269 ARG B CA 1
ATOM 3913 C C . ARG B 1 269 ? -18.375 -8.047 -5.254 1 95.69 269 ARG B C 1
ATOM 3915 O O . ARG B 1 269 ? -19.469 -7.883 -5.812 1 95.69 269 ARG B O 1
ATOM 3922 N N . LYS B 1 270 ? -17.828 -9.289 -5.051 1 92.5 270 LYS B N 1
ATOM 3923 C CA . LYS B 1 270 ? -18.438 -10.484 -5.637 1 92.5 270 LYS B CA 1
ATOM 3924 C C . LYS B 1 270 ? -19.812 -10.758 -5.051 1 92.5 270 LYS B C 1
ATOM 3926 O O . LYS B 1 270 ? -20.625 -11.453 -5.66 1 92.5 270 LYS B O 1
ATOM 3931 N N . THR B 1 271 ? -20.094 -10.156 -3.861 1 96.12 271 THR B N 1
ATOM 3932 C CA . THR B 1 271 ? -21.406 -10.336 -3.246 1 96.12 271 THR B CA 1
ATOM 3933 C C . THR B 1 271 ? -22.156 -9.008 -3.148 1 96.12 271 THR B C 1
ATOM 3935 O O . THR B 1 271 ? -23.203 -8.922 -2.508 1 96.12 271 THR B O 1
ATOM 3938 N N . GLY B 1 272 ? -21.531 -7.984 -3.668 1 96.31 272 GLY B N 1
ATOM 3939 C CA . GLY B 1 272 ? -22.172 -6.676 -3.705 1 96.31 272 GLY B CA 1
ATOM 3940 C C . GLY B 1 272 ? -21.953 -5.871 -2.436 1 96.31 272 GLY B C 1
ATOM 3941 O O . GLY B 1 272 ? -22.359 -4.711 -2.354 1 96.31 272 GLY B O 1
ATOM 3942 N N . HIS B 1 273 ? -21.406 -6.594 -1.412 1 96.38 273 HIS B N 1
ATOM 3943 C CA . HIS B 1 273 ? -21.156 -5.91 -0.147 1 96.38 273 HIS B CA 1
ATOM 3944 C C . HIS B 1 273 ? -19.969 -6.527 0.589 1 96.38 273 HIS B C 1
ATOM 3946 O O . HIS B 1 273 ? -19.844 -7.754 0.655 1 96.38 273 HIS B O 1
ATOM 3952 N N . GLY B 1 274 ? -19.109 -5.75 1.112 1 97.62 274 GLY B N 1
ATOM 3953 C CA . GLY B 1 274 ? -18.031 -6.102 2.02 1 97.62 274 GLY B CA 1
ATOM 3954 C C . GLY B 1 274 ? -17.828 -5.094 3.137 1 97.62 274 GLY B C 1
ATOM 3955 O O . GLY B 1 274 ? -18.766 -4.812 3.895 1 97.62 274 GLY B O 1
ATOM 3956 N N . ILE B 1 275 ? -16.641 -4.508 3.111 1 97.94 275 ILE B N 1
ATOM 3957 C CA . ILE B 1 275 ? -16.438 -3.367 3.998 1 97.94 275 ILE B CA 1
ATOM 3958 C C . ILE B 1 275 ? -17.156 -2.145 3.445 1 97.94 275 ILE B C 1
ATOM 3960 O O . ILE B 1 275 ? -17.734 -1.362 4.203 1 97.94 275 ILE B O 1
ATOM 3964 N N . HIS B 1 276 ? -17.109 -2.061 2.129 1 97.69 276 HIS B N 1
ATOM 3965 C CA . HIS B 1 276 ? -17.875 -1.044 1.413 1 97.69 276 HIS B CA 1
ATOM 3966 C C . HIS B 1 276 ? -19.141 -1.638 0.789 1 97.69 276 HIS B C 1
ATOM 3968 O O . HIS B 1 276 ? -19.312 -2.857 0.782 1 97.69 276 HIS B O 1
ATOM 3974 N N . ASP B 1 277 ? -20.016 -0.734 0.332 1 96.38 277 ASP B N 1
ATOM 3975 C CA . ASP B 1 277 ? -21.25 -1.137 -0.338 1 96.38 277 ASP B CA 1
ATOM 3976 C C . ASP B 1 277 ? -21.141 -0.944 -1.849 1 96.38 277 ASP B C 1
ATOM 3978 O O . ASP B 1 277 ? -20.859 0.159 -2.32 1 96.38 277 ASP B O 1
ATOM 3982 N N . TYR B 1 278 ? -21.406 -1.954 -2.67 1 94.25 278 TYR B N 1
ATOM 3983 C CA . TYR B 1 278 ? -21.281 -1.916 -4.121 1 94.25 278 TYR B CA 1
ATOM 3984 C C . TYR B 1 278 ? -22.625 -2.146 -4.797 1 94.25 278 TYR B C 1
ATOM 3986 O O . TYR B 1 278 ? -22.688 -2.396 -6.004 1 94.25 278 TYR B O 1
ATOM 3994 N N . GLY B 1 279 ? -23.766 -1.816 -4.129 1 85.31 279 GLY B N 1
ATOM 3995 C CA . GLY B 1 279 ? -25.109 -1.896 -4.676 1 85.31 279 GLY B CA 1
ATOM 3996 C C . GLY B 1 279 ? -25.562 -3.322 -4.926 1 85.31 279 GLY B C 1
ATOM 3997 O O . GLY B 1 279 ? -26.531 -3.551 -5.668 1 85.31 279 GLY B O 1
ATOM 3998 N N . GLY B 1 280 ? -24.953 -4.441 -4.602 1 59.47 280 GLY B N 1
ATOM 3999 C CA . GLY B 1 280 ? -25.484 -5.773 -4.871 1 59.47 280 GLY B CA 1
ATOM 4000 C C . GLY B 1 280 ? -26.609 -6.168 -3.945 1 59.47 280 GLY B C 1
ATOM 4001 O O . GLY B 1 280 ? -26.797 -5.562 -2.891 1 59.47 280 GLY B O 1
ATOM 4002 N N . THR B 1 281 ? -27.906 -6.777 -4.449 1 47.44 281 THR B N 1
ATOM 4003 C CA . THR B 1 281 ? -28.984 -7.395 -3.695 1 47.44 281 THR B CA 1
ATOM 4004 C C . THR B 1 281 ? -28.438 -8.422 -2.711 1 47.44 281 THR B C 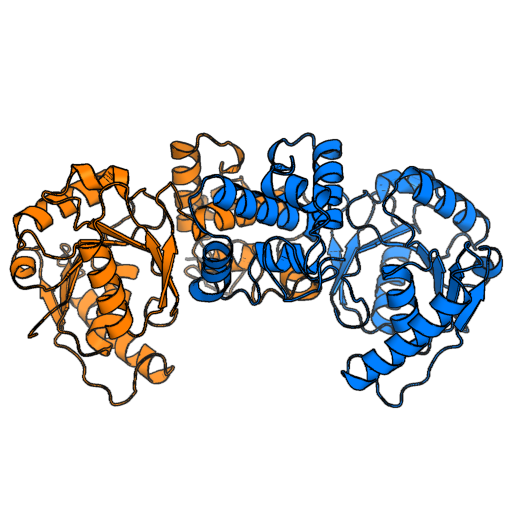1
ATOM 4006 O O . THR B 1 281 ? -27.641 -9.289 -3.086 1 47.44 281 THR B O 1
ATOM 4009 N N . THR B 1 282 ? -28.344 -8.016 -1.42 1 41.69 282 THR B N 1
ATOM 4010 C CA . THR B 1 282 ? -28.188 -9.156 -0.531 1 41.69 282 THR B CA 1
ATOM 4011 C C . THR B 1 282 ? -28.938 -10.367 -1.062 1 41.69 282 THR B C 1
ATOM 4013 O O . THR B 1 282 ? -30.125 -10.273 -1.395 1 41.69 282 THR B O 1
ATOM 4016 N N . PRO B 1 283 ? -28.312 -11.547 -0.986 1 32.66 283 PRO B N 1
ATOM 4017 C CA . PRO B 1 283 ? -29.297 -12.594 -1.285 1 32.66 283 PRO B CA 1
ATOM 4018 C C . PRO B 1 283 ? -30.484 -12.57 -0.334 1 32.66 283 PRO B C 1
ATOM 4020 O O . PRO B 1 283 ? -30.344 -12.172 0.826 1 32.66 283 PRO B O 1
#

Organism: NCBI:txid175570

Secondary structure (DSSP, 8-state):
---PEEEE--SHHHHHHHHHHHHTT--EEEE---HHHHHHHHHHHHHHHHHHHHTTSS-TTPPPPPEEEESSGGGGGG-SEEEE---S-HHHHHHHHHHHHHHS-TT-EEEE--SSS-HHHHHTTSS-GGGEEEEEEPSSTTT--EEEEEE-TT--HHHHHHHHHHHHHTT-EEEEEE-STTTTHHHHHHHHHHHHHHHHHTTSS-HHHHHHIIIIIT--SS-HHHHHHHH-HHHHHHHHHHHHHHH--GGGSPPHHHHHHHHTT--BGGGTBSSSB------/---PEEEE--SHHHHHHHHHHHHTT--EEEE---HHHHHHHHHHHHHHHHHHHHTTSS-TTPPPPPEEEESSGGGGGG-SEEEE---S-HHHHHHHHHHHHHHS-TT-EEEEE-SSS-HHHHHTTSS-GGGEEEEEEPSSTTT--EEEEEE-TT--HHHHHHHHHHHHHTT-EEEEEE-STTTTHHHHHHHHHHHHHHHHHTTSS-HHHHHHIIIIIT--SS-HHHHHHHH-HHHHHHHHHHHHHHH--GGGSPPHHHHHHHHTT--BGGGTBSSSB------

Solvent-accessible surface area (backbone atoms only — not comparable to full-atom values): 28091 Å² total; per-residue (Å²): 127,94,54,21,41,22,30,37,25,58,44,76,64,20,30,29,47,49,15,36,39,18,41,54,42,27,35,30,42,38,24,24,70,50,72,88,44,41,65,56,34,56,52,49,20,54,51,44,33,52,49,29,24,76,70,64,56,32,61,78,85,51,57,68,23,55,78,44,79,39,62,56,71,76,73,44,46,69,32,49,30,36,38,39,31,55,73,100,38,72,68,61,45,26,53,52,42,29,55,50,44,70,55,32,61,79,84,38,39,34,31,38,48,44,74,40,68,32,41,58,75,44,32,78,40,31,79,47,32,37,24,40,34,29,34,34,69,36,89,54,43,45,74,39,42,18,25,45,30,25,47,20,88,54,36,32,70,66,34,53,54,50,51,51,53,52,32,50,64,58,67,33,45,77,36,65,33,30,54,39,60,17,46,64,63,47,49,44,50,49,39,43,33,42,49,53,47,43,41,34,73,72,63,33,28,51,70,68,37,53,22,42,42,36,26,47,47,66,58,33,86,63,16,53,61,60,46,41,18,67,72,21,34,54,55,52,49,50,51,24,49,52,42,22,69,73,67,68,42,73,79,30,54,71,40,65,66,57,54,51,28,41,75,69,63,25,27,3,59,93,47,13,24,32,90,58,81,64,82,42,74,69,128,126,95,53,21,40,23,32,36,24,58,46,76,64,20,30,30,47,50,16,35,38,17,41,54,41,28,35,28,41,37,24,24,70,51,72,90,45,40,65,57,34,54,52,48,20,53,50,46,32,52,50,29,23,75,71,63,57,32,62,77,84,50,56,68,23,56,80,43,79,36,61,56,72,76,72,43,45,68,31,50,30,37,36,38,30,53,72,99,38,71,67,61,48,26,53,52,42,30,57,49,45,71,55,32,60,78,83,38,39,35,31,38,47,45,73,40,68,33,43,57,77,43,32,78,41,31,79,47,32,35,23,39,36,30,34,34,69,36,90,54,43,45,74,40,42,19,27,45,28,27,48,20,89,55,36,33,71,67,34,54,53,49,52,52,51,51,32,50,66,58,67,31,46,76,37,67,33,29,55,39,60,17,46,64,63,46,49,42,49,50,41,45,34,41,49,54,47,45,41,35,72,72,65,33,28,52,70,67,36,53,21,42,42,36,27,46,47,68,58,34,86,64,17,55,60,60,46,40,17,68,72,22,34,56,56,52,48,50,50,23,48,53,42,21,70,74,66,68,42,73,79,30,55,69,39,64,67,56,53,49,28,39,75,70,62,25,26,4,58,94,48,13,25,33,89,57,81,65,82,43,74,69,130

pLDDT: mean 95.35, std 8.31, range [32.12, 98.88]